Protein AF-F0Y2C8-F1 (afdb_monomer)

Mean predicted aligned error: 10.5 Å

Sequence (413 aa):
MASSTREVHMAELSDQVDLCAYRATFTFLGNYLWHELGSTVTPEGALALESFYDYTYRLHTTGADQGSWETAYEWDAYVYLSSAFYVPSIDAHALTLSKNGVPHLKRSYAGAAGETWYVVFAFNPYNGETIALHSGTTAYRGEYPAFEASMCVDAIALPFTVARYQAWWASFNATFDEASGLPDVLPALVSQPTHNATGVAHFLRSAPAALYDWNVNERVGDAREGQKTGASGGACRITEIMAYTSIMEGDDDALDAAILAPVRFVESSARTGDLSVADYVDLVDRSVRAFTGQDAGYSRWLDNHVGLGNTLYKRPVDELAAWLERVDVPWHAHYTEMASDDDGAETLGSLWTAGVAGLAFELHGAFNFTAVHDPVGELDYCTRTSVCRAEDYAQCGLADDLVSSLESPKKER

pLDDT: mean 75.72, std 19.5, range [25.27, 98.38]

Nearest PDB structures (foldseek):
  5hmq-assembly1_C  TM=1.926E-01  e=2.371E-02  Pseudomonas putida KT2440
  5n78-assembly1_C  TM=4.388E-01  e=1.518E+00  Escherichia coli
  5n77-assembly1_E  TM=4.828E-01  e=1.907E+00  Escherichia coli
  3wfp-assembly9_A  TM=3.535E-01  e=3.184E+00  Aquifex aeolicus VF5
  5hmq-assembly2_B  TM=1.315E-01  e=9.852E-02  Pseudomonas putida KT2440

Organism: Aureococcus anophagefferens (NCBI:txid44056)

Structure (mmCIF, N/CA/C/O backbone):
data_AF-F0Y2C8-F1
#
_entry.id   AF-F0Y2C8-F1
#
loop_
_atom_site.group_PDB
_atom_site.id
_atom_site.type_symbol
_atom_site.label_atom_id
_atom_site.label_alt_id
_atom_site.label_comp_id
_atom_site.label_asym_id
_atom_site.label_entity_id
_atom_site.label_seq_id
_atom_site.pdbx_PDB_ins_code
_atom_site.Cartn_x
_atom_site.Cartn_y
_atom_site.Cartn_z
_atom_site.occupancy
_atom_site.B_iso_or_equiv
_atom_site.auth_seq_id
_atom_site.auth_comp_id
_atom_site.auth_asym_id
_atom_site.auth_atom_id
_atom_site.pdbx_PDB_model_num
ATOM 1 N N . MET A 1 1 ? 7.248 33.390 4.034 1.00 33.59 1 MET A N 1
ATOM 2 C CA . MET A 1 1 ? 6.153 32.530 4.523 1.00 33.59 1 MET A CA 1
ATOM 3 C C . MET A 1 1 ? 5.158 32.407 3.386 1.00 33.59 1 MET A C 1
ATOM 5 O O . MET A 1 1 ? 4.358 33.311 3.187 1.00 33.59 1 MET A O 1
ATOM 9 N N . ALA A 1 2 ? 5.347 31.396 2.538 1.00 25.27 2 ALA A N 1
ATOM 10 C CA . ALA A 1 2 ? 4.495 31.153 1.382 1.00 25.27 2 ALA A CA 1
ATOM 11 C C . ALA A 1 2 ? 3.313 30.291 1.837 1.00 25.27 2 ALA A C 1
ATOM 13 O O . ALA A 1 2 ? 3.506 29.189 2.336 1.00 25.27 2 ALA A O 1
ATOM 14 N N . SER A 1 3 ? 2.114 30.851 1.721 1.00 27.52 3 SER A N 1
ATOM 15 C CA . SER A 1 3 ? 0.836 30.175 1.918 1.00 27.52 3 SER A CA 1
ATOM 16 C C . SER A 1 3 ? 0.619 29.202 0.760 1.00 27.52 3 SER A C 1
ATOM 18 O O . SER A 1 3 ? 0.436 29.654 -0.370 1.00 27.52 3 SER A O 1
ATOM 20 N N . SER A 1 4 ? 0.651 27.891 1.008 1.00 27.75 4 SER A N 1
ATOM 21 C CA . SER A 1 4 ? 0.209 26.895 0.028 1.00 27.75 4 SER A CA 1
ATOM 22 C C . SER A 1 4 ? -1.279 26.614 0.225 1.00 27.75 4 SER A C 1
ATOM 24 O O . SER A 1 4 ? -1.674 25.667 0.896 1.00 27.75 4 SER A O 1
ATOM 26 N N . THR A 1 5 ? -2.123 27.445 -0.371 1.00 29.94 5 THR A N 1
ATOM 27 C CA . THR A 1 5 ? -3.506 27.065 -0.662 1.00 29.94 5 THR A CA 1
ATOM 28 C C . THR A 1 5 ? -3.480 26.097 -1.839 1.00 29.94 5 THR A C 1
ATOM 30 O O . THR A 1 5 ? -3.243 26.513 -2.973 1.00 29.94 5 THR A O 1
ATOM 33 N N . ARG A 1 6 ? -3.678 24.804 -1.576 1.00 38.53 6 ARG A N 1
ATOM 34 C CA . ARG A 1 6 ? -4.042 23.815 -2.597 1.00 38.53 6 ARG A CA 1
ATOM 35 C C . ARG A 1 6 ? -5.478 23.379 -2.339 1.00 38.53 6 ARG A C 1
ATOM 37 O O . ARG A 1 6 ? -5.723 22.386 -1.668 1.00 38.53 6 ARG A O 1
ATOM 44 N N . GLU A 1 7 ? -6.425 24.141 -2.876 1.00 29.92 7 GLU A N 1
ATOM 45 C CA . GLU A 1 7 ? -7.738 23.587 -3.200 1.00 29.92 7 GLU A CA 1
ATOM 46 C C . GLU A 1 7 ? -7.533 22.649 -4.392 1.00 29.92 7 GLU A C 1
ATOM 48 O O . GLU A 1 7 ? -7.219 23.086 -5.499 1.00 29.92 7 GLU A O 1
ATOM 53 N N . VAL A 1 8 ? -7.630 21.341 -4.161 1.00 33.47 8 VAL A N 1
ATOM 54 C CA . VAL A 1 8 ? -7.619 20.360 -5.247 1.00 33.47 8 VAL A CA 1
ATOM 55 C C . VAL A 1 8 ? -9.029 20.309 -5.833 1.00 33.47 8 VAL A C 1
ATOM 57 O O . VAL A 1 8 ? -9.868 19.505 -5.431 1.00 33.47 8 VAL A O 1
ATOM 60 N N . HIS A 1 9 ? -9.297 21.185 -6.798 1.00 30.67 9 HIS A N 1
ATOM 61 C CA . HIS A 1 9 ? -10.448 21.063 -7.686 1.00 30.67 9 HIS A CA 1
ATOM 62 C C . HIS A 1 9 ? -10.175 19.971 -8.733 1.00 30.67 9 HIS A C 1
ATOM 64 O O . HIS A 1 9 ? -9.812 20.264 -9.869 1.00 30.67 9 HIS A O 1
ATOM 70 N N . MET A 1 10 ? -10.378 18.696 -8.375 1.00 38.22 10 MET A N 1
ATOM 71 C CA . MET A 1 10 ? -10.332 17.585 -9.349 1.00 38.22 10 MET A CA 1
ATOM 72 C C . MET A 1 10 ? -11.337 17.782 -10.502 1.00 38.22 10 MET A C 1
ATOM 74 O O . MET A 1 10 ? -11.095 17.324 -11.612 1.00 38.22 10 MET A O 1
ATOM 78 N N . ALA A 1 11 ? -12.448 18.489 -10.265 1.00 38.19 11 ALA A N 1
ATOM 79 C CA . ALA A 1 11 ? -13.485 18.714 -11.274 1.00 38.19 11 ALA A CA 1
ATOM 80 C C . ALA A 1 11 ? -13.158 19.843 -12.279 1.00 38.19 11 ALA A C 1
ATOM 82 O O . ALA A 1 11 ? -13.614 19.777 -13.417 1.00 38.19 11 ALA A O 1
ATOM 83 N N . GLU A 1 12 ? -12.353 20.849 -11.909 1.00 37.84 12 GLU A N 1
ATOM 84 C CA . GLU A 1 12 ? -12.041 21.990 -12.799 1.00 37.84 12 GLU A CA 1
ATOM 85 C C . GLU A 1 12 ? -10.824 21.751 -13.708 1.00 37.84 12 GLU A C 1
ATOM 87 O O . GLU A 1 12 ? -10.621 22.490 -14.668 1.00 37.84 12 GLU A O 1
ATOM 92 N N . LEU A 1 13 ? -10.034 20.698 -13.469 1.00 41.50 13 LEU A N 1
ATOM 93 C CA . LEU A 1 13 ? -8.918 20.332 -14.353 1.00 41.50 13 LEU A CA 1
ATOM 94 C C . LEU A 1 13 ? -9.374 19.701 -15.679 1.00 41.50 13 LEU A C 1
ATOM 96 O O . LEU A 1 13 ? -8.592 19.672 -16.626 1.00 41.50 13 LEU A O 1
ATOM 100 N N . SER A 1 14 ? -10.627 19.242 -15.772 1.00 42.16 14 SER A N 1
ATOM 101 C CA . SER A 1 14 ? -11.163 18.640 -17.003 1.00 42.16 14 SER A CA 1
ATOM 102 C C . SER A 1 14 ? -11.461 19.653 -18.117 1.00 42.16 14 SER A C 1
ATOM 104 O O . SER A 1 14 ? -11.547 19.264 -19.278 1.00 42.16 14 SER A O 1
ATOM 106 N N . ASP A 1 15 ? -11.556 20.949 -17.797 1.00 42.25 15 ASP A N 1
ATOM 107 C CA . ASP A 1 15 ? -12.035 21.965 -18.743 1.00 42.25 15 ASP A CA 1
ATOM 108 C C . ASP A 1 15 ? -10.924 22.768 -19.451 1.00 42.25 15 ASP A C 1
ATOM 110 O O . ASP A 1 15 ? -11.252 23.626 -20.276 1.00 42.25 15 ASP A O 1
ATOM 114 N N . GLN A 1 16 ? -9.624 22.553 -19.173 1.00 45.28 16 GLN A N 1
ATOM 115 C CA . GLN A 1 16 ? -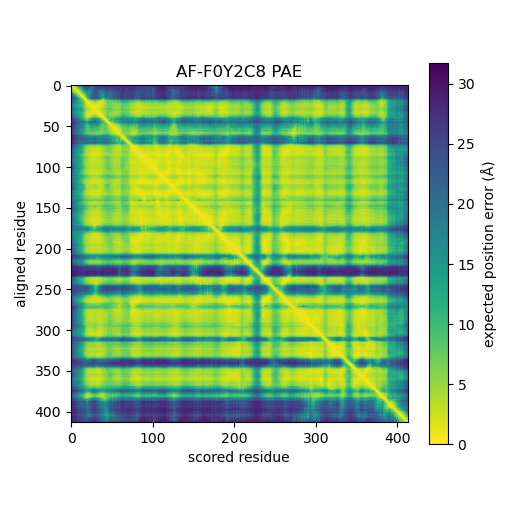8.587 23.466 -19.704 1.00 45.28 16 GLN A CA 1
ATOM 116 C C . GLN A 1 16 ? -7.328 22.905 -20.375 1.00 45.28 16 GLN A C 1
ATOM 118 O O . GLN A 1 16 ? -6.632 23.704 -21.000 1.00 45.28 16 GLN A O 1
ATOM 123 N N . VAL A 1 17 ? -7.034 21.606 -20.383 1.00 47.94 17 VAL A N 1
ATOM 124 C CA . VAL A 1 17 ? -5.942 21.062 -21.217 1.00 47.94 17 VAL A CA 1
ATOM 125 C C . VAL A 1 17 ? -6.272 19.608 -21.560 1.00 47.94 17 VAL A C 1
ATOM 127 O O . VAL A 1 17 ? -6.582 18.845 -20.650 1.00 47.94 17 VAL A O 1
ATOM 130 N N . ASP A 1 18 ? -6.179 19.214 -22.836 1.00 62.34 18 ASP A N 1
ATOM 131 C CA . ASP A 1 18 ? -6.163 17.803 -23.265 1.00 62.34 18 ASP A CA 1
ATOM 132 C C . ASP A 1 18 ? -4.888 17.126 -22.715 1.00 62.34 18 ASP A C 1
ATOM 134 O O . ASP A 1 18 ? -3.915 16.890 -23.435 1.00 62.34 18 ASP A O 1
ATOM 138 N N . LEU A 1 19 ? -4.831 16.899 -21.401 1.00 66.38 19 LEU A N 1
ATOM 139 C CA . LEU A 1 19 ? -3.728 16.202 -20.753 1.00 66.38 19 LEU A CA 1
ATOM 140 C C . LEU A 1 19 ? -3.859 14.715 -21.053 1.00 66.38 19 LEU A C 1
ATOM 142 O O . LEU A 1 19 ? -4.833 14.067 -20.677 1.00 66.38 19 LEU A O 1
ATOM 146 N N . CYS A 1 20 ? -2.840 14.168 -21.704 1.00 73.00 20 CYS A N 1
ATOM 147 C CA . CYS A 1 20 ? -2.744 12.739 -21.961 1.00 73.00 20 CYS A CA 1
ATOM 148 C C . CYS A 1 20 ? -2.524 11.925 -20.674 1.00 73.00 20 CYS A C 1
ATOM 150 O O . CYS A 1 20 ? -2.975 10.782 -20.613 1.00 73.00 20 CYS A O 1
ATOM 152 N N . ALA A 1 21 ? -1.918 12.522 -19.642 1.00 76.88 21 ALA A N 1
ATOM 153 C CA . ALA A 1 21 ? -1.792 11.961 -18.301 1.00 76.88 21 ALA A CA 1
ATOM 154 C C . ALA A 1 21 ? -1.722 13.056 -17.220 1.00 76.88 21 ALA A C 1
ATOM 156 O O . ALA A 1 21 ? -1.345 14.197 -17.495 1.00 76.88 21 ALA A O 1
ATOM 157 N N . TYR A 1 22 ? -2.064 12.705 -15.981 1.00 80.19 22 TYR A N 1
ATOM 158 C CA . TYR A 1 22 ? -1.927 13.543 -14.794 1.00 80.19 22 TYR A CA 1
ATOM 159 C C . TYR A 1 22 ? -1.437 12.719 -13.598 1.00 80.19 22 TYR A C 1
ATOM 161 O O . TYR A 1 22 ? -1.734 11.534 -13.468 1.00 80.19 22 TYR A O 1
ATOM 169 N N . ARG A 1 23 ? -0.709 13.375 -12.690 1.00 83.88 23 ARG A N 1
ATOM 170 C CA . ARG A 1 23 ? -0.243 12.797 -11.426 1.00 83.88 23 ARG A CA 1
ATOM 171 C C . ARG A 1 23 ? -0.661 13.696 -10.272 1.00 83.88 23 ARG A C 1
ATOM 173 O O . ARG A 1 23 ? -0.250 14.855 -10.216 1.00 83.88 23 ARG A O 1
ATOM 180 N N . ALA A 1 24 ? -1.436 13.163 -9.336 1.00 85.75 24 ALA A N 1
ATOM 181 C CA . ALA A 1 24 ? -1.666 13.797 -8.047 1.00 85.75 24 ALA A CA 1
ATOM 182 C C . ALA A 1 24 ? -0.681 13.220 -7.026 1.00 85.75 24 ALA A C 1
ATOM 184 O O . ALA A 1 24 ? -0.647 12.016 -6.791 1.00 85.75 24 ALA A O 1
ATOM 185 N N . THR A 1 25 ? 0.139 14.086 -6.431 1.00 87.00 25 THR A N 1
ATOM 186 C CA . THR A 1 25 ? 1.080 13.706 -5.372 1.00 87.00 25 THR A CA 1
ATOM 187 C C . THR A 1 25 ? 0.592 14.251 -4.037 1.00 87.00 25 THR A C 1
ATOM 189 O O . THR A 1 25 ? 0.436 15.466 -3.880 1.00 87.00 25 THR A O 1
ATOM 192 N N . PHE A 1 26 ? 0.418 13.353 -3.072 1.00 87.56 26 PHE A N 1
ATOM 193 C CA . PHE A 1 26 ? 0.158 13.668 -1.674 1.00 87.56 26 PHE A CA 1
ATOM 194 C C . PHE A 1 26 ? 1.420 13.381 -0.866 1.00 87.56 26 PHE A C 1
ATOM 196 O O . PHE A 1 26 ? 2.081 12.362 -1.063 1.00 87.56 26 PHE A O 1
ATOM 203 N N . THR A 1 27 ? 1.764 14.291 0.038 1.00 86.75 27 THR A N 1
ATOM 204 C CA . THR A 1 27 ? 2.885 14.112 0.962 1.00 86.75 27 THR A CA 1
ATOM 205 C C . THR A 1 27 ? 2.319 14.010 2.364 1.00 86.75 27 THR A C 1
ATOM 207 O O . THR A 1 27 ? 1.683 14.943 2.850 1.00 86.75 27 THR A O 1
ATOM 210 N N . PHE A 1 28 ? 2.546 12.866 2.992 1.00 88.12 28 PHE A N 1
ATOM 211 C CA . PHE A 1 28 ? 2.126 12.576 4.353 1.00 88.12 28 PHE A CA 1
ATOM 212 C C . PHE A 1 28 ? 3.304 12.708 5.326 1.00 88.12 28 PHE A C 1
ATOM 214 O O . PHE A 1 28 ? 4.445 12.966 4.926 1.00 88.12 28 PHE A O 1
ATOM 221 N N . LEU A 1 29 ? 3.033 12.550 6.625 1.00 88.62 29 LEU A N 1
ATOM 222 C CA . LEU A 1 29 ? 4.073 12.632 7.653 1.00 88.62 29 LEU A CA 1
ATOM 223 C C . LEU A 1 29 ? 5.188 11.610 7.397 1.00 88.62 29 LEU A C 1
ATOM 225 O O . LEU A 1 29 ? 4.942 10.511 6.898 1.00 88.62 29 LEU A O 1
ATOM 229 N N . GLY A 1 30 ? 6.420 11.979 7.751 1.00 82.00 30 GLY A N 1
ATOM 230 C CA . GLY A 1 30 ? 7.599 11.165 7.449 1.00 82.00 30 GLY A CA 1
ATOM 231 C C . GLY A 1 30 ? 7.964 11.140 5.965 1.00 82.00 30 GLY A C 1
ATOM 232 O O . GLY A 1 30 ? 8.528 10.152 5.514 1.00 82.00 30 GLY A O 1
ATOM 233 N N . ASN A 1 31 ? 7.610 12.192 5.210 1.00 79.19 31 ASN A N 1
ATOM 234 C CA . ASN A 1 31 ? 7.871 12.332 3.769 1.00 79.19 31 ASN A CA 1
ATOM 235 C C . ASN A 1 31 ? 7.380 11.142 2.929 1.00 79.19 31 ASN A C 1
ATOM 237 O O . ASN A 1 31 ? 7.930 10.850 1.868 1.00 79.19 31 ASN A O 1
ATOM 241 N N . TYR A 1 32 ? 6.337 10.456 3.392 1.00 84.94 32 TYR A N 1
ATOM 242 C CA . TYR A 1 32 ? 5.724 9.385 2.626 1.00 84.94 32 TYR A CA 1
ATOM 243 C C . TYR A 1 32 ? 4.938 9.990 1.467 1.00 84.94 32 TYR A C 1
ATOM 245 O O . TYR A 1 32 ? 4.028 10.801 1.667 1.00 84.94 32 TYR A O 1
ATOM 253 N N . LEU A 1 33 ? 5.336 9.622 0.253 1.00 86.50 33 LEU A N 1
ATOM 254 C CA . LEU A 1 33 ? 4.716 10.086 -0.975 1.00 86.50 33 LEU A CA 1
ATOM 255 C C . LEU A 1 33 ? 3.675 9.073 -1.424 1.00 86.50 33 LEU A C 1
ATOM 257 O O . LEU A 1 33 ? 3.952 7.883 -1.519 1.00 86.50 33 LEU A O 1
ATOM 261 N N . TRP A 1 34 ? 2.489 9.577 -1.725 1.00 88.62 34 TRP A N 1
ATOM 262 C CA . TRP A 1 34 ? 1.435 8.827 -2.383 1.00 88.62 34 TRP A CA 1
ATOM 263 C C . TRP A 1 34 ? 1.172 9.456 -3.734 1.00 88.62 34 TRP A C 1
ATOM 265 O O . TRP A 1 34 ? 0.986 10.674 -3.837 1.00 88.62 34 TRP A O 1
ATOM 275 N N . HIS A 1 35 ? 1.135 8.624 -4.766 1.00 88.81 35 HIS A N 1
ATOM 276 C CA . HIS A 1 35 ? 0.858 9.045 -6.126 1.00 88.81 35 HIS A CA 1
ATOM 277 C C . HIS A 1 35 ? -0.444 8.416 -6.610 1.00 88.81 35 HIS A C 1
ATOM 279 O O . HIS A 1 35 ? -0.602 7.207 -6.559 1.00 88.81 35 HIS A O 1
ATOM 285 N N . GLU A 1 36 ? -1.358 9.248 -7.098 1.00 85.94 36 GLU A N 1
ATOM 286 C CA . GLU A 1 36 ? -2.480 8.804 -7.922 1.00 85.94 36 GLU A CA 1
ATOM 287 C C . GLU A 1 36 ? -2.181 9.224 -9.356 1.00 85.94 36 GLU A C 1
ATOM 289 O O . GLU A 1 36 ? -1.984 10.414 -9.635 1.00 85.94 36 GLU A O 1
ATOM 294 N N . LEU A 1 37 ? -2.120 8.251 -10.257 1.00 79.50 37 LEU A N 1
ATOM 295 C CA . LEU A 1 37 ? -1.832 8.473 -11.666 1.00 79.50 37 LEU A CA 1
ATOM 296 C C . LEU A 1 37 ? -3.089 8.229 -12.493 1.00 79.50 37 LEU A C 1
ATOM 298 O O . LEU A 1 37 ? -3.797 7.240 -12.315 1.00 79.50 37 LEU A O 1
ATOM 302 N N . GLY A 1 38 ? -3.368 9.150 -13.408 1.00 76.50 38 GLY A N 1
ATOM 303 C CA . GLY A 1 38 ? -4.365 8.965 -14.450 1.00 76.50 38 GLY A CA 1
ATOM 304 C C . GLY A 1 38 ? -3.712 9.129 -15.811 1.00 76.50 38 GLY A C 1
ATOM 305 O O . GLY A 1 38 ? -2.991 10.094 -16.039 1.00 76.50 38 GLY A O 1
ATOM 306 N N . SER A 1 39 ? -3.977 8.207 -16.731 1.00 73.19 39 SER A N 1
ATOM 307 C CA . SER A 1 39 ? -3.558 8.317 -18.129 1.00 73.19 39 SER A CA 1
ATOM 308 C C . SER A 1 39 ? -4.705 7.949 -19.065 1.00 73.19 39 SER A C 1
ATOM 310 O O . SER A 1 39 ? -5.510 7.061 -18.785 1.00 73.19 39 SER A O 1
ATOM 312 N N . THR A 1 40 ? -4.769 8.658 -20.189 1.00 67.56 40 THR A N 1
ATOM 313 C CA . THR A 1 40 ? -5.727 8.455 -21.284 1.00 67.56 40 THR A CA 1
ATOM 314 C C . THR A 1 40 ? -5.127 7.655 -22.445 1.00 67.56 40 THR A C 1
ATOM 316 O O . THR A 1 40 ? -5.846 7.286 -23.375 1.00 67.56 40 THR A O 1
ATOM 319 N N . VAL A 1 41 ? -3.821 7.360 -22.402 1.00 61.03 41 VAL A N 1
ATOM 320 C CA . VAL A 1 41 ? -3.091 6.648 -23.456 1.00 61.03 41 VAL A CA 1
ATOM 321 C C . VAL A 1 41 ? -2.253 5.553 -22.817 1.00 61.03 41 VAL A C 1
ATOM 323 O O . VAL A 1 41 ? -1.212 5.833 -22.240 1.00 61.03 41 VAL A O 1
ATOM 326 N N . THR A 1 42 ? -2.675 4.292 -22.933 1.00 58.53 42 THR A N 1
ATOM 327 C CA . THR A 1 42 ? -1.882 3.170 -22.409 1.00 58.53 42 THR A CA 1
ATOM 328 C C . THR A 1 42 ? -1.787 2.021 -23.417 1.00 58.53 42 THR A C 1
ATOM 330 O O . THR A 1 42 ? -2.590 1.956 -24.360 1.00 58.53 42 THR A O 1
ATOM 333 N N . PRO A 1 43 ? -0.782 1.137 -23.268 1.00 52.59 43 PRO A N 1
ATOM 334 C CA . PRO A 1 43 ? -0.591 -0.028 -24.136 1.00 52.59 43 PRO A CA 1
ATOM 335 C C . PRO A 1 43 ? -1.809 -0.931 -24.274 1.00 52.59 43 PRO A C 1
ATOM 337 O O . PRO A 1 43 ? -2.066 -1.478 -25.346 1.00 52.59 43 PRO A O 1
ATOM 340 N N . GLU A 1 44 ? -2.592 -1.032 -23.200 1.00 55.88 44 GLU A N 1
ATOM 341 C CA . GLU A 1 44 ? -3.846 -1.778 -23.117 1.00 55.88 44 GLU A CA 1
ATOM 342 C C . GLU A 1 44 ? -4.949 -1.197 -24.033 1.00 55.88 44 GLU A C 1
ATOM 344 O O . GLU A 1 44 ? -6.062 -1.715 -24.077 1.00 55.88 44 GLU A O 1
ATOM 349 N N . GLY A 1 45 ? -4.649 -0.132 -24.784 1.00 51.12 45 GLY A N 1
ATOM 350 C CA . GLY A 1 45 ? -5.570 0.571 -25.662 1.00 51.12 45 GLY A CA 1
ATOM 351 C C . GLY A 1 45 ? -6.324 1.679 -24.932 1.00 51.12 45 GLY A C 1
ATOM 352 O O . GLY A 1 45 ? -5.983 2.085 -23.822 1.00 51.12 45 GLY A O 1
ATOM 353 N N . ALA A 1 46 ? -7.380 2.184 -25.568 1.00 48.94 46 ALA A N 1
ATOM 354 C CA . ALA A 1 46 ? -8.321 3.100 -24.931 1.00 48.94 46 ALA A CA 1
ATOM 355 C C . ALA A 1 46 ? -9.281 2.317 -24.017 1.00 48.94 46 ALA A C 1
ATOM 357 O O . ALA A 1 46 ? -10.496 2.386 -24.193 1.00 48.94 46 ALA A O 1
ATOM 358 N N . LEU A 1 47 ? -8.753 1.539 -23.062 1.00 49.47 47 LEU A N 1
ATOM 359 C CA . LEU A 1 47 ? -9.569 1.138 -21.923 1.00 49.47 47 LEU A CA 1
ATOM 360 C C . LEU A 1 47 ? -9.948 2.429 -21.213 1.00 49.47 47 LEU A C 1
ATOM 362 O O . LEU A 1 47 ? -9.098 3.103 -20.622 1.00 49.47 47 LEU A O 1
ATOM 366 N N . ALA A 1 48 ? -11.218 2.788 -21.361 1.00 54.38 48 ALA A N 1
ATOM 367 C CA . ALA A 1 48 ? -11.780 3.957 -20.729 1.00 54.38 48 ALA A CA 1
ATOM 368 C C . ALA A 1 48 ? -11.533 3.844 -19.220 1.00 54.38 48 ALA A C 1
ATOM 370 O O . ALA A 1 48 ? -11.525 2.742 -18.660 1.00 54.38 48 ALA A O 1
ATOM 371 N N . LEU A 1 49 ? -11.299 4.972 -18.565 1.00 57.31 49 LEU A N 1
ATOM 372 C CA . LEU A 1 49 ? -11.093 5.040 -17.123 1.00 57.31 49 LEU A CA 1
ATOM 373 C C . LEU A 1 49 ? -12.247 4.338 -16.369 1.00 57.31 49 LEU A C 1
ATOM 375 O O . LEU A 1 49 ? -12.039 3.636 -15.386 1.00 57.31 49 LEU A O 1
ATOM 379 N N . GLU A 1 50 ? -13.443 4.394 -16.948 1.00 57.78 50 GLU A N 1
ATOM 380 C CA . GLU A 1 50 ? -14.658 3.697 -16.543 1.00 57.78 50 GLU A CA 1
ATOM 381 C C . GLU A 1 50 ? -14.531 2.166 -16.563 1.00 57.78 50 GLU A C 1
ATOM 383 O O . GLU A 1 50 ? -15.103 1.508 -15.708 1.00 57.78 50 GLU A O 1
ATOM 388 N N . SER A 1 51 ? -13.761 1.572 -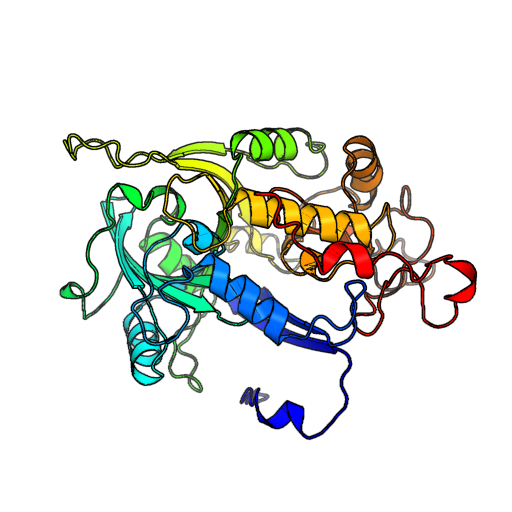17.482 1.00 64.38 51 SER A N 1
ATOM 389 C CA . SER A 1 51 ? -13.510 0.118 -17.489 1.00 64.38 51 SER A CA 1
ATOM 390 C C . SER A 1 51 ? -12.629 -0.313 -16.319 1.00 64.38 51 SER A C 1
ATOM 392 O O . SER A 1 51 ? -12.792 -1.411 -15.787 1.00 64.38 51 SER A O 1
ATOM 394 N N . PHE A 1 52 ? -11.705 0.556 -15.906 1.00 65.56 52 PHE A N 1
ATOM 395 C CA . PHE A 1 52 ? -10.902 0.346 -14.708 1.00 65.56 52 PHE A CA 1
ATOM 396 C C . PHE A 1 52 ? -11.754 0.525 -13.447 1.00 65.56 52 PHE A C 1
ATOM 398 O O . PHE A 1 52 ? -11.671 -0.300 -12.547 1.00 65.56 52 PHE A O 1
ATOM 405 N N . TYR A 1 53 ? -12.651 1.514 -13.427 1.00 64.94 53 TYR A N 1
ATOM 406 C CA . TYR A 1 53 ? -13.610 1.716 -12.336 1.00 64.94 53 TYR A CA 1
ATOM 407 C C . TYR A 1 53 ? -14.608 0.567 -12.195 1.00 64.94 53 TYR A C 1
ATOM 409 O O . TYR A 1 53 ? -14.843 0.079 -11.094 1.00 64.94 53 TYR A O 1
ATOM 417 N N . ASP A 1 54 ? -15.169 0.082 -13.302 1.00 69.44 54 ASP A N 1
ATOM 418 C CA . ASP A 1 54 ? -16.044 -1.090 -13.301 1.00 69.44 54 ASP A CA 1
ATOM 419 C C . ASP A 1 54 ? -15.289 -2.325 -12.800 1.00 69.44 54 ASP A C 1
ATOM 421 O O . ASP A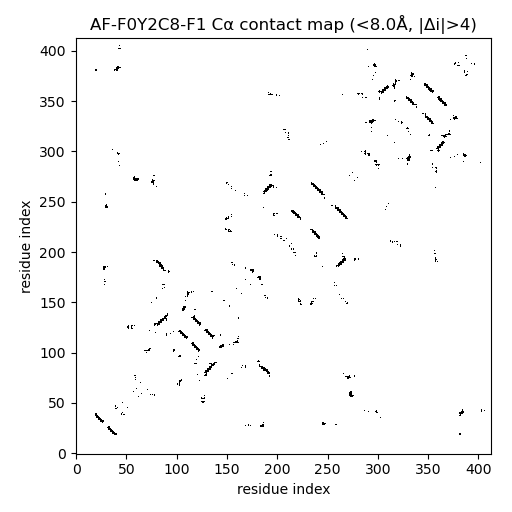 1 54 ? -15.840 -3.150 -12.071 1.00 69.44 54 ASP A O 1
ATOM 425 N N . TYR A 1 55 ? -14.013 -2.459 -13.166 1.00 73.81 55 TYR A N 1
ATOM 426 C CA . TYR A 1 55 ? -13.161 -3.533 -12.677 1.00 73.81 55 TYR A CA 1
ATOM 427 C C . TYR A 1 55 ? -12.918 -3.437 -11.166 1.00 73.81 55 TYR A C 1
ATOM 429 O O . TYR A 1 55 ? -13.203 -4.401 -10.454 1.00 73.81 55 TYR A O 1
ATOM 437 N N . THR A 1 56 ? -12.438 -2.295 -10.666 1.00 72.56 56 THR A N 1
ATOM 438 C CA . THR A 1 56 ? -12.139 -2.081 -9.240 1.00 72.56 56 THR A CA 1
ATOM 439 C C . THR A 1 56 ? -13.400 -2.199 -8.388 1.00 72.56 56 THR A C 1
ATOM 441 O O . THR A 1 56 ? -13.376 -2.804 -7.317 1.00 72.56 56 THR A O 1
ATOM 444 N N . TYR A 1 57 ? -14.538 -1.727 -8.897 1.00 74.94 57 TYR A N 1
ATOM 445 C CA . TYR A 1 57 ? -15.844 -1.906 -8.271 1.00 74.94 57 TYR A CA 1
ATOM 446 C C . TYR A 1 57 ? -16.234 -3.385 -8.139 1.00 74.94 57 TYR A C 1
ATOM 448 O O . TYR A 1 57 ? -16.724 -3.818 -7.092 1.00 74.94 57 TYR A O 1
ATOM 456 N N . ARG A 1 58 ? -15.982 -4.190 -9.176 1.00 76.94 58 ARG A N 1
ATOM 457 C CA . ARG A 1 58 ? -16.264 -5.636 -9.190 1.00 76.94 58 ARG A CA 1
ATOM 458 C C . ARG A 1 58 ? -15.359 -6.457 -8.275 1.00 76.94 58 ARG A C 1
ATOM 460 O O . ARG A 1 58 ? -15.694 -7.608 -7.999 1.00 76.94 58 ARG A O 1
ATOM 467 N N . LEU A 1 59 ? -14.256 -5.894 -7.778 1.00 76.81 59 LEU A N 1
ATOM 468 C CA . LEU A 1 59 ? -13.446 -6.539 -6.739 1.00 76.81 59 LEU A CA 1
ATOM 469 C C . LEU A 1 59 ? -14.238 -6.645 -5.425 1.00 76.81 59 LEU A C 1
ATOM 471 O O . LEU A 1 59 ? -14.255 -7.699 -4.788 1.00 76.81 59 LEU A O 1
ATOM 475 N N . HIS A 1 60 ? -14.968 -5.587 -5.067 1.00 79.06 60 HIS A N 1
ATOM 476 C CA . HIS A 1 60 ? -15.698 -5.486 -3.797 1.00 79.06 60 HIS A CA 1
ATOM 477 C C . HIS A 1 60 ? -17.180 -5.883 -3.881 1.00 79.06 60 HIS A C 1
ATOM 479 O O . HIS A 1 60 ? -17.814 -6.192 -2.863 1.00 79.06 60 HIS A O 1
ATOM 485 N N . THR A 1 61 ? -17.752 -5.885 -5.088 1.00 72.44 61 THR A N 1
ATOM 486 C CA . THR A 1 61 ? -19.189 -6.106 -5.313 1.00 72.44 61 THR A CA 1
ATOM 487 C C . THR A 1 61 ? -19.476 -7.354 -6.137 1.00 72.44 61 THR A C 1
ATOM 489 O O . THR A 1 61 ? -18.676 -7.770 -6.975 1.00 72.44 61 THR A O 1
ATOM 492 N N . THR A 1 62 ? -20.638 -7.963 -5.893 1.00 64.50 62 THR A N 1
ATOM 493 C CA . THR A 1 62 ? -21.147 -9.069 -6.712 1.00 64.50 62 THR A CA 1
ATOM 494 C C . THR A 1 62 ? -22.193 -8.558 -7.701 1.00 64.50 62 THR A C 1
ATOM 496 O O . THR A 1 62 ? -22.843 -7.545 -7.452 1.00 64.50 62 THR A O 1
ATOM 499 N N . GLY A 1 63 ? -22.423 -9.273 -8.804 1.00 58.09 63 GLY A N 1
ATOM 500 C CA . GLY A 1 63 ? -23.434 -8.923 -9.815 1.00 58.09 63 GLY A CA 1
ATOM 501 C C . GLY A 1 63 ? -24.871 -8.684 -9.308 1.00 58.09 63 GLY A C 1
ATOM 502 O O . GLY A 1 63 ? -25.674 -8.108 -10.039 1.00 58.09 63 GLY A O 1
ATOM 503 N N . ALA A 1 64 ? -25.222 -9.095 -8.082 1.00 55.66 64 ALA A N 1
ATOM 504 C CA . ALA A 1 64 ? -26.511 -8.778 -7.453 1.00 55.66 64 ALA A CA 1
ATOM 505 C C . ALA A 1 64 ? -26.563 -7.368 -6.825 1.00 55.66 64 ALA A C 1
ATOM 507 O O . ALA A 1 64 ? -27.654 -6.832 -6.632 1.00 55.66 64 ALA A O 1
ATOM 508 N N . ASP A 1 65 ? -25.397 -6.773 -6.560 1.00 60.56 65 ASP A N 1
ATOM 509 C CA . ASP A 1 65 ? -25.204 -5.503 -5.847 1.00 60.56 65 ASP A CA 1
ATOM 510 C C . ASP A 1 65 ? -24.807 -4.349 -6.792 1.00 60.56 65 ASP A C 1
ATOM 512 O O . ASP A 1 65 ? -24.670 -3.201 -6.364 1.00 60.56 65 ASP A O 1
ATOM 516 N N . GLN A 1 66 ? -24.649 -4.635 -8.093 1.00 54.50 66 GLN A N 1
ATOM 517 C CA . GLN A 1 66 ? -24.299 -3.669 -9.140 1.00 54.50 66 GLN A CA 1
ATOM 518 C C . GLN A 1 66 ? -25.464 -2.702 -9.405 1.00 54.50 66 GLN A C 1
ATOM 520 O O . GLN A 1 66 ? -26.267 -2.889 -10.320 1.00 54.50 66 GLN A O 1
ATOM 525 N N . GLY A 1 67 ? -25.599 -1.668 -8.576 1.00 49.03 67 GLY A N 1
ATOM 526 C CA . GLY A 1 67 ? -26.666 -0.677 -8.741 1.00 49.03 67 GLY A CA 1
ATOM 527 C C . GLY A 1 67 ? -26.673 0.481 -7.750 1.00 49.03 67 GLY A C 1
ATOM 528 O O . GLY A 1 67 ? -27.306 1.498 -8.027 1.00 49.03 67 GLY A O 1
ATOM 529 N N . SER A 1 68 ? -25.958 0.383 -6.629 1.00 54.34 68 SER A N 1
ATOM 530 C CA . SER A 1 68 ? -25.808 1.517 -5.719 1.00 54.34 68 SER A CA 1
ATOM 531 C C . SER A 1 68 ? -24.462 1.482 -5.015 1.00 54.34 68 SER A C 1
ATOM 533 O O . SER A 1 68 ? -24.224 0.634 -4.165 1.00 54.34 68 SER A O 1
ATOM 535 N N . TRP A 1 69 ? -23.613 2.471 -5.281 1.00 56.62 69 TRP A N 1
ATOM 536 C CA . TRP A 1 69 ? -22.464 2.792 -4.424 1.00 56.62 69 TRP A CA 1
ATOM 537 C C . TRP A 1 69 ? -22.873 3.045 -2.961 1.00 56.62 69 TRP A C 1
ATOM 539 O O . TRP A 1 69 ? -22.048 2.987 -2.062 1.00 56.62 69 TRP A O 1
ATOM 549 N N . GLU A 1 70 ? -24.160 3.305 -2.726 1.00 51.97 70 GLU A N 1
ATOM 550 C CA . GLU A 1 70 ? -24.763 3.593 -1.426 1.00 51.97 70 GLU A CA 1
ATOM 551 C C . GLU A 1 70 ? -25.032 2.346 -0.558 1.00 51.97 70 GLU A C 1
ATOM 553 O O . GLU A 1 70 ? -25.373 2.496 0.618 1.00 51.97 70 GLU A O 1
ATOM 558 N N . THR A 1 71 ? -24.898 1.118 -1.082 1.00 52.53 71 THR A N 1
ATOM 559 C CA . THR A 1 71 ? -25.004 -0.091 -0.243 1.00 52.53 71 THR A CA 1
ATOM 560 C C . THR A 1 71 ? -23.773 -0.249 0.641 1.00 52.53 71 THR A C 1
ATOM 562 O O . THR A 1 71 ? -22.659 0.084 0.245 1.00 52.53 71 THR A O 1
ATOM 565 N N . ALA A 1 72 ? -23.999 -0.727 1.869 1.00 56.59 72 ALA A N 1
ATOM 566 C CA . ALA A 1 72 ? -22.990 -0.836 2.913 1.00 56.59 72 ALA A CA 1
ATOM 567 C C . ALA A 1 72 ? -21.705 -1.479 2.376 1.00 56.59 72 ALA A C 1
ATOM 569 O O . ALA A 1 72 ? -21.738 -2.597 1.873 1.00 56.59 72 ALA A O 1
ATOM 570 N N . TYR A 1 73 ? -20.578 -0.774 2.499 1.00 71.62 73 TYR A N 1
ATOM 571 C CA . TYR A 1 73 ? -19.265 -1.379 2.310 1.00 71.62 73 TYR A CA 1
ATOM 572 C C . TYR A 1 73 ? -19.194 -2.609 3.224 1.00 71.62 73 TYR A C 1
ATOM 574 O O . TYR A 1 73 ? -19.399 -2.490 4.432 1.00 71.62 73 TYR A O 1
ATOM 582 N N . GLU A 1 74 ? -19.006 -3.794 2.653 1.00 82.50 74 GLU A N 1
ATOM 583 C CA . GLU A 1 74 ? -18.971 -5.064 3.378 1.00 82.50 74 GLU A CA 1
ATOM 584 C C . GLU A 1 74 ? -17.564 -5.649 3.334 1.00 82.50 74 GLU A C 1
ATOM 586 O O . GLU A 1 74 ? -16.817 -5.439 2.387 1.00 82.50 74 GLU A O 1
ATOM 591 N N . TRP A 1 75 ? -17.203 -6.437 4.343 1.00 86.50 75 TRP A N 1
ATOM 592 C CA . TRP A 1 75 ? -15.879 -7.048 4.389 1.00 86.50 75 TRP A CA 1
ATOM 593 C C . TRP A 1 75 ? -15.682 -8.064 3.257 1.00 86.50 75 TRP A C 1
ATOM 595 O O . TRP A 1 75 ? -16.509 -8.962 3.089 1.00 86.50 75 TRP A O 1
ATOM 605 N N . ASP A 1 76 ? -14.574 -7.961 2.531 1.00 88.31 76 ASP A N 1
ATOM 606 C CA . ASP A 1 76 ? -14.134 -8.885 1.482 1.00 88.31 76 ASP A CA 1
ATOM 607 C C . ASP A 1 76 ? -12.599 -9.019 1.486 1.00 88.31 76 ASP A C 1
ATOM 609 O O . ASP A 1 76 ? -11.907 -8.412 2.305 1.00 88.31 76 ASP A O 1
ATOM 613 N N . ALA A 1 77 ? -12.058 -9.867 0.612 1.00 88.94 77 ALA A N 1
ATOM 614 C CA . ALA A 1 77 ? -10.618 -10.086 0.512 1.00 88.94 77 ALA A CA 1
ATOM 615 C C . ALA A 1 77 ? -9.845 -8.879 -0.055 1.00 88.94 77 ALA A C 1
ATOM 617 O O . ALA A 1 77 ? -8.643 -8.779 0.173 1.00 88.94 77 ALA A O 1
ATOM 618 N N . TYR A 1 78 ? -10.496 -7.958 -0.764 1.00 90.62 78 TYR A N 1
ATOM 619 C CA . TYR A 1 78 ? -9.861 -6.770 -1.336 1.00 90.62 78 TYR A CA 1
ATOM 620 C C . TYR A 1 78 ? -9.784 -5.603 -0.358 1.00 90.62 78 TYR A C 1
ATOM 622 O O . TYR A 1 78 ? -9.053 -4.655 -0.611 1.00 90.62 78 TYR A O 1
ATOM 630 N N . VAL A 1 79 ? -10.399 -5.704 0.825 1.00 91.88 79 VAL A N 1
ATOM 631 C CA . VAL A 1 79 ? -10.075 -4.815 1.958 1.00 91.88 79 VAL A CA 1
ATOM 632 C C . VAL A 1 79 ? -8.571 -4.836 2.267 1.00 91.88 79 VAL A C 1
ATOM 634 O O . VAL A 1 79 ? -8.044 -3.872 2.812 1.00 91.88 79 VAL A O 1
ATOM 637 N N . TYR A 1 80 ? -7.869 -5.925 1.927 1.00 93.88 80 TYR A N 1
ATOM 638 C CA . TYR A 1 80 ? -6.419 -6.026 2.071 1.00 93.88 80 TYR A CA 1
ATOM 639 C C . TYR A 1 80 ? -5.633 -5.367 0.940 1.00 93.88 80 TYR A C 1
ATOM 641 O O . TYR A 1 80 ? -4.418 -5.396 1.044 1.00 93.88 80 TYR A O 1
ATOM 649 N N . LEU A 1 81 ? -6.255 -4.832 -0.118 1.00 94.12 81 LEU A N 1
ATOM 650 C CA . LEU A 1 81 ? -5.598 -3.958 -1.098 1.00 94.12 81 LEU A CA 1
ATOM 651 C C . LEU A 1 81 ? -5.646 -2.563 -0.493 1.00 94.12 81 LEU A C 1
ATOM 653 O O . LEU A 1 81 ? -6.593 -1.823 -0.734 1.00 94.12 81 LEU A O 1
ATOM 657 N N . SER A 1 82 ? -4.735 -2.268 0.433 1.00 95.06 82 SER A N 1
ATOM 658 C CA . SER A 1 82 ? -4.927 -1.131 1.328 1.00 95.06 82 SER A CA 1
ATOM 659 C C . SER A 1 82 ? -3.652 -0.447 1.755 1.00 95.06 82 SER A C 1
ATOM 661 O O . SER A 1 82 ? -2.701 -1.110 2.173 1.00 95.06 82 SER A O 1
ATOM 663 N N . SER A 1 83 ? -3.740 0.869 1.872 1.00 95.44 83 SER A N 1
ATOM 664 C CA . SER A 1 83 ? -2.808 1.670 2.646 1.00 95.44 83 SER A CA 1
ATOM 665 C C . SER A 1 83 ? -3.454 2.133 3.945 1.00 95.44 83 SER A C 1
ATOM 667 O O . SER A 1 83 ? -4.553 2.694 3.985 1.00 95.44 83 SER A O 1
ATOM 669 N N . ALA A 1 84 ? -2.747 1.886 5.038 1.00 96.81 84 ALA A N 1
ATOM 670 C CA . ALA A 1 84 ? -3.192 2.159 6.385 1.00 96.81 84 ALA A CA 1
ATOM 671 C C . ALA A 1 84 ? -2.356 3.260 7.035 1.00 96.81 84 ALA A C 1
ATOM 673 O O . ALA A 1 84 ? -1.123 3.276 6.961 1.00 96.81 84 ALA A O 1
ATOM 674 N N . PHE A 1 85 ? -3.044 4.140 7.752 1.00 97.00 85 PHE A N 1
ATOM 675 C CA . PHE A 1 85 ? -2.473 5.294 8.419 1.00 97.00 85 PHE A CA 1
ATOM 676 C C . PHE A 1 85 ? -2.893 5.371 9.878 1.00 97.00 85 PHE A C 1
ATOM 678 O O . PHE A 1 85 ? -3.977 4.941 10.259 1.00 97.00 85 PHE A O 1
ATOM 685 N N . TYR A 1 86 ? -2.059 6.003 10.690 1.00 97.38 86 TYR A N 1
ATOM 686 C CA . TYR A 1 86 ? -2.382 6.427 12.039 1.00 97.38 86 TYR A CA 1
ATOM 687 C C . TYR A 1 86 ? -2.868 7.881 12.072 1.00 97.38 86 TYR A C 1
ATOM 689 O O . TYR A 1 86 ? -2.278 8.758 11.438 1.00 97.38 86 TYR A O 1
ATOM 697 N N . VAL A 1 87 ? -3.892 8.138 12.892 1.00 96.81 87 VAL A N 1
ATOM 698 C CA . VAL A 1 87 ? -4.371 9.475 13.265 1.00 96.81 87 VAL A CA 1
ATOM 699 C C . VAL A 1 87 ? -4.588 9.586 14.783 1.00 96.81 87 VAL A C 1
ATOM 701 O O . VAL A 1 87 ? -5.040 8.628 15.423 1.00 96.81 87 VAL A O 1
ATOM 704 N N . PRO A 1 88 ? -4.334 10.759 15.399 1.00 95.19 88 PRO A N 1
ATOM 705 C CA . PRO A 1 88 ? -4.463 10.943 16.851 1.00 95.19 88 PRO A CA 1
ATOM 706 C C . PRO A 1 88 ? -5.909 10.796 17.354 1.00 95.19 88 PRO A C 1
ATOM 708 O O . PRO A 1 88 ? -6.140 10.356 18.481 1.00 95.19 88 PRO A O 1
ATOM 711 N N . SER A 1 89 ? -6.885 11.133 16.507 1.00 94.81 89 SER A N 1
ATOM 712 C CA . SER A 1 89 ? -8.302 10.814 16.681 1.00 94.81 89 SER A CA 1
ATOM 713 C C . SER A 1 89 ? -8.934 10.559 15.319 1.00 94.81 89 SER A C 1
ATOM 715 O O . SER A 1 89 ? -8.674 11.284 14.359 1.00 94.81 89 SER A O 1
ATOM 717 N N . ILE A 1 90 ? -9.787 9.541 15.245 1.00 95.50 90 ILE A N 1
ATOM 718 C CA . ILE A 1 90 ? -10.474 9.149 14.010 1.00 95.50 90 ILE A CA 1
ATOM 719 C C . ILE A 1 90 ? -11.778 9.924 13.759 1.00 95.50 90 ILE A C 1
ATOM 721 O O . ILE A 1 90 ? -12.358 9.846 12.678 1.00 95.50 90 ILE A O 1
ATOM 725 N N . ASP A 1 91 ? -12.246 10.685 14.752 1.00 94.75 91 ASP A N 1
ATOM 726 C CA . ASP A 1 91 ? -13.598 11.255 14.768 1.00 94.75 91 ASP A CA 1
ATOM 727 C C . ASP A 1 91 ? -13.859 12.221 13.602 1.00 94.75 91 ASP A C 1
ATOM 729 O O . ASP A 1 91 ? -14.900 12.133 12.951 1.00 94.75 91 ASP A O 1
ATOM 733 N N . ALA A 1 92 ? -12.913 13.124 13.315 1.00 92.88 92 ALA A N 1
ATOM 734 C CA . ALA A 1 92 ? -13.056 14.126 12.254 1.00 92.88 92 ALA A CA 1
ATOM 735 C C . ALA A 1 92 ? -13.105 13.486 10.858 1.00 92.88 92 ALA A C 1
ATOM 737 O O . ALA A 1 92 ? -13.932 13.863 10.025 1.00 92.88 92 ALA A O 1
ATOM 738 N N . HIS A 1 93 ? -12.273 12.467 10.632 1.00 93.56 93 HIS A N 1
ATOM 739 C CA . HIS A 1 93 ? -12.249 11.696 9.390 1.00 93.56 93 HIS A CA 1
ATOM 740 C C . HIS A 1 93 ? -13.550 10.912 9.197 1.00 93.56 93 HIS A C 1
ATOM 742 O O . HIS A 1 93 ? -14.213 11.057 8.172 1.00 93.56 93 HIS A O 1
ATOM 748 N N . ALA A 1 94 ? -13.988 10.161 10.213 1.00 94.12 94 ALA A N 1
ATOM 749 C CA . ALA A 1 94 ? -15.232 9.390 10.160 1.00 94.12 94 ALA A CA 1
ATOM 750 C C . ALA A 1 94 ? -16.474 10.277 9.933 1.00 94.12 94 ALA A C 1
ATOM 752 O O . ALA A 1 94 ? -17.377 9.922 9.167 1.00 94.12 94 ALA A O 1
ATOM 753 N N . LEU A 1 95 ? -16.520 11.448 10.580 1.00 93.19 95 LEU A N 1
ATOM 754 C CA . LEU A 1 95 ? -17.588 12.426 10.385 1.00 93.19 95 LEU A CA 1
ATOM 755 C C . LEU A 1 95 ? -17.574 12.997 8.964 1.00 93.19 95 LEU A C 1
ATOM 757 O O . LEU A 1 95 ? -18.635 13.137 8.358 1.00 93.19 95 LEU A O 1
ATOM 761 N N . THR A 1 96 ? -16.393 13.304 8.427 1.00 92.81 96 THR A N 1
ATOM 762 C CA . THR A 1 96 ? -16.236 13.844 7.070 1.00 92.81 96 THR A CA 1
ATOM 763 C C . THR A 1 96 ? -16.681 12.836 6.017 1.00 92.81 96 THR A C 1
ATOM 765 O O . THR A 1 96 ? -17.474 13.192 5.146 1.00 92.81 96 THR A O 1
ATOM 768 N N . LEU A 1 97 ? -16.279 11.567 6.148 1.00 91.38 97 LEU A N 1
ATOM 769 C CA . LEU A 1 97 ? -16.751 10.479 5.284 1.00 91.38 97 LEU A CA 1
ATOM 770 C C . LEU A 1 97 ? -18.282 10.375 5.314 1.00 91.38 97 LEU A C 1
ATOM 772 O O . LEU A 1 97 ? -18.925 10.384 4.269 1.00 91.38 97 LEU A O 1
ATOM 776 N N . SER A 1 98 ? -18.876 10.384 6.512 1.00 90.50 98 SER A N 1
ATOM 777 C CA . SER A 1 98 ? -20.336 10.335 6.683 1.00 90.50 98 SER A CA 1
ATOM 778 C C . SER A 1 98 ? -21.041 11.541 6.050 1.00 90.50 98 SER A C 1
ATOM 780 O O . SER A 1 98 ? -22.049 11.386 5.365 1.00 90.50 98 SER A O 1
ATOM 782 N N . LYS A 1 99 ? -20.511 12.752 6.261 1.00 91.12 99 LYS A N 1
ATOM 783 C CA . LYS A 1 99 ? -21.068 14.006 5.731 1.00 91.12 99 LYS A CA 1
ATOM 784 C C . LYS A 1 99 ? -21.031 14.053 4.203 1.00 91.12 99 LYS A C 1
ATOM 786 O O . LYS A 1 99 ? -21.946 14.604 3.600 1.00 91.12 99 LYS A O 1
ATOM 791 N N . ASN A 1 100 ? -19.993 13.477 3.605 1.00 88.56 100 ASN A N 1
ATOM 792 C CA . ASN A 1 100 ? -19.801 13.437 2.158 1.00 88.56 100 ASN A CA 1
ATOM 793 C C . ASN A 1 100 ? -20.460 12.214 1.500 1.00 88.56 100 ASN A C 1
ATOM 795 O O . ASN A 1 100 ? -20.299 12.021 0.300 1.00 88.56 100 ASN A O 1
ATOM 799 N N . GLY A 1 101 ? -21.186 11.388 2.263 1.00 87.00 101 GLY A N 1
ATOM 800 C CA . GLY A 1 101 ? -21.842 10.191 1.738 1.00 87.00 101 GLY A CA 1
ATOM 801 C C . GLY A 1 101 ? -20.867 9.107 1.276 1.00 87.00 101 GLY A C 1
ATOM 802 O O . GLY A 1 101 ? -21.246 8.274 0.462 1.00 87.00 101 GLY A O 1
ATOM 803 N N . VAL A 1 102 ? -19.624 9.108 1.774 1.00 87.31 102 VAL A N 1
ATOM 804 C CA . VAL A 1 102 ? -18.617 8.099 1.423 1.00 87.31 102 VAL A CA 1
ATOM 805 C C . VAL A 1 102 ? -18.884 6.821 2.231 1.00 87.31 102 VAL A C 1
ATOM 807 O O . VAL A 1 102 ? -18.832 6.866 3.471 1.00 87.31 102 VAL A O 1
ATOM 810 N N . PRO A 1 103 ? -19.156 5.677 1.574 1.00 86.75 103 PRO A N 1
ATOM 811 C CA . PRO A 1 103 ? -19.319 4.395 2.251 1.00 86.75 103 PRO A CA 1
ATOM 812 C C . PRO A 1 103 ? -18.053 4.016 3.020 1.00 86.75 103 PRO A C 1
ATOM 814 O O . PRO A 1 103 ? -16.941 4.125 2.505 1.00 86.75 103 PRO A O 1
ATOM 817 N N . HIS A 1 104 ? -18.213 3.572 4.265 1.00 91.44 104 HIS A N 1
ATOM 818 C CA . HIS A 1 104 ? -17.080 3.202 5.105 1.00 91.44 104 HIS A CA 1
ATOM 819 C C . HIS A 1 104 ? -17.449 2.144 6.149 1.00 91.44 104 HIS A C 1
ATOM 821 O O . HIS A 1 104 ? -18.594 2.047 6.597 1.00 91.44 104 HIS A O 1
ATOM 827 N N . LEU A 1 105 ? -16.451 1.365 6.567 1.00 92.25 105 LEU A N 1
ATOM 828 C CA . LEU A 1 105 ? -16.565 0.325 7.588 1.00 92.25 105 LEU A CA 1
ATOM 829 C C . LEU A 1 105 ? -15.840 0.755 8.858 1.00 92.25 105 LEU A C 1
ATOM 831 O O . LEU A 1 105 ? -14.656 1.067 8.822 1.00 92.25 105 LEU A O 1
ATOM 835 N N . LYS A 1 106 ? -16.534 0.713 9.997 1.00 94.81 106 LYS A N 1
ATOM 836 C CA . LYS A 1 106 ? -15.965 0.985 11.326 1.00 94.81 106 LYS A CA 1
ATOM 837 C C . LYS A 1 106 ? -15.701 -0.322 12.064 1.00 94.81 106 LYS A C 1
ATOM 839 O O . LYS A 1 106 ? -16.606 -1.156 12.156 1.00 94.81 106 LYS A O 1
ATOM 844 N N . ARG A 1 107 ? -14.501 -0.521 12.612 1.00 95.81 107 ARG A N 1
ATOM 845 C CA . ARG A 1 107 ? -14.161 -1.705 13.423 1.00 95.81 107 ARG A CA 1
ATOM 846 C C . ARG A 1 107 ? -13.229 -1.381 14.586 1.00 95.81 107 ARG A C 1
ATOM 848 O O . ARG A 1 107 ? -12.573 -0.345 14.598 1.00 95.81 107 ARG A O 1
ATOM 855 N N . SER A 1 108 ? -13.147 -2.280 15.562 1.00 96.94 108 SER A N 1
ATOM 856 C CA . SER A 1 108 ? -12.164 -2.207 16.644 1.00 96.94 108 SER A CA 1
ATOM 857 C C . SER A 1 108 ? -11.414 -3.521 16.857 1.00 96.94 108 SER A C 1
ATOM 859 O O . SER A 1 108 ? -11.941 -4.609 16.616 1.00 96.94 108 SER A O 1
ATOM 861 N N . TYR A 1 109 ? -10.169 -3.427 17.322 1.00 96.12 109 TYR A N 1
ATOM 862 C CA . TYR A 1 109 ? -9.340 -4.573 17.705 1.00 96.12 109 TYR A CA 1
ATOM 863 C C . TYR A 1 109 ? -8.499 -4.265 18.944 1.00 96.12 109 TYR A C 1
ATOM 865 O O . TYR A 1 109 ? -8.297 -3.108 19.304 1.00 96.12 109 TYR A O 1
ATOM 873 N N . ALA A 1 110 ? -7.998 -5.304 19.613 1.00 95.69 110 ALA A N 1
ATOM 874 C CA . ALA A 1 110 ? -6.992 -5.139 20.663 1.00 95.69 110 ALA A CA 1
ATOM 875 C C . ALA A 1 110 ? -5.588 -5.164 20.041 1.00 95.69 110 ALA A C 1
ATOM 877 O O . ALA A 1 110 ? -5.273 -6.104 19.315 1.00 95.69 110 ALA A O 1
ATOM 878 N N . GLY A 1 111 ? -4.762 -4.163 20.324 1.00 93.44 111 GLY A N 1
ATOM 879 C CA . GLY A 1 111 ? -3.387 -4.025 19.850 1.00 93.44 111 GLY A CA 1
ATOM 880 C C . GLY A 1 111 ? -2.395 -4.920 20.587 1.00 93.44 111 GLY A C 1
ATOM 881 O O . GLY A 1 111 ? -2.773 -5.752 21.416 1.00 93.44 111 GLY A O 1
ATOM 882 N N . ALA A 1 112 ? -1.110 -4.731 20.284 1.00 87.31 112 ALA A N 1
ATOM 883 C CA . ALA A 1 112 ? -0.019 -5.565 20.789 1.00 87.31 112 ALA A CA 1
ATOM 884 C C . ALA A 1 112 ? 0.143 -5.519 22.321 1.00 87.31 112 ALA A C 1
ATOM 886 O O . ALA A 1 112 ? 0.565 -6.508 22.916 1.00 87.31 112 ALA A O 1
ATOM 887 N N . ALA A 1 113 ? -0.219 -4.408 22.974 1.00 92.69 113 ALA A N 1
ATOM 888 C CA . ALA A 1 113 ? -0.190 -4.265 24.431 1.00 92.69 113 ALA A CA 1
ATOM 889 C C . ALA A 1 113 ? -1.594 -4.346 25.067 1.00 92.69 113 ALA A C 1
ATOM 891 O O . ALA A 1 113 ? -1.780 -3.974 26.227 1.00 92.69 113 ALA A O 1
ATOM 892 N N . GLY A 1 114 ? -2.588 -4.852 24.326 1.00 92.94 114 GLY A N 1
ATOM 893 C CA . GLY A 1 114 ? -3.974 -4.989 24.782 1.00 92.94 114 GLY A CA 1
ATOM 894 C C . GLY A 1 114 ? -4.792 -3.695 24.736 1.00 92.94 114 GLY A C 1
ATOM 895 O O . GLY A 1 114 ? -5.953 -3.694 25.145 1.00 92.94 114 GLY A O 1
ATOM 896 N N . GLU A 1 115 ? -4.225 -2.599 24.234 1.00 96.00 115 GLU A N 1
ATOM 897 C CA . GLU A 1 115 ? -4.939 -1.347 24.020 1.00 96.00 115 GLU A CA 1
ATOM 898 C C . GLU A 1 115 ? -5.988 -1.478 22.909 1.00 96.00 115 GLU A C 1
ATOM 900 O O . GLU A 1 115 ? -5.819 -2.245 21.966 1.00 96.00 115 GLU A O 1
ATOM 905 N N . THR A 1 116 ? -7.094 -0.742 23.000 1.00 97.25 116 THR A N 1
ATOM 906 C CA . THR A 1 116 ? -8.118 -0.765 21.948 1.00 97.25 116 THR A CA 1
ATOM 907 C C . THR A 1 116 ? -7.735 0.171 20.812 1.00 97.25 116 THR A C 1
ATOM 909 O O . THR A 1 116 ? -7.507 1.359 21.029 1.00 97.25 116 THR A O 1
ATOM 912 N N . TRP A 1 117 ? -7.745 -0.374 19.606 1.00 98.19 117 TRP A N 1
ATOM 913 C CA . TRP A 1 117 ? -7.636 0.346 18.353 1.00 98.19 117 TRP A CA 1
ATOM 914 C C . TRP A 1 117 ? -9.003 0.455 17.688 1.00 98.19 117 TRP A C 1
ATOM 916 O O . TRP A 1 117 ? -9.794 -0.489 17.716 1.00 98.19 117 TRP A O 1
ATOM 926 N N . TYR A 1 118 ? -9.248 1.596 17.062 1.00 98.38 118 TYR A N 1
ATOM 927 C CA . TYR A 1 118 ? -10.401 1.883 16.220 1.00 98.38 118 TYR A CA 1
ATOM 928 C C . TYR A 1 118 ? -9.903 2.101 14.802 1.00 98.38 118 TYR A C 1
ATOM 930 O O . TYR A 1 118 ? -8.874 2.748 14.607 1.00 98.38 118 TYR A O 1
ATOM 938 N N . VAL A 1 119 ? -10.627 1.568 13.828 1.00 97.88 119 VAL A N 1
ATOM 939 C CA . VAL A 1 119 ? -10.288 1.711 12.418 1.00 97.88 119 VAL A CA 1
ATOM 940 C C . VAL A 1 119 ? -11.521 2.047 11.593 1.00 97.88 119 VAL A C 1
ATOM 942 O O . VAL A 1 119 ? -12.604 1.500 11.827 1.00 97.88 119 VAL A O 1
ATOM 945 N N . VAL A 1 120 ? -11.347 2.966 10.647 1.00 97.00 120 VAL A N 1
ATOM 946 C CA . VAL A 1 120 ? -12.299 3.252 9.576 1.00 97.00 120 VAL A CA 1
ATOM 947 C C . VAL A 1 120 ? -11.650 2.888 8.257 1.00 97.00 120 VAL A C 1
ATOM 949 O O . VAL A 1 120 ? -10.574 3.387 7.948 1.00 97.00 120 VAL A O 1
ATOM 952 N N . PHE A 1 121 ? -12.325 2.045 7.489 1.00 95.38 121 PHE A N 1
ATOM 953 C CA . PHE A 1 121 ? -11.951 1.715 6.123 1.00 95.38 121 PHE A CA 1
ATOM 954 C C . PHE A 1 121 ? -12.846 2.483 5.164 1.00 95.38 121 PHE A C 1
ATOM 956 O O . PHE A 1 121 ? -14.070 2.414 5.295 1.00 95.38 121 PHE A O 1
ATOM 963 N N . ALA A 1 122 ? -12.246 3.169 4.203 1.00 92.56 122 ALA A N 1
ATOM 964 C CA . ALA A 1 122 ? -12.935 3.809 3.097 1.00 92.56 122 ALA A CA 1
ATOM 965 C C . ALA A 1 122 ? -12.330 3.303 1.790 1.00 92.56 122 ALA A C 1
ATOM 967 O O . ALA A 1 122 ? -11.116 3.305 1.622 1.00 92.56 122 ALA A O 1
ATOM 968 N N . PHE A 1 123 ? -13.183 2.851 0.885 1.00 86.38 123 PHE A N 1
ATOM 969 C CA . PHE A 1 123 ? -12.770 2.388 -0.429 1.00 86.38 123 PHE A CA 1
ATOM 970 C C . PHE A 1 123 ? -12.567 3.574 -1.374 1.00 86.38 123 PHE A C 1
ATOM 972 O O . PHE A 1 123 ? -13.417 4.468 -1.429 1.00 86.38 123 PHE A O 1
ATOM 979 N N . ASN A 1 124 ? -11.474 3.572 -2.131 1.00 84.75 124 ASN A N 1
ATOM 980 C CA . ASN A 1 124 ? -11.270 4.477 -3.246 1.00 84.75 124 ASN A CA 1
ATOM 981 C C . ASN A 1 124 ? -11.885 3.850 -4.515 1.00 84.75 124 ASN A C 1
ATOM 983 O O . ASN A 1 124 ? -11.323 2.904 -5.076 1.00 84.75 124 ASN A O 1
ATOM 987 N N . PRO A 1 125 ? -13.021 4.385 -5.006 1.00 76.56 125 PRO A N 1
ATOM 988 C CA . PRO A 1 125 ? -13.718 3.833 -6.167 1.00 76.56 125 PRO A CA 1
ATOM 989 C C . PRO A 1 125 ? -12.895 3.879 -7.449 1.00 76.56 125 PRO A C 1
ATOM 991 O O . PRO A 1 125 ? -13.179 3.142 -8.391 1.00 76.56 125 PRO A O 1
ATOM 994 N N . TYR A 1 126 ? -11.877 4.733 -7.488 1.00 77.12 126 TYR A N 1
ATOM 995 C CA . TYR A 1 126 ? -11.131 4.999 -8.699 1.00 77.12 126 TYR A CA 1
ATOM 996 C C . TYR A 1 126 ? -9.980 4.026 -8.926 1.00 77.12 126 TYR A C 1
ATOM 998 O O . TYR A 1 126 ? -9.646 3.756 -10.074 1.00 77.12 126 TYR A O 1
ATOM 1006 N N . ASN A 1 127 ? -9.389 3.481 -7.863 1.00 78.94 127 ASN A N 1
ATOM 1007 C CA . ASN A 1 127 ? -8.217 2.613 -7.981 1.00 78.94 127 ASN A CA 1
ATOM 1008 C C . ASN A 1 127 ? -8.359 1.256 -7.286 1.00 78.94 127 ASN A C 1
ATOM 1010 O O . ASN A 1 127 ? -7.505 0.392 -7.459 1.00 78.94 127 ASN A O 1
ATOM 1014 N N . GLY A 1 128 ? -9.461 1.018 -6.572 1.00 81.94 128 GLY A N 1
ATOM 1015 C CA . GLY A 1 128 ? -9.664 -0.252 -5.887 1.00 81.94 128 GLY A CA 1
ATOM 1016 C C . GLY A 1 128 ? -9.025 -0.308 -4.498 1.00 81.94 128 GLY A C 1
ATOM 1017 O O . GLY A 1 128 ? -9.220 -1.275 -3.768 1.00 81.94 128 GLY A O 1
ATOM 1018 N N . GLU A 1 129 ? -8.257 0.706 -4.117 1.00 89.06 129 GLU A N 1
ATOM 1019 C CA . GLU A 1 129 ? -7.524 0.706 -2.866 1.00 89.06 129 GLU A CA 1
ATOM 1020 C C . GLU A 1 129 ? -8.426 1.069 -1.688 1.00 89.06 129 G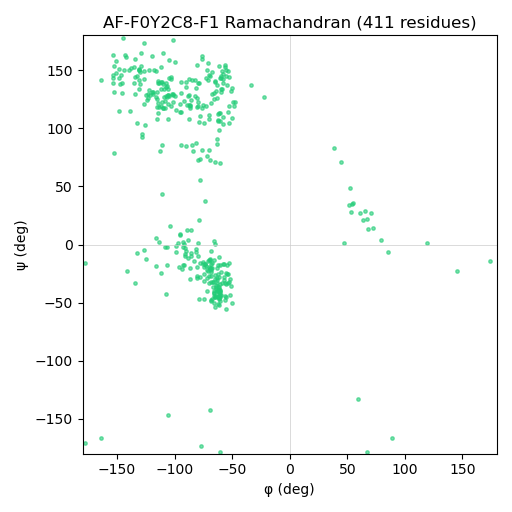LU A C 1
ATOM 1022 O O . GLU A 1 129 ? -9.249 1.982 -1.731 1.00 89.06 129 GLU A O 1
ATOM 1027 N N . THR A 1 130 ? -8.248 0.368 -0.579 1.00 92.81 130 THR A N 1
ATOM 1028 C CA . THR A 1 130 ? -8.858 0.703 0.698 1.00 92.81 130 THR A CA 1
ATOM 1029 C C . THR A 1 130 ? -7.927 1.597 1.506 1.00 92.81 130 THR A C 1
ATOM 1031 O O . THR A 1 130 ? -6.818 1.215 1.864 1.00 92.81 130 THR A O 1
ATOM 1034 N N . ILE A 1 131 ? -8.410 2.767 1.902 1.00 95.56 131 ILE A N 1
ATOM 1035 C CA . ILE A 1 131 ? -7.743 3.621 2.881 1.00 95.56 131 ILE A CA 1
ATOM 1036 C C . ILE A 1 131 ? -8.208 3.197 4.274 1.00 95.56 131 ILE A C 1
ATOM 1038 O O . ILE A 1 131 ? -9.399 3.269 4.589 1.00 95.56 131 ILE A O 1
ATOM 1042 N N . ALA A 1 132 ? -7.275 2.775 5.126 1.00 97.44 132 ALA A N 1
ATOM 1043 C CA . ALA A 1 132 ? -7.554 2.411 6.512 1.00 97.44 132 ALA A CA 1
ATOM 1044 C C . ALA A 1 132 ? -6.987 3.461 7.475 1.00 97.44 132 ALA A C 1
ATOM 1046 O O . ALA A 1 132 ? -5.782 3.663 7.569 1.00 97.44 132 ALA A O 1
ATOM 1047 N N . LEU A 1 133 ? -7.845 4.130 8.238 1.00 97.94 133 LEU A N 1
ATOM 1048 C CA . LEU A 1 133 ? -7.428 5.091 9.258 1.00 97.94 133 LEU A CA 1
ATOM 1049 C C . LEU A 1 133 ? -7.520 4.433 10.625 1.00 97.94 133 LEU A C 1
ATOM 1051 O O . LEU A 1 133 ? -8.593 3.989 11.011 1.00 97.94 133 LEU A O 1
ATOM 1055 N N . HIS A 1 134 ? -6.420 4.387 11.365 1.00 98.38 134 HIS A N 1
ATOM 1056 C CA . HIS A 1 134 ? -6.305 3.764 12.677 1.00 98.38 134 HIS A CA 1
ATOM 1057 C C . HIS A 1 134 ? -6.113 4.822 13.759 1.00 98.38 134 HIS A C 1
ATOM 1059 O O . HIS A 1 134 ? -5.346 5.770 13.601 1.00 98.38 134 HIS A O 1
ATOM 1065 N N . SER A 1 135 ? -6.754 4.632 14.907 1.00 98.06 135 SER A N 1
ATOM 1066 C CA . SER A 1 135 ? -6.547 5.479 16.077 1.00 98.06 135 SER A CA 1
ATOM 1067 C C . SER A 1 135 ? -6.731 4.707 17.375 1.00 98.06 135 SER A C 1
ATOM 1069 O O . SER A 1 135 ? -7.535 3.781 17.457 1.00 98.06 135 SER A O 1
ATOM 1071 N N . GLY A 1 136 ? -6.033 5.129 18.429 1.00 97.50 136 GLY A N 1
ATOM 1072 C CA . GLY A 1 136 ? -6.329 4.691 19.796 1.00 97.50 136 GLY A CA 1
ATOM 1073 C C . GLY A 1 136 ? -7.488 5.453 20.450 1.00 97.50 136 GLY A C 1
ATOM 1074 O O . GLY A 1 136 ? -7.915 5.097 21.551 1.00 97.50 136 GLY A O 1
ATOM 1075 N N . THR A 1 137 ? -8.006 6.500 19.797 1.00 94.88 137 THR A N 1
ATOM 1076 C CA . THR A 1 137 ? -8.967 7.435 20.395 1.00 94.88 137 THR A CA 1
ATOM 1077 C C . THR A 1 137 ? -10.171 7.669 19.485 1.00 94.88 137 THR A C 1
ATOM 1079 O O . THR A 1 137 ? -10.033 7.930 18.293 1.00 94.88 137 THR A O 1
ATOM 1082 N N . THR A 1 138 ? -11.367 7.621 20.076 1.00 95.19 138 THR A N 1
ATOM 1083 C CA . THR A 1 138 ? -12.628 8.071 19.468 1.00 95.19 138 THR A CA 1
ATOM 1084 C C . THR A 1 138 ? -13.620 8.476 20.560 1.00 95.19 138 THR A C 1
ATOM 1086 O O . THR A 1 138 ? -13.660 7.855 21.634 1.00 95.19 138 THR A O 1
ATOM 1089 N N . ALA A 1 139 ? -14.441 9.490 20.288 1.00 93.25 139 ALA A N 1
ATOM 1090 C CA . ALA A 1 139 ? -15.609 9.839 21.095 1.00 93.25 139 ALA A CA 1
ATOM 1091 C C . ALA A 1 139 ? -16.789 8.863 20.895 1.00 93.25 139 ALA A C 1
ATOM 1093 O O . ALA A 1 139 ? -17.657 8.761 21.763 1.00 93.25 139 ALA A O 1
ATOM 1094 N N . TYR A 1 140 ? -16.802 8.096 19.799 1.00 91.56 140 TYR A N 1
ATOM 1095 C CA . TYR A 1 140 ? -17.941 7.286 19.345 1.00 91.56 140 TYR A CA 1
ATOM 1096 C C . TYR A 1 140 ? -17.691 5.780 19.466 1.00 91.56 140 TYR A C 1
ATOM 1098 O O . TYR A 1 140 ? -18.028 5.004 18.577 1.00 91.56 140 TYR A O 1
ATOM 1106 N N . ARG A 1 141 ? -17.108 5.329 20.584 1.00 86.88 141 ARG A N 1
ATOM 1107 C CA . ARG A 1 141 ? -16.669 3.926 20.769 1.00 86.88 141 ARG A CA 1
ATOM 1108 C C . ARG A 1 141 ? -17.745 2.879 20.447 1.00 86.88 141 ARG A C 1
ATOM 1110 O O . ARG A 1 141 ? -17.419 1.818 19.928 1.00 86.88 141 ARG A O 1
ATOM 1117 N N . GLY A 1 142 ? -19.013 3.178 20.743 1.00 86.06 142 GLY A N 1
ATOM 1118 C CA . GLY A 1 142 ? -20.148 2.284 20.481 1.00 86.06 142 GLY A CA 1
ATOM 1119 C C . GLY A 1 142 ? -20.440 2.024 18.997 1.00 86.06 142 GLY A C 1
ATOM 1120 O O . GLY A 1 142 ? -21.180 1.097 18.692 1.00 86.06 142 GLY A O 1
ATOM 1121 N N . GLU A 1 143 ? -19.853 2.802 18.085 1.00 92.44 143 GLU A N 1
ATOM 1122 C CA . GLU A 1 143 ? -20.016 2.654 16.632 1.00 92.44 143 GLU A CA 1
ATOM 1123 C C . GLU A 1 143 ? -18.960 1.746 15.984 1.00 92.44 143 GLU A C 1
ATOM 1125 O O . GLU A 1 143 ? -19.022 1.498 14.782 1.00 92.44 143 GLU A O 1
ATOM 1130 N N . TYR A 1 144 ? -17.989 1.250 16.758 1.00 95.69 144 TYR A N 1
ATOM 1131 C CA . TYR A 1 144 ? -16.869 0.448 16.262 1.00 95.69 144 TYR A CA 1
ATOM 1132 C C . TYR A 1 144 ? -16.965 -0.995 16.776 1.00 95.69 144 TYR A C 1
ATOM 1134 O O . TYR A 1 144 ? -16.286 -1.349 17.749 1.00 95.69 144 TYR A O 1
ATOM 1142 N N . PRO A 1 145 ? -17.799 -1.850 16.153 1.00 94.69 145 PRO A N 1
ATOM 1143 C CA . PRO A 1 145 ? -17.884 -3.255 16.534 1.00 94.69 145 PRO A CA 1
ATOM 1144 C C . PRO A 1 145 ? -16.523 -3.943 16.392 1.00 94.69 145 PRO A C 1
ATOM 1146 O O . PRO A 1 145 ? -15.709 -3.577 15.543 1.00 94.69 145 PRO A O 1
ATOM 1149 N N . ALA A 1 146 ? -16.270 -4.944 17.233 1.00 93.75 146 ALA A N 1
ATOM 1150 C CA . ALA A 1 146 ? -15.051 -5.736 17.132 1.00 93.75 146 ALA A CA 1
ATOM 1151 C C . ALA A 1 146 ? -14.980 -6.466 15.781 1.00 93.75 146 ALA A C 1
ATOM 1153 O O . ALA A 1 146 ? -16.012 -6.785 15.187 1.00 93.75 146 ALA A O 1
ATOM 1154 N N . PHE A 1 147 ? -13.766 -6.761 15.315 1.00 90.62 147 PHE A N 1
ATOM 1155 C CA . PHE A 1 147 ? -13.583 -7.650 14.169 1.00 90.62 147 PHE A CA 1
ATOM 1156 C C . PHE A 1 147 ? -14.202 -9.026 14.400 1.00 90.62 147 PHE A C 1
ATOM 1158 O O . PHE A 1 147 ? -14.121 -9.595 15.491 1.00 90.62 147 PHE A O 1
ATOM 1165 N N . GLU A 1 148 ? -14.779 -9.575 13.337 1.00 86.38 148 GLU A N 1
ATOM 1166 C CA . GLU A 1 148 ? -15.210 -10.965 13.304 1.00 86.38 148 GLU A CA 1
ATOM 1167 C C . GLU A 1 148 ? -14.018 -11.883 13.019 1.00 86.38 148 GLU A C 1
ATOM 1169 O O . GLU A 1 148 ? -13.044 -11.491 12.376 1.00 86.38 148 GLU A O 1
ATOM 1174 N N . ALA A 1 149 ? -14.113 -13.138 13.460 1.00 77.19 149 ALA A N 1
ATOM 1175 C CA . ALA A 1 149 ? -13.079 -14.151 13.246 1.00 77.19 149 ALA A CA 1
ATOM 1176 C C . ALA A 1 149 ? -12.709 -14.337 11.760 1.00 77.19 149 ALA A C 1
ATOM 1178 O O . ALA A 1 149 ? -11.552 -14.578 11.438 1.00 77.19 149 ALA A O 1
ATOM 1179 N N . SER A 1 150 ? -13.680 -14.193 10.856 1.00 78.31 150 SER A N 1
ATOM 1180 C CA . SER A 1 150 ? -13.508 -14.300 9.400 1.00 78.31 150 SER A CA 1
ATOM 1181 C C . SER A 1 150 ? -12.710 -13.153 8.772 1.00 78.31 150 SER A C 1
ATOM 1183 O O . SER A 1 150 ? -12.317 -13.261 7.615 1.00 78.31 150 SER A O 1
ATOM 1185 N N . MET A 1 151 ? -12.480 -12.058 9.503 1.00 86.62 151 MET A N 1
ATOM 1186 C CA . MET A 1 151 ? -11.871 -10.838 8.966 1.00 86.62 151 MET A CA 1
ATOM 1187 C C . MET A 1 151 ? -10.346 -10.794 9.125 1.00 86.62 151 MET A C 1
ATOM 1189 O O . MET A 1 151 ? -9.735 -9.808 8.731 1.00 86.62 151 MET A O 1
ATOM 1193 N N . CYS A 1 152 ? -9.721 -11.832 9.698 1.00 88.06 152 CYS A N 1
ATOM 1194 C CA . CYS A 1 152 ? -8.266 -11.924 9.881 1.00 88.06 152 CYS A CA 1
ATOM 1195 C C . CYS A 1 152 ? -7.6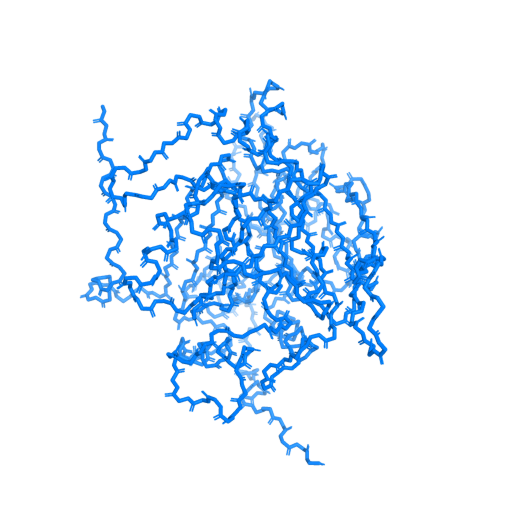55 -10.604 10.406 1.00 88.06 152 CYS A C 1
ATOM 1197 O O . CYS A 1 152 ? -6.960 -9.850 9.723 1.00 88.06 152 CYS A O 1
ATOM 1199 N N . VAL A 1 153 ? -7.943 -10.304 11.673 1.00 89.81 153 VAL A N 1
ATOM 1200 C CA . VAL A 1 153 ? -7.507 -9.055 12.316 1.00 89.81 153 VAL A CA 1
ATOM 1201 C C . VAL A 1 153 ? -5.985 -8.866 12.282 1.00 89.81 153 VAL A C 1
ATOM 1203 O O . VAL A 1 153 ? -5.507 -7.741 12.186 1.00 89.81 153 VAL A O 1
ATOM 1206 N N . ASP A 1 154 ? -5.209 -9.949 12.295 1.00 90.31 154 ASP A N 1
ATOM 1207 C CA . ASP A 1 154 ? -3.745 -9.883 12.289 1.00 90.31 154 ASP A CA 1
ATOM 1208 C C . ASP A 1 154 ? -3.164 -9.334 10.974 1.00 90.31 154 ASP A C 1
ATOM 1210 O O . ASP A 1 154 ? -2.022 -8.871 10.963 1.00 90.31 154 ASP A O 1
ATOM 1214 N N . ALA A 1 155 ? -3.921 -9.356 9.871 1.00 92.12 155 ALA A N 1
ATOM 1215 C CA . ALA A 1 155 ? -3.488 -8.778 8.597 1.00 92.12 155 ALA A CA 1
ATOM 1216 C C . ALA A 1 155 ? -3.540 -7.247 8.598 1.00 92.12 155 ALA A C 1
ATOM 1218 O O . ALA A 1 155 ? -2.690 -6.603 7.992 1.00 92.12 155 ALA A O 1
ATOM 1219 N N . ILE A 1 156 ? -4.470 -6.654 9.341 1.00 92.88 156 ILE A N 1
ATOM 1220 C CA . ILE A 1 156 ? -4.685 -5.198 9.403 1.00 92.88 156 ILE A CA 1
ATOM 1221 C C . ILE A 1 156 ? -4.195 -4.572 10.713 1.00 92.88 156 ILE A C 1
ATOM 1223 O O . ILE A 1 156 ? -4.024 -3.361 10.799 1.00 92.88 156 ILE A O 1
ATOM 1227 N N . ALA A 1 157 ? -3.976 -5.373 11.759 1.00 95.06 157 ALA A N 1
ATOM 1228 C CA . ALA A 1 157 ? -3.549 -4.863 13.051 1.00 95.06 157 ALA A CA 1
ATOM 1229 C C . ALA A 1 157 ? -2.169 -4.211 12.932 1.00 95.06 157 ALA A C 1
ATOM 1231 O O . ALA A 1 157 ? -1.205 -4.833 12.467 1.00 95.06 157 ALA A O 1
ATOM 1232 N N . LEU A 1 158 ? -2.067 -2.961 13.373 1.00 95.81 158 LEU A N 1
ATOM 1233 C CA . LEU A 1 158 ? -0.791 -2.260 13.363 1.00 95.81 158 LEU A CA 1
ATOM 1234 C C . LEU A 1 158 ? 0.217 -2.932 14.319 1.00 95.81 158 LEU A C 1
ATOM 1236 O O . LEU A 1 158 ? -0.170 -3.362 15.410 1.00 95.81 158 LEU A O 1
ATOM 1240 N N . PRO A 1 159 ? 1.499 -3.047 13.924 1.00 93.38 159 PRO A N 1
ATOM 1241 C CA . PRO A 1 159 ? 2.517 -3.786 14.679 1.00 93.38 159 PRO A CA 1
ATOM 1242 C C . PRO A 1 159 ? 2.952 -3.115 15.993 1.00 93.38 159 PRO A C 1
ATOM 1244 O O . PRO A 1 159 ? 3.462 -3.795 16.882 1.00 93.38 159 PRO A O 1
ATOM 1247 N N . PHE A 1 160 ? 2.768 -1.798 16.133 1.00 94.94 160 PHE A N 1
ATOM 1248 C CA . PHE A 1 160 ? 3.214 -1.036 17.305 1.00 94.94 160 PHE A CA 1
ATOM 1249 C C . PHE A 1 160 ? 2.057 -0.546 18.172 1.00 94.94 160 PHE A C 1
ATOM 1251 O O . PHE A 1 160 ? 0.901 -0.518 17.759 1.00 94.94 160 PHE A O 1
ATOM 1258 N N . THR A 1 161 ? 2.388 -0.131 19.395 1.00 96.50 161 THR A N 1
ATOM 1259 C CA . THR A 1 161 ? 1.404 0.392 20.343 1.00 96.50 161 THR A CA 1
ATOM 1260 C C . THR A 1 161 ? 0.885 1.768 19.929 1.00 96.50 161 THR A C 1
ATOM 1262 O O . THR A 1 161 ? 1.594 2.538 19.277 1.00 96.50 161 THR A O 1
ATOM 1265 N N . VAL A 1 162 ? -0.318 2.131 20.390 1.00 96.75 162 VAL A N 1
ATOM 1266 C CA . VAL A 1 162 ? -0.870 3.494 20.206 1.00 96.75 162 VAL A CA 1
ATOM 1267 C C . VAL A 1 162 ? 0.127 4.558 20.670 1.00 96.75 162 VAL A C 1
ATOM 1269 O O . VAL A 1 162 ? 0.346 5.549 19.982 1.00 96.75 162 VAL A O 1
ATOM 1272 N N . ALA A 1 163 ? 0.776 4.341 21.818 1.00 95.94 163 ALA A N 1
ATOM 1273 C CA . ALA A 1 163 ? 1.749 5.284 22.364 1.00 95.94 163 ALA A CA 1
ATOM 1274 C C . ALA A 1 163 ? 2.957 5.490 21.434 1.00 95.94 163 ALA A C 1
ATOM 1276 O O . ALA A 1 163 ? 3.453 6.610 21.327 1.00 95.94 163 ALA A O 1
ATOM 1277 N N . ARG A 1 164 ? 3.416 4.436 20.741 1.00 94.62 164 ARG A N 1
ATOM 1278 C CA . ARG A 1 164 ? 4.521 4.539 19.780 1.00 94.62 164 ARG A CA 1
ATOM 1279 C C . ARG A 1 164 ? 4.115 5.346 18.549 1.00 94.62 164 ARG A C 1
ATOM 1281 O O . ARG A 1 164 ? 4.841 6.264 18.187 1.00 94.62 164 ARG A O 1
ATOM 1288 N N . TYR A 1 165 ? 2.954 5.060 17.960 1.00 95.25 165 TYR A N 1
ATOM 1289 C CA . TYR A 1 165 ? 2.454 5.833 16.819 1.00 95.25 165 TYR A CA 1
ATOM 1290 C C . TYR A 1 165 ? 2.156 7.291 17.181 1.00 95.25 165 TYR A C 1
ATOM 1292 O O . TYR A 1 165 ? 2.496 8.185 16.416 1.00 95.25 165 TYR A O 1
ATOM 1300 N N . GLN A 1 166 ? 1.611 7.555 18.372 1.00 94.81 166 GLN A N 1
ATOM 1301 C CA . GLN A 1 166 ? 1.414 8.920 18.864 1.00 94.81 166 GLN A CA 1
ATOM 1302 C C . GLN A 1 166 ? 2.744 9.670 19.024 1.00 94.81 166 GLN A C 1
ATOM 1304 O O . GLN A 1 166 ? 2.807 10.861 18.725 1.00 94.81 166 GLN A O 1
ATOM 1309 N N . ALA A 1 167 ? 3.796 8.992 19.495 1.00 92.50 167 ALA A N 1
ATOM 1310 C CA . ALA A 1 167 ? 5.124 9.586 19.622 1.00 92.50 167 ALA A CA 1
ATOM 1311 C C . ALA A 1 167 ? 5.729 9.926 18.251 1.00 92.50 167 ALA A C 1
ATOM 1313 O O . ALA A 1 167 ? 6.220 11.039 18.086 1.00 92.50 167 ALA A O 1
ATOM 1314 N N . TRP A 1 168 ? 5.631 9.021 17.268 1.00 91.94 168 TRP A N 1
ATOM 1315 C CA . TRP A 1 168 ? 6.048 9.300 15.887 1.00 91.94 168 TRP A CA 1
ATOM 1316 C C . TRP A 1 168 ? 5.242 10.439 15.259 1.00 91.94 168 TRP A C 1
ATOM 1318 O O . TRP A 1 168 ? 5.814 11.366 14.704 1.00 91.94 168 TRP A O 1
ATOM 1328 N N . TRP A 1 169 ? 3.915 10.425 15.394 1.00 92.88 169 TRP A N 1
ATOM 1329 C CA . TRP A 1 169 ? 3.061 11.497 14.878 1.00 92.88 169 TRP A CA 1
ATOM 1330 C C . TRP A 1 169 ? 3.480 12.861 15.451 1.00 92.88 169 TRP A C 1
ATOM 1332 O O . TRP A 1 169 ? 3.655 13.827 14.714 1.00 92.88 169 TRP A O 1
ATOM 1342 N N . ALA A 1 170 ? 3.741 12.925 16.761 1.00 90.62 170 ALA A N 1
ATOM 1343 C CA . ALA A 1 170 ? 4.198 14.147 17.416 1.00 90.62 170 ALA A CA 1
ATOM 1344 C C . ALA A 1 170 ? 5.620 14.576 17.000 1.00 90.62 170 ALA A C 1
ATOM 1346 O O . ALA A 1 170 ? 5.885 15.776 16.950 1.00 90.62 170 ALA A O 1
ATOM 1347 N N . SER A 1 171 ? 6.532 13.642 16.689 1.00 89.44 171 SER A N 1
ATOM 1348 C CA . SER A 1 171 ? 7.911 13.983 16.303 1.00 89.44 171 SER A CA 1
ATOM 1349 C C . SER A 1 171 ? 8.013 14.672 14.943 1.00 89.44 171 SER A C 1
ATOM 1351 O O . SER A 1 171 ? 8.980 15.388 14.706 1.00 89.44 171 SER A O 1
ATOM 1353 N N . PHE A 1 172 ? 7.010 14.520 14.075 1.00 86.75 172 PHE A N 1
ATOM 1354 C CA . PHE A 1 172 ? 6.949 15.216 12.785 1.00 86.75 172 PHE A CA 1
ATOM 1355 C C . PHE A 1 172 ? 6.332 16.620 12.864 1.00 86.75 172 PHE A C 1
ATOM 1357 O O . PHE A 1 172 ? 6.025 17.202 11.828 1.00 86.75 172 PHE A O 1
ATOM 1364 N N . ASN A 1 173 ? 6.145 17.179 14.071 1.00 84.25 173 ASN A N 1
ATOM 1365 C CA . ASN A 1 173 ? 5.431 18.446 14.291 1.00 84.25 173 ASN A CA 1
ATOM 1366 C C . ASN A 1 173 ? 4.054 18.470 13.610 1.00 84.25 173 ASN A C 1
ATOM 1368 O O . ASN A 1 173 ? 3.618 19.514 13.127 1.00 84.25 173 ASN A O 1
ATOM 1372 N N . ALA A 1 174 ? 3.395 17.313 13.557 1.00 81.69 174 ALA A N 1
ATOM 1373 C CA . ALA A 1 174 ? 2.117 17.154 12.892 1.00 81.69 174 ALA A CA 1
ATOM 1374 C C . ALA A 1 174 ? 1.049 18.068 13.502 1.00 81.69 174 ALA A C 1
ATOM 1376 O O . ALA A 1 174 ? 1.018 18.327 14.712 1.00 81.69 174 ALA A O 1
ATOM 1377 N N . THR A 1 175 ? 0.160 18.555 12.648 1.00 80.88 175 THR A N 1
ATOM 1378 C CA . THR A 1 175 ? -0.865 19.534 12.991 1.00 80.88 175 THR A CA 1
ATOM 1379 C C . THR A 1 175 ? -2.256 19.047 12.593 1.00 80.88 175 THR A C 1
ATOM 1381 O O . THR A 1 175 ? -2.447 17.980 12.006 1.00 80.88 175 THR A O 1
ATOM 1384 N N . PHE A 1 176 ? -3.266 19.818 12.989 1.00 75.31 176 PHE A N 1
ATOM 1385 C CA . PHE A 1 176 ? -4.522 19.815 12.254 1.00 75.31 176 PHE A CA 1
ATOM 1386 C C . PHE A 1 176 ? -4.307 20.697 11.036 1.00 75.31 176 PHE A C 1
ATOM 1388 O O . PHE A 1 176 ? -3.957 21.866 11.203 1.00 75.31 176 PHE A O 1
ATOM 1395 N N . ASP A 1 177 ? -4.517 20.150 9.845 1.00 68.56 177 ASP A N 1
ATOM 1396 C CA . ASP A 1 177 ? -4.556 20.968 8.647 1.00 68.56 177 ASP A CA 1
ATOM 1397 C C . ASP A 1 177 ? -5.733 21.944 8.783 1.00 68.56 177 ASP A C 1
ATOM 1399 O O . ASP A 1 177 ? -6.901 21.548 8.822 1.00 68.56 177 ASP A O 1
ATOM 1403 N N . GLU A 1 178 ? -5.423 23.234 8.909 1.00 58.78 178 GLU A N 1
ATOM 1404 C CA . GLU A 1 178 ? -6.425 24.283 9.090 1.00 58.78 178 GLU A CA 1
ATOM 1405 C C . GLU A 1 178 ? -7.372 24.390 7.884 1.00 58.78 178 GLU A C 1
ATOM 1407 O O . GLU A 1 178 ? -8.510 24.834 8.050 1.00 58.78 178 GLU A O 1
ATOM 1412 N N . ALA A 1 179 ? -6.936 23.971 6.687 1.00 69.88 179 ALA A N 1
ATOM 1413 C CA . ALA A 1 179 ? -7.728 24.062 5.464 1.00 69.88 179 ALA A CA 1
ATOM 1414 C C . ALA A 1 179 ? -8.785 22.952 5.368 1.00 69.88 179 ALA A C 1
ATOM 1416 O O . ALA A 1 179 ? -9.950 23.235 5.083 1.00 69.88 179 ALA A O 1
ATOM 1417 N N . SER A 1 180 ? -8.408 21.696 5.625 1.00 75.19 180 SER A N 1
ATOM 1418 C CA . SER A 1 180 ? -9.349 20.565 5.607 1.00 75.19 180 SER A CA 1
ATOM 1419 C C . SER A 1 180 ? -10.073 20.349 6.940 1.00 75.19 180 SER A C 1
ATOM 1421 O O . SER A 1 180 ? -11.125 19.706 6.979 1.00 75.19 180 SER A O 1
ATOM 1423 N N . GLY A 1 181 ? -9.531 20.871 8.045 1.00 82.38 181 GLY A N 1
ATOM 1424 C CA . GLY A 1 181 ? -9.991 20.565 9.399 1.00 82.38 181 GLY A CA 1
ATOM 1425 C C . GLY A 1 181 ? -9.714 19.117 9.819 1.00 82.38 181 GLY A C 1
ATOM 1426 O O . GLY A 1 181 ? -10.283 18.649 10.811 1.00 82.38 181 GLY A O 1
ATOM 1427 N N . LEU A 1 182 ? -8.876 18.395 9.069 1.00 89.62 182 LEU A N 1
ATOM 1428 C CA . LEU A 1 182 ? -8.497 17.013 9.338 1.00 89.62 182 LEU A CA 1
ATOM 1429 C C . LEU A 1 182 ? -7.088 16.958 9.949 1.00 89.62 182 LEU A C 1
ATOM 1431 O O . LEU A 1 182 ? -6.227 17.761 9.597 1.00 89.62 182 LEU A O 1
ATOM 1435 N N . PRO A 1 183 ? -6.826 16.033 10.889 1.00 89.56 183 PRO A N 1
ATOM 1436 C CA . PRO A 1 183 ? -5.473 15.816 11.379 1.00 89.56 183 PRO A CA 1
ATOM 1437 C C . PRO A 1 183 ? -4.602 15.184 10.291 1.00 89.56 183 PRO A C 1
ATOM 1439 O O . PRO A 1 183 ? -5.078 14.307 9.560 1.00 89.56 183 PRO A O 1
ATOM 1442 N N . ASP A 1 184 ? -3.324 15.571 10.266 1.00 91.88 184 ASP A N 1
ATOM 1443 C CA . ASP A 1 184 ? -2.303 14.919 9.445 1.00 91.88 184 ASP A CA 1
ATOM 1444 C C . ASP A 1 184 ? -2.288 13.404 9.697 1.00 91.88 184 ASP A C 1
ATOM 1446 O O . ASP A 1 184 ? -2.481 12.937 10.828 1.00 91.88 184 ASP A O 1
ATOM 1450 N N . VAL A 1 185 ? -2.030 12.627 8.646 1.00 93.81 185 VAL A N 1
ATOM 1451 C CA . VAL A 1 185 ? -1.980 11.163 8.715 1.00 93.81 185 VAL A CA 1
ATOM 1452 C C . VAL A 1 185 ? -0.534 10.667 8.672 1.00 93.81 185 VAL A C 1
ATOM 1454 O O . VAL A 1 185 ? 0.319 11.229 7.982 1.00 93.81 185 VAL A O 1
ATOM 1457 N N . LEU A 1 186 ? -0.255 9.607 9.428 1.00 93.94 186 LEU A N 1
ATOM 1458 C CA . LEU A 1 186 ? 1.059 8.968 9.512 1.00 93.94 186 LEU A CA 1
ATOM 1459 C C . LEU A 1 186 ? 0.990 7.584 8.848 1.00 93.94 186 LEU A C 1
ATOM 1461 O O . LEU A 1 186 ? 0.174 6.780 9.293 1.00 93.94 186 LEU A O 1
ATOM 1465 N N . PRO A 1 187 ? 1.800 7.266 7.825 1.00 93.81 187 PRO A N 1
ATOM 1466 C CA . PRO A 1 187 ? 1.798 5.939 7.200 1.00 93.81 187 PRO A CA 1
ATOM 1467 C C . PRO A 1 187 ? 2.111 4.856 8.238 1.00 93.81 187 PRO A C 1
ATOM 1469 O O . PRO A 1 187 ? 2.961 5.042 9.111 1.00 93.81 187 PRO A O 1
ATOM 1472 N N . ALA A 1 188 ? 1.403 3.731 8.178 1.00 95.25 188 ALA A N 1
ATOM 1473 C CA . ALA A 1 188 ? 1.487 2.711 9.220 1.00 95.25 188 ALA A CA 1
ATOM 1474 C C . ALA A 1 188 ? 1.611 1.279 8.693 1.00 95.25 188 ALA A C 1
ATOM 1476 O O . ALA A 1 188 ? 2.241 0.464 9.370 1.00 95.25 188 ALA A O 1
ATOM 1477 N N . LEU A 1 189 ? 1.005 0.967 7.545 1.00 95.50 189 LEU A N 1
ATOM 1478 C CA . LEU A 1 189 ? 1.000 -0.363 6.934 1.00 95.50 189 LEU A CA 1
ATOM 1479 C C . LEU A 1 189 ? 0.560 -0.254 5.468 1.00 95.50 189 LEU A C 1
ATOM 1481 O O . LEU A 1 189 ? -0.373 0.480 5.168 1.00 95.50 189 LEU A O 1
ATOM 1485 N N . VAL A 1 190 ? 1.177 -1.035 4.587 1.00 95.12 190 VAL A N 1
ATOM 1486 C CA . VAL A 1 190 ? 0.635 -1.351 3.260 1.00 95.12 190 VAL A CA 1
ATOM 1487 C C . VAL A 1 190 ? 0.258 -2.826 3.246 1.00 95.12 190 VAL A C 1
ATOM 1489 O O . VAL A 1 190 ? 0.961 -3.669 3.806 1.00 95.12 190 VAL A O 1
ATOM 1492 N N . SER A 1 191 ? -0.865 -3.155 2.632 1.00 96.12 191 SER A N 1
ATOM 1493 C CA . SER A 1 191 ? -1.329 -4.523 2.468 1.00 96.12 191 SER A CA 1
ATOM 1494 C C . SER A 1 191 ? -1.708 -4.767 1.012 1.00 96.12 191 SER A C 1
ATOM 1496 O O . SER A 1 191 ? -2.196 -3.870 0.329 1.00 96.12 191 SER A O 1
ATOM 1498 N N . GLN A 1 192 ? -1.517 -6.009 0.579 1.00 95.94 192 GLN A N 1
ATOM 1499 C CA . GLN A 1 192 ? -1.852 -6.526 -0.737 1.00 95.94 192 GLN A CA 1
ATOM 1500 C C . GLN A 1 192 ? -2.552 -7.888 -0.593 1.00 95.94 192 GLN A C 1
ATOM 1502 O O . GLN A 1 192 ? -2.018 -8.779 0.081 1.00 95.94 192 GLN A O 1
ATOM 1507 N N . PRO A 1 193 ? -3.712 -8.128 -1.228 1.00 95.62 193 PRO A N 1
ATOM 1508 C CA . PRO A 1 193 ? -4.310 -9.452 -1.255 1.00 95.62 193 PRO A CA 1
ATOM 1509 C C . PRO A 1 193 ? -3.484 -10.378 -2.154 1.00 95.62 193 PRO A C 1
ATOM 1511 O O . PRO A 1 193 ? -3.003 -9.991 -3.216 1.00 95.62 193 PRO A O 1
ATOM 1514 N N . THR A 1 194 ? -3.339 -11.634 -1.750 1.00 95.50 194 THR A N 1
ATOM 1515 C CA . THR A 1 194 ? -2.691 -12.669 -2.562 1.00 95.50 194 THR A CA 1
ATOM 1516 C C . THR A 1 194 ? -3.461 -13.976 -2.477 1.00 95.50 194 THR A C 1
ATOM 1518 O O . THR A 1 194 ? -4.115 -14.270 -1.483 1.00 95.50 194 THR A O 1
ATOM 1521 N N . HIS A 1 195 ? -3.380 -14.789 -3.523 1.00 94.31 195 HIS A N 1
ATOM 1522 C CA . HIS A 1 195 ? -3.903 -16.153 -3.502 1.00 94.31 195 HIS A CA 1
ATOM 1523 C C . HIS A 1 195 ? -2.830 -17.181 -3.087 1.00 94.31 195 HIS A C 1
ATOM 1525 O O . HIS A 1 195 ? -3.120 -18.373 -3.023 1.00 94.31 195 HIS A O 1
ATOM 1531 N N . ASN A 1 196 ? -1.586 -16.742 -2.844 1.00 94.94 196 ASN A N 1
ATOM 1532 C CA . ASN A 1 196 ? -0.456 -17.612 -2.517 1.00 94.94 196 ASN A CA 1
ATOM 1533 C C . ASN A 1 196 ? 0.595 -16.879 -1.660 1.00 94.94 196 ASN A C 1
ATOM 1535 O O . ASN A 1 196 ? 1.639 -16.447 -2.162 1.00 94.94 196 ASN A O 1
ATOM 1539 N N . ALA A 1 197 ? 0.342 -16.741 -0.354 1.00 95.12 197 ALA A N 1
ATOM 1540 C CA . ALA A 1 197 ? 1.246 -16.010 0.542 1.00 95.12 197 ALA A CA 1
ATOM 1541 C C . ALA A 1 197 ? 2.629 -16.676 0.661 1.00 95.12 197 ALA A C 1
ATOM 1543 O O . ALA A 1 197 ? 3.652 -15.988 0.688 1.00 95.12 197 ALA A O 1
ATOM 1544 N N . THR A 1 198 ? 2.690 -18.010 0.662 1.00 93.06 198 THR A N 1
ATOM 1545 C CA . THR A 1 198 ? 3.961 -18.755 0.709 1.00 93.06 198 THR A CA 1
ATOM 1546 C C . THR A 1 198 ? 4.793 -18.555 -0.561 1.00 93.06 198 THR A C 1
ATOM 1548 O O . THR A 1 198 ? 6.016 -18.433 -0.486 1.00 93.06 198 THR A O 1
ATOM 1551 N N . GLY A 1 199 ? 4.151 -18.468 -1.731 1.00 94.00 199 GLY A N 1
ATOM 1552 C CA . GLY A 1 199 ? 4.820 -18.126 -2.988 1.00 94.00 199 GLY A CA 1
ATOM 1553 C C . GLY A 1 199 ? 5.469 -16.744 -2.937 1.00 94.00 199 GLY A C 1
ATOM 1554 O O . GLY A 1 199 ? 6.619 -16.595 -3.351 1.00 94.00 199 GLY A O 1
ATOM 1555 N N . VAL A 1 200 ? 4.784 -15.765 -2.335 1.00 94.69 200 VAL A N 1
ATOM 1556 C CA . VAL A 1 200 ? 5.350 -14.429 -2.092 1.00 94.69 200 VAL A CA 1
ATOM 1557 C C . VAL A 1 200 ? 6.581 -14.505 -1.188 1.00 94.69 200 VAL A C 1
ATOM 1559 O O . VAL A 1 200 ? 7.620 -13.931 -1.507 1.00 94.69 200 VAL A O 1
ATOM 1562 N N . ALA A 1 201 ? 6.514 -15.261 -0.090 1.00 92.75 201 ALA A N 1
ATOM 1563 C CA . ALA A 1 201 ? 7.658 -15.418 0.807 1.00 92.75 201 ALA A CA 1
ATOM 1564 C C . ALA A 1 201 ? 8.864 -16.059 0.102 1.00 92.75 201 ALA A C 1
ATOM 1566 O O . ALA A 1 201 ? 10.000 -15.631 0.305 1.00 92.75 201 ALA A O 1
ATOM 1567 N N . HIS A 1 202 ? 8.630 -17.067 -0.743 1.00 92.81 202 HIS A N 1
ATOM 1568 C CA . HIS A 1 202 ? 9.682 -17.680 -1.551 1.00 92.81 202 HIS A CA 1
ATOM 1569 C C . HIS A 1 202 ? 10.302 -16.677 -2.532 1.00 92.81 202 HIS A C 1
ATOM 1571 O O . HIS A 1 202 ? 11.526 -16.596 -2.617 1.00 92.81 202 HIS A O 1
ATOM 1577 N N . PHE A 1 203 ? 9.474 -15.894 -3.231 1.00 91.75 203 PHE A N 1
ATOM 1578 C CA . PHE A 1 203 ? 9.930 -14.840 -4.135 1.00 91.75 203 PHE A CA 1
ATOM 1579 C C . PHE A 1 203 ? 10.851 -13.844 -3.418 1.00 91.75 203 PHE A C 1
ATOM 1581 O O . PHE A 1 203 ? 12.010 -13.691 -3.808 1.00 91.75 203 PHE A O 1
ATOM 1588 N N . LEU A 1 204 ? 10.381 -13.255 -2.314 1.00 90.69 204 LEU A N 1
ATOM 1589 C CA . LEU A 1 204 ? 11.117 -12.238 -1.557 1.00 90.69 204 LEU A CA 1
ATOM 1590 C C . LEU A 1 204 ? 12.434 -12.776 -0.980 1.00 90.69 204 LEU A C 1
ATOM 1592 O O . LEU A 1 204 ? 13.455 -12.099 -1.038 1.00 90.69 204 LEU A O 1
ATOM 1596 N N . ARG A 1 205 ? 12.454 -14.019 -0.480 1.00 88.81 205 ARG A N 1
ATOM 1597 C CA . ARG A 1 205 ? 13.685 -14.660 0.024 1.00 88.81 205 ARG A CA 1
ATOM 1598 C C . ARG A 1 205 ? 14.665 -15.063 -1.074 1.00 88.81 205 ARG A C 1
ATOM 1600 O O . ARG A 1 205 ? 15.838 -15.281 -0.782 1.00 88.81 205 ARG A O 1
ATOM 1607 N N . SER A 1 206 ? 14.189 -15.227 -2.307 1.00 88.38 206 SER A N 1
ATOM 1608 C CA . SER A 1 206 ? 15.049 -15.541 -3.450 1.00 88.38 206 SER A CA 1
ATOM 1609 C C . SER A 1 206 ? 15.794 -14.315 -3.979 1.00 88.38 206 SER A C 1
ATOM 1611 O O . SER A 1 206 ? 16.771 -14.481 -4.716 1.00 88.38 206 SER A O 1
ATOM 1613 N N . ALA A 1 207 ? 15.351 -13.108 -3.602 1.00 83.44 207 ALA A N 1
ATOM 1614 C CA . ALA A 1 207 ? 16.041 -11.874 -3.929 1.00 83.44 207 ALA A CA 1
ATOM 1615 C C . ALA A 1 207 ? 17.462 -11.892 -3.338 1.00 83.44 207 ALA A C 1
ATOM 1617 O O . ALA A 1 207 ? 17.675 -12.429 -2.245 1.00 83.44 207 ALA A O 1
ATOM 1618 N N . PRO A 1 208 ? 18.467 -11.333 -4.033 1.00 74.06 208 PRO A N 1
ATOM 1619 C CA . PRO A 1 208 ? 19.820 -11.299 -3.509 1.00 74.06 208 PRO A CA 1
ATOM 1620 C C . PRO A 1 208 ? 19.850 -10.516 -2.191 1.00 74.06 208 PRO A C 1
ATOM 1622 O O . PRO A 1 208 ? 19.690 -9.298 -2.184 1.00 74.06 208 PRO A O 1
ATOM 1625 N N . ALA A 1 209 ? 20.128 -11.210 -1.083 1.00 64.31 209 ALA A N 1
ATOM 1626 C CA . ALA A 1 209 ? 20.213 -10.615 0.258 1.00 64.31 209 ALA A CA 1
ATOM 1627 C C . ALA A 1 209 ? 21.239 -9.468 0.362 1.00 64.31 209 ALA A C 1
ATOM 1629 O O . ALA A 1 209 ? 21.227 -8.694 1.310 1.00 64.31 209 ALA A O 1
ATOM 1630 N N . ALA A 1 210 ? 22.149 -9.364 -0.612 1.00 51.19 210 ALA A N 1
ATOM 1631 C CA . ALA A 1 210 ? 23.115 -8.279 -0.707 1.00 51.19 210 ALA A CA 1
ATOM 1632 C C . ALA A 1 210 ? 22.501 -6.932 -1.139 1.00 51.19 210 ALA A C 1
ATOM 1634 O O . ALA A 1 210 ? 23.160 -5.913 -0.950 1.00 51.19 210 ALA A O 1
ATOM 1635 N N . LEU A 1 211 ? 21.301 -6.932 -1.731 1.00 56.97 211 LEU A N 1
ATOM 1636 C CA . LEU A 1 211 ? 20.651 -5.745 -2.302 1.00 56.97 211 LEU A CA 1
ATOM 1637 C C . LEU A 1 211 ? 19.484 -5.275 -1.433 1.00 56.97 211 LEU A C 1
ATOM 1639 O O . LEU A 1 211 ? 19.400 -4.095 -1.133 1.00 56.97 211 LEU A O 1
ATOM 1643 N N . TYR A 1 212 ? 18.666 -6.207 -0.942 1.00 67.00 212 TYR A N 1
ATOM 1644 C CA . TYR A 1 212 ? 17.616 -5.923 0.031 1.00 67.00 212 TYR A CA 1
ATOM 1645 C C . TYR A 1 212 ? 17.576 -7.043 1.074 1.00 67.00 212 TYR A C 1
ATOM 1647 O O . TYR A 1 212 ? 17.272 -8.195 0.754 1.00 67.00 212 TYR A O 1
ATOM 1655 N N . ASP A 1 213 ? 17.886 -6.718 2.332 1.00 67.12 213 ASP A N 1
ATOM 1656 C CA . ASP A 1 213 ? 17.669 -7.630 3.462 1.00 67.12 213 ASP A CA 1
ATOM 1657 C C . ASP A 1 213 ? 16.193 -7.567 3.863 1.00 67.12 213 ASP A C 1
ATOM 1659 O O . ASP A 1 213 ? 15.801 -6.936 4.849 1.00 67.12 213 ASP A O 1
ATOM 1663 N N . TRP A 1 214 ? 15.348 -8.159 3.017 1.00 71.38 214 TRP A N 1
ATOM 1664 C CA . TRP A 1 214 ? 13.939 -8.323 3.322 1.00 71.38 214 TRP A CA 1
ATOM 1665 C C . TRP A 1 214 ? 13.837 -9.180 4.584 1.00 71.38 214 TRP A C 1
ATOM 1667 O O . TRP A 1 214 ? 14.039 -10.395 4.546 1.00 71.38 214 TRP A O 1
ATOM 1677 N N . ASN A 1 215 ? 13.497 -8.569 5.717 1.00 80.44 215 ASN A N 1
ATOM 1678 C CA . ASN A 1 215 ? 13.139 -9.314 6.918 1.00 80.44 215 ASN A CA 1
ATOM 1679 C C . ASN A 1 215 ? 11.758 -9.965 6.704 1.00 80.44 215 ASN A C 1
ATOM 1681 O O . ASN A 1 215 ? 10.736 -9.450 7.163 1.00 80.44 215 ASN A O 1
ATOM 1685 N N . VAL A 1 216 ? 11.738 -11.054 5.923 1.00 83.69 216 VAL A N 1
ATOM 1686 C CA . VAL A 1 216 ? 10.526 -11.764 5.495 1.00 83.69 216 VAL A CA 1
ATOM 1687 C C . VAL A 1 216 ? 10.007 -12.634 6.632 1.00 83.69 216 VAL A C 1
ATOM 1689 O O . VAL A 1 216 ? 10.577 -13.685 6.944 1.00 83.69 216 VAL A O 1
ATOM 1692 N N . ASN A 1 217 ? 8.865 -12.246 7.182 1.00 87.44 217 ASN A N 1
ATOM 1693 C CA . ASN A 1 217 ? 8.166 -12.980 8.225 1.00 87.44 217 ASN A CA 1
ATOM 1694 C C . ASN A 1 217 ? 6.902 -13.629 7.652 1.00 87.44 217 ASN A C 1
ATOM 1696 O O . ASN A 1 217 ? 6.078 -12.967 7.030 1.00 87.44 217 ASN A O 1
ATOM 1700 N N . GLU A 1 218 ? 6.739 -14.934 7.871 1.00 87.00 218 GLU A N 1
ATOM 1701 C CA . GLU A 1 218 ? 5.503 -15.657 7.557 1.00 87.00 218 GLU A CA 1
ATOM 1702 C C . GLU A 1 218 ? 4.759 -15.965 8.851 1.00 87.00 218 GLU A C 1
ATOM 1704 O O . GLU A 1 218 ? 5.348 -16.467 9.813 1.00 87.00 218 GLU A O 1
ATOM 1709 N N . ARG A 1 219 ? 3.452 -15.708 8.871 1.00 87.44 219 ARG A N 1
ATOM 1710 C CA . ARG A 1 219 ? 2.584 -16.093 9.984 1.00 87.44 219 ARG A CA 1
ATOM 1711 C C . ARG A 1 219 ? 1.210 -16.520 9.495 1.00 87.44 219 ARG A C 1
ATOM 1713 O O . ARG A 1 219 ? 0.710 -16.039 8.481 1.00 87.44 219 ARG A O 1
ATOM 1720 N N . VAL A 1 220 ? 0.589 -17.419 10.246 1.00 78.56 220 VAL A N 1
ATOM 1721 C CA . VAL A 1 220 ? -0.839 -17.706 10.114 1.00 78.56 220 VAL A CA 1
ATOM 1722 C C . VAL A 1 220 ? -1.551 -16.746 11.057 1.00 78.56 220 VAL A C 1
ATOM 1724 O O . VAL A 1 220 ? -1.241 -16.726 12.245 1.00 78.56 220 VAL A O 1
ATOM 1727 N N . GLY A 1 221 ? -2.424 -15.898 10.520 1.00 69.44 221 GLY A N 1
ATOM 1728 C CA . GLY A 1 221 ? -3.279 -15.055 11.343 1.00 69.44 221 GLY A CA 1
ATOM 1729 C C . GLY A 1 221 ? -4.406 -15.910 11.900 1.00 69.44 221 GLY A C 1
ATOM 1730 O O . GLY A 1 221 ? -5.201 -16.469 11.136 1.00 69.44 221 GLY A O 1
ATOM 1731 N N . ASP A 1 222 ? -4.451 -16.030 13.221 1.00 59.25 222 ASP A N 1
ATOM 1732 C CA . ASP A 1 222 ? -5.483 -16.797 13.901 1.00 59.25 222 ASP A CA 1
ATOM 1733 C C . ASP A 1 222 ? -6.701 -15.908 14.168 1.00 59.25 222 ASP A C 1
ATOM 1735 O O . ASP A 1 222 ? -6.603 -14.752 14.593 1.00 59.25 222 ASP A O 1
ATOM 1739 N N . ALA A 1 223 ? -7.892 -16.489 14.032 1.00 52.16 223 ALA A N 1
ATOM 1740 C CA . ALA A 1 223 ? -9.038 -16.021 14.794 1.00 52.16 223 ALA A CA 1
ATOM 1741 C C . ALA A 1 223 ? -8.720 -16.261 16.281 1.00 52.16 223 ALA A C 1
ATOM 1743 O O . ALA A 1 223 ? -8.921 -17.366 16.775 1.00 52.16 223 ALA A O 1
ATOM 1744 N N . ARG A 1 224 ? -8.125 -15.258 16.945 1.00 48.25 224 ARG A N 1
ATOM 1745 C CA . ARG A 1 224 ? -7.543 -15.312 18.301 1.00 48.25 224 ARG A CA 1
ATOM 1746 C C . ARG A 1 224 ? -8.082 -16.426 19.206 1.00 48.25 224 ARG A C 1
ATOM 1748 O O . ARG A 1 224 ? -9.281 -16.527 19.485 1.00 48.25 224 ARG A O 1
ATOM 1755 N N . GLU A 1 225 ? -7.139 -17.198 19.736 1.00 38.56 225 GLU A N 1
ATOM 1756 C CA . GLU A 1 225 ? -7.332 -18.285 20.690 1.00 38.56 225 GLU A CA 1
ATOM 1757 C C . GLU A 1 225 ? -8.200 -17.835 21.887 1.00 38.56 225 GLU A C 1
ATOM 1759 O O . GLU A 1 225 ? -7.803 -17.015 22.714 1.00 38.56 225 GLU A O 1
ATOM 1764 N N . GLY A 1 226 ? -9.441 -18.333 21.947 1.00 43.22 226 GLY A N 1
ATOM 1765 C CA . GLY A 1 226 ? -10.430 -17.975 22.975 1.00 43.22 226 GLY A CA 1
ATOM 1766 C C . GLY A 1 226 ? -11.877 -17.943 22.474 1.00 43.22 226 GLY A C 1
ATOM 1767 O O . GLY A 1 226 ? -12.807 -18.152 23.257 1.00 43.22 226 GLY A O 1
ATOM 1768 N N . GLN A 1 227 ? -12.090 -17.777 21.167 1.00 42.34 227 GLN A N 1
ATOM 1769 C CA . GLN A 1 227 ? -13.425 -17.788 20.569 1.00 42.34 227 GLN A CA 1
ATOM 1770 C C . GLN A 1 227 ? -13.771 -19.196 20.062 1.00 42.34 227 GLN A C 1
ATOM 1772 O O . GLN A 1 227 ? -13.581 -19.536 18.898 1.00 42.34 227 GLN A O 1
ATOM 1777 N N . LYS A 1 228 ? -14.293 -20.051 20.957 1.00 37.47 228 LYS A N 1
ATOM 1778 C CA . LYS A 1 228 ? -14.902 -21.340 20.580 1.00 37.47 228 LYS A CA 1
ATOM 1779 C C . LYS A 1 228 ? -16.134 -21.088 19.709 1.00 37.47 228 LYS A C 1
ATOM 1781 O O . LYS A 1 228 ? -17.252 -21.036 20.216 1.00 37.47 228 LYS A O 1
ATOM 1786 N N . THR A 1 229 ? -15.947 -20.946 18.405 1.00 39.59 229 THR A N 1
ATOM 1787 C CA . THR A 1 229 ? -17.042 -21.003 17.437 1.00 39.59 229 THR A CA 1
ATOM 1788 C C . THR A 1 229 ? -16.827 -22.237 16.575 1.00 39.59 229 THR A C 1
ATOM 1790 O O . THR A 1 229 ? -15.767 -22.438 15.998 1.00 39.59 229 THR A O 1
ATOM 1793 N N . GLY A 1 230 ? -17.814 -23.134 16.568 1.00 36.91 230 GLY A N 1
ATOM 1794 C CA . GLY A 1 230 ? -17.814 -24.382 15.798 1.00 36.91 230 GLY A CA 1
ATOM 1795 C C . GLY A 1 230 ? -18.021 -24.166 14.297 1.00 36.91 230 GLY A C 1
ATOM 1796 O O . GLY A 1 230 ? -18.722 -24.948 13.666 1.00 36.91 230 GLY A O 1
ATOM 1797 N N . ALA A 1 231 ? -17.446 -23.101 13.747 1.00 38.41 231 ALA A N 1
ATOM 1798 C CA . ALA A 1 231 ? -17.393 -22.798 12.329 1.00 38.41 231 ALA A CA 1
ATOM 1799 C C . ALA A 1 231 ? -15.923 -22.565 11.974 1.00 38.41 231 ALA A C 1
ATOM 1801 O O . ALA A 1 231 ? -15.175 -22.018 12.778 1.00 38.41 231 ALA A O 1
ATOM 1802 N N . SER A 1 232 ? -15.505 -23.006 10.794 1.00 40.41 232 SER A N 1
ATOM 1803 C CA . SER A 1 232 ? -14.188 -22.785 10.196 1.00 40.41 232 SER A CA 1
ATOM 1804 C C . SER A 1 232 ? -13.907 -21.286 9.987 1.00 40.41 232 SER A C 1
ATOM 1806 O O . SER A 1 232 ? -13.948 -20.801 8.859 1.00 40.41 232 SER A O 1
ATOM 1808 N N . GLY A 1 233 ? -13.704 -20.537 11.075 1.00 41.62 233 GLY A N 1
ATOM 1809 C CA . GLY A 1 233 ? -13.331 -19.126 11.064 1.00 41.62 233 GLY A CA 1
ATOM 1810 C C . GLY A 1 233 ? -11.988 -18.989 10.363 1.00 41.62 233 GLY A C 1
ATOM 1811 O O . GLY A 1 233 ? -11.005 -19.566 10.822 1.00 41.62 233 GLY A O 1
ATOM 1812 N N . GLY A 1 234 ? -12.000 -18.335 9.203 1.00 52.91 234 GLY A N 1
ATOM 1813 C CA . GLY A 1 234 ? -10.919 -18.366 8.223 1.00 52.91 234 GLY A CA 1
ATOM 1814 C C . GLY A 1 234 ? -9.592 -17.890 8.794 1.00 52.91 234 GLY A C 1
ATOM 1815 O O . GLY A 1 234 ? -9.377 -16.692 8.952 1.00 52.91 234 GLY A O 1
ATOM 1816 N N . ALA A 1 235 ? -8.699 -18.839 9.072 1.00 72.44 235 ALA A N 1
ATOM 1817 C CA . ALA A 1 235 ? -7.285 -18.547 9.213 1.00 72.44 235 ALA A CA 1
ATOM 1818 C C . ALA A 1 235 ? -6.792 -17.931 7.898 1.00 72.44 235 ALA A C 1
ATOM 1820 O O . ALA A 1 235 ? -7.093 -18.439 6.816 1.00 72.44 235 ALA A O 1
ATOM 1821 N N . CYS A 1 236 ? -6.043 -16.843 7.996 1.00 88.88 236 CYS A N 1
ATOM 1822 C CA . CYS A 1 236 ? -5.357 -16.240 6.861 1.00 88.88 236 CYS A CA 1
ATOM 1823 C C . CYS A 1 236 ? -3.868 -16.565 6.934 1.00 88.88 236 CYS A C 1
ATOM 1825 O O . CYS A 1 236 ? -3.329 -16.851 8.007 1.00 88.88 236 CYS A O 1
ATOM 1827 N N . ARG A 1 237 ? -3.176 -16.488 5.802 1.00 93.00 237 ARG A N 1
ATOM 1828 C CA . ARG A 1 237 ? -1.712 -16.495 5.773 1.00 93.00 237 ARG A CA 1
ATOM 1829 C C . ARG A 1 237 ? -1.221 -15.103 5.439 1.00 93.00 237 ARG A C 1
ATOM 1831 O O . ARG A 1 237 ? -1.754 -14.450 4.548 1.00 93.00 237 ARG A O 1
ATOM 1838 N N . ILE A 1 238 ? -0.216 -14.661 6.175 1.00 94.88 238 ILE A N 1
ATOM 1839 C CA . ILE A 1 238 ? 0.382 -13.344 6.028 1.00 94.88 238 ILE A CA 1
ATOM 1840 C C . ILE A 1 238 ? 1.867 -13.550 5.776 1.00 94.88 238 ILE A C 1
ATOM 1842 O O . ILE A 1 238 ? 2.558 -14.167 6.591 1.00 94.88 238 ILE A O 1
ATOM 1846 N N . THR A 1 239 ? 2.344 -12.990 4.674 1.00 95.75 239 THR A N 1
ATOM 1847 C CA . THR A 1 239 ? 3.768 -12.764 4.430 1.00 95.75 239 THR A CA 1
ATOM 1848 C C . THR A 1 239 ? 4.033 -11.279 4.596 1.00 95.75 239 THR A C 1
ATOM 1850 O O . THR A 1 239 ? 3.323 -10.463 4.023 1.00 95.75 239 THR A O 1
ATOM 1853 N N . GLU A 1 240 ? 5.024 -10.912 5.393 1.00 94.25 240 GLU A N 1
ATOM 1854 C CA . GLU A 1 240 ? 5.309 -9.527 5.759 1.00 94.25 240 GLU A CA 1
ATOM 1855 C C . GLU A 1 240 ? 6.787 -9.215 5.528 1.00 94.25 240 GLU A C 1
ATOM 1857 O O . GLU A 1 240 ? 7.657 -10.016 5.875 1.00 94.25 240 GLU A O 1
ATOM 1862 N N . ILE A 1 241 ? 7.059 -8.032 4.984 1.00 91.50 241 ILE A N 1
ATOM 1863 C CA . ILE A 1 241 ? 8.367 -7.373 5.054 1.00 91.50 241 ILE A CA 1
ATOM 1864 C C . ILE A 1 241 ? 8.214 -6.077 5.838 1.00 91.50 241 ILE A C 1
ATOM 1866 O O . ILE A 1 241 ? 7.160 -5.447 5.801 1.00 91.50 241 ILE A O 1
ATOM 1870 N N . MET A 1 242 ? 9.264 -5.667 6.543 1.00 87.31 242 MET A N 1
ATOM 1871 C CA . MET A 1 242 ? 9.297 -4.370 7.214 1.00 87.31 242 MET A CA 1
ATOM 1872 C C . MET A 1 242 ? 10.130 -3.397 6.385 1.00 87.31 242 MET A C 1
ATOM 1874 O O . MET A 1 242 ? 11.271 -3.710 6.051 1.00 87.31 242 MET A O 1
ATOM 1878 N N . ALA A 1 243 ? 9.572 -2.227 6.091 1.00 83.06 243 ALA A N 1
ATOM 1879 C CA . ALA A 1 243 ? 10.252 -1.148 5.389 1.00 83.06 243 ALA A CA 1
ATOM 1880 C C . ALA A 1 243 ? 10.255 0.122 6.246 1.00 83.06 243 ALA A C 1
ATOM 1882 O O . ALA A 1 243 ? 9.355 0.346 7.058 1.00 83.06 243 ALA A O 1
ATOM 1883 N N . TYR A 1 244 ? 11.278 0.952 6.076 1.00 79.81 244 TYR A N 1
ATOM 1884 C CA . TYR A 1 244 ? 11.318 2.281 6.676 1.00 79.81 244 TYR A CA 1
ATOM 1885 C C . TYR A 1 244 ? 10.700 3.288 5.710 1.00 79.81 244 TYR A C 1
ATOM 1887 O O . TYR A 1 244 ? 10.941 3.225 4.505 1.00 79.81 244 TYR A O 1
ATOM 1895 N N . THR A 1 245 ? 9.923 4.235 6.227 1.00 74.88 245 THR A N 1
ATOM 1896 C CA . THR A 1 245 ? 9.507 5.395 5.436 1.00 74.88 245 THR A CA 1
ATOM 1897 C C . THR A 1 245 ? 10.728 6.231 5.072 1.00 74.88 245 THR A C 1
ATOM 1899 O O . THR A 1 245 ? 11.620 6.402 5.904 1.00 74.88 245 THR A O 1
ATOM 1902 N N . SER A 1 246 ? 10.744 6.757 3.846 1.00 64.06 246 SER A N 1
ATOM 1903 C CA . SER A 1 246 ? 11.818 7.608 3.327 1.00 64.06 246 SER A CA 1
ATOM 1904 C C . SER A 1 246 ? 12.174 8.725 4.308 1.00 64.06 246 SER A C 1
ATOM 1906 O O . SER A 1 246 ? 11.356 9.580 4.644 1.00 64.06 246 SER A O 1
ATOM 1908 N N . ILE A 1 247 ? 13.422 8.724 4.753 1.00 55.06 247 ILE A N 1
ATOM 1909 C CA . ILE A 1 247 ? 14.040 9.867 5.402 1.00 55.06 247 ILE A CA 1
ATOM 1910 C C . ILE A 1 247 ? 15.012 10.431 4.379 1.00 55.06 247 ILE A C 1
ATOM 1912 O O . ILE A 1 247 ? 15.818 9.689 3.819 1.00 55.06 247 ILE A O 1
ATOM 1916 N N . MET A 1 248 ? 14.893 11.728 4.109 1.00 47.03 248 MET A N 1
ATOM 1917 C CA . MET A 1 248 ? 15.795 12.446 3.210 1.00 47.03 248 MET A CA 1
ATOM 1918 C C . MET A 1 248 ? 17.255 12.163 3.590 1.00 47.03 248 MET A C 1
ATOM 1920 O O . MET A 1 248 ? 17.604 12.212 4.770 1.00 47.03 248 MET A O 1
ATOM 1924 N N . GLU A 1 249 ? 18.091 11.873 2.593 1.00 44.91 249 GLU A N 1
ATOM 1925 C CA . GLU A 1 249 ? 19.527 11.653 2.781 1.00 44.91 249 GLU A CA 1
ATOM 1926 C C . GLU A 1 249 ? 20.192 12.832 3.508 1.00 44.91 249 GLU A C 1
ATOM 1928 O O . GLU A 1 249 ? 19.939 13.998 3.191 1.00 44.91 249 GLU A O 1
ATOM 1933 N N . GLY A 1 250 ? 21.084 12.519 4.454 1.00 46.16 250 GLY A N 1
ATOM 1934 C CA . GLY A 1 250 ? 22.020 13.484 5.042 1.00 46.16 250 GLY A CA 1
ATOM 1935 C C . GLY A 1 250 ? 21.908 13.723 6.548 1.00 46.16 250 GLY A C 1
ATOM 1936 O O . GLY A 1 250 ? 22.679 14.530 7.065 1.00 46.16 250 GLY A O 1
ATOM 1937 N N . ASP A 1 251 ? 21.005 13.041 7.254 1.00 48.94 251 ASP A N 1
ATOM 1938 C CA . ASP A 1 251 ? 20.878 13.169 8.707 1.00 48.94 251 ASP A CA 1
ATOM 1939 C C . ASP A 1 251 ? 20.905 11.785 9.375 1.00 48.94 251 ASP A C 1
ATOM 1941 O O . ASP A 1 251 ? 19.896 11.085 9.443 1.00 48.94 251 ASP A O 1
ATOM 1945 N N . ASP A 1 252 ? 22.084 11.359 9.838 1.00 50.97 252 ASP A N 1
ATOM 1946 C CA . ASP A 1 252 ? 22.262 10.084 10.552 1.00 50.97 252 ASP A CA 1
ATOM 1947 C C . ASP A 1 252 ? 21.404 10.021 11.835 1.00 50.97 252 ASP A C 1
ATOM 1949 O O . ASP A 1 252 ? 21.021 8.931 12.266 1.00 50.97 252 ASP A O 1
ATOM 1953 N N . ASP A 1 253 ? 21.026 11.176 12.406 1.00 52.75 253 ASP A N 1
ATOM 1954 C CA . ASP A 1 253 ? 20.103 11.268 13.546 1.00 52.75 253 ASP A CA 1
ATOM 1955 C C . ASP A 1 253 ? 18.639 11.016 13.132 1.00 52.75 253 ASP A C 1
ATOM 1957 O O . ASP A 1 253 ? 17.772 10.758 13.974 1.00 52.75 253 ASP A O 1
ATOM 1961 N N . ALA A 1 254 ? 18.329 11.050 11.834 1.00 54.16 254 ALA A N 1
ATOM 1962 C CA . ALA A 1 254 ? 16.969 10.904 11.343 1.00 54.16 254 ALA A CA 1
ATOM 1963 C C . ALA A 1 254 ? 16.515 9.437 11.223 1.00 54.16 254 ALA A C 1
ATOM 1965 O O . ALA A 1 254 ? 15.310 9.192 11.205 1.00 54.16 254 ALA A O 1
ATOM 1966 N N . LEU A 1 255 ? 17.423 8.450 11.283 1.00 57.00 255 LEU A N 1
ATOM 1967 C CA . LEU A 1 255 ? 17.065 7.024 11.408 1.00 57.00 255 LEU A CA 1
ATOM 1968 C C . LEU A 1 255 ? 16.242 6.727 12.674 1.00 57.00 255 LEU A C 1
ATOM 1970 O O . LEU A 1 255 ? 15.343 5.886 12.638 1.00 57.00 255 LEU A O 1
ATOM 1974 N N . ASP A 1 256 ? 16.476 7.453 13.772 1.00 56.72 256 ASP A N 1
ATOM 1975 C CA . ASP A 1 256 ? 15.677 7.325 15.000 1.00 56.72 256 ASP A CA 1
ATOM 1976 C C . ASP A 1 256 ? 14.236 7.847 14.823 1.00 56.72 256 ASP A C 1
ATOM 1978 O O . ASP A 1 256 ? 13.319 7.432 15.547 1.00 56.72 256 ASP A O 1
ATOM 1982 N N . ALA A 1 257 ? 14.017 8.719 13.831 1.00 64.00 257 ALA A N 1
ATOM 1983 C CA . ALA A 1 257 ? 12.709 9.235 13.438 1.00 64.00 257 ALA A CA 1
ATOM 1984 C C . ALA A 1 257 ? 12.021 8.384 12.356 1.00 64.00 257 ALA A C 1
ATOM 1986 O O . ALA A 1 257 ? 10.854 8.635 12.050 1.00 64.00 257 ALA A O 1
ATOM 1987 N N . ALA A 1 258 ? 12.692 7.363 11.808 1.00 74.06 258 ALA A N 1
ATOM 1988 C CA . ALA A 1 258 ? 12.125 6.498 10.779 1.00 74.06 258 ALA A CA 1
ATOM 1989 C C . ALA A 1 258 ? 10.863 5.805 11.289 1.00 74.06 258 ALA A C 1
ATOM 1991 O O . ALA A 1 258 ? 10.850 5.193 12.367 1.00 74.06 258 ALA A O 1
ATOM 1992 N N . ILE A 1 259 ? 9.801 5.856 10.493 1.00 81.25 259 ILE A N 1
ATOM 1993 C CA . ILE A 1 259 ? 8.612 5.060 10.760 1.00 81.25 259 ILE A CA 1
ATOM 1994 C C . ILE A 1 259 ? 8.857 3.703 10.123 1.00 81.25 259 ILE A C 1
ATOM 1996 O O . ILE A 1 259 ? 9.138 3.606 8.930 1.00 81.25 259 ILE A O 1
ATOM 2000 N N . LEU A 1 260 ? 8.748 2.645 10.921 1.00 86.50 260 LEU A N 1
ATOM 2001 C CA . LEU A 1 260 ? 8.755 1.292 10.388 1.00 86.50 260 LEU A CA 1
ATOM 2002 C C . LEU A 1 260 ? 7.319 0.926 9.992 1.00 86.50 260 LEU A C 1
ATOM 2004 O O . LEU A 1 260 ? 6.430 0.917 10.845 1.00 86.50 260 LEU A O 1
ATOM 2008 N N . ALA A 1 261 ? 7.095 0.626 8.717 1.00 89.12 261 ALA A N 1
ATOM 2009 C CA . ALA A 1 261 ? 5.804 0.242 8.161 1.00 89.12 261 ALA A CA 1
ATOM 2010 C C . ALA A 1 261 ? 5.916 -1.152 7.517 1.00 89.12 261 ALA A C 1
ATOM 2012 O O . ALA A 1 261 ? 6.831 -1.389 6.723 1.00 89.12 261 ALA A O 1
ATOM 2013 N N . PRO A 1 262 ? 5.034 -2.109 7.853 1.00 93.19 262 PRO A N 1
ATOM 2014 C CA . PRO A 1 262 ? 5.004 -3.375 7.145 1.00 93.19 262 PRO A CA 1
ATOM 2015 C C . PRO A 1 262 ? 4.435 -3.220 5.736 1.00 93.19 262 PRO A C 1
ATOM 2017 O O . PRO A 1 262 ? 3.527 -2.417 5.520 1.00 93.19 262 PRO A O 1
ATOM 2020 N N . VAL A 1 263 ? 4.887 -4.076 4.825 1.00 94.12 263 VAL A N 1
ATOM 2021 C CA . VAL A 1 263 ? 4.162 -4.438 3.604 1.00 94.12 263 VAL A CA 1
ATOM 2022 C C . VAL A 1 263 ? 3.713 -5.886 3.761 1.00 94.12 263 VAL A C 1
ATOM 2024 O O . VAL A 1 263 ? 4.543 -6.783 3.936 1.00 94.12 263 VAL A O 1
ATOM 2027 N N . ARG A 1 264 ? 2.399 -6.115 3.762 1.00 96.44 264 ARG A N 1
ATOM 2028 C CA . ARG A 1 264 ? 1.789 -7.431 3.988 1.00 96.44 264 ARG A CA 1
ATOM 2029 C C . ARG A 1 264 ? 1.159 -7.979 2.727 1.00 96.44 264 ARG A C 1
ATOM 2031 O O . ARG A 1 264 ? 0.419 -7.288 2.049 1.00 96.44 264 ARG A O 1
ATOM 2038 N N . PHE A 1 265 ? 1.360 -9.264 2.497 1.00 96.81 265 PHE A N 1
ATOM 2039 C CA . PHE A 1 265 ? 0.668 -10.048 1.491 1.00 96.81 265 PHE A CA 1
ATOM 2040 C C . PHE A 1 265 ? -0.265 -11.017 2.199 1.00 96.81 265 PHE A C 1
ATOM 2042 O O . PHE A 1 265 ? 0.190 -11.865 2.973 1.00 96.81 265 PHE A O 1
ATOM 2049 N N . VAL A 1 266 ? -1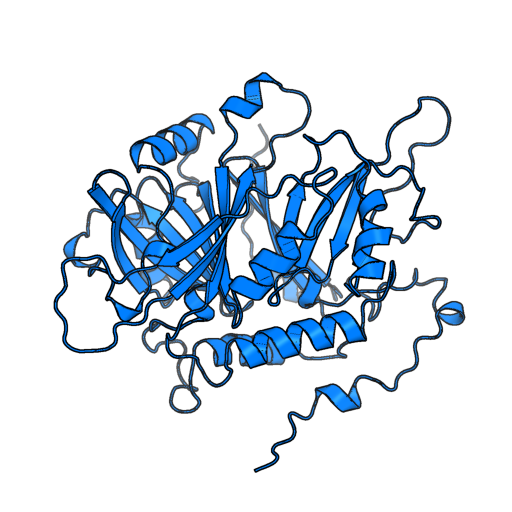.564 -10.865 1.965 1.00 96.00 266 VAL A N 1
ATOM 2050 C CA . VAL A 1 266 ? -2.611 -11.521 2.748 1.00 96.00 266 VAL A CA 1
ATOM 2051 C C . VAL A 1 266 ? -3.379 -12.514 1.887 1.00 96.00 266 VAL A C 1
ATOM 2053 O O . VAL A 1 266 ? -4.107 -12.138 0.973 1.00 96.00 266 VAL A O 1
ATOM 2056 N N . GLU A 1 267 ? -3.242 -13.793 2.214 1.00 94.62 267 GLU A N 1
ATOM 2057 C CA . GLU A 1 267 ? -4.071 -14.872 1.683 1.00 94.62 267 GLU A CA 1
ATOM 2058 C C . GLU A 1 267 ? -5.212 -15.136 2.659 1.00 94.62 267 GLU A C 1
ATOM 2060 O O . GLU A 1 267 ? -4.992 -15.559 3.797 1.00 94.62 267 GLU A O 1
ATOM 2065 N N . SER A 1 268 ? -6.439 -14.865 2.224 1.00 88.44 268 SER A N 1
ATOM 2066 C CA . SER A 1 268 ? -7.637 -14.965 3.053 1.00 88.44 268 SER A CA 1
ATOM 2067 C C . SER A 1 268 ? -8.732 -15.751 2.343 1.00 88.44 268 SER A C 1
ATOM 2069 O O . SER A 1 268 ? -8.850 -15.718 1.121 1.00 88.44 268 SER A O 1
ATOM 2071 N N . SER A 1 269 ? -9.566 -16.431 3.129 1.00 83.19 269 SER A N 1
ATOM 2072 C CA . SER A 1 269 ? -10.789 -17.081 2.651 1.00 83.19 269 SER A CA 1
ATOM 2073 C C . SER A 1 269 ? -12.010 -16.154 2.695 1.00 83.19 269 SER A C 1
ATOM 2075 O O . SER A 1 269 ? -13.142 -16.642 2.648 1.00 83.19 269 SER A O 1
ATOM 2077 N N . ALA A 1 270 ? -11.813 -14.847 2.899 1.00 83.31 270 ALA A N 1
ATOM 2078 C CA . ALA A 1 270 ? -12.891 -13.868 2.851 1.00 83.31 270 ALA A CA 1
ATOM 2079 C C . ALA A 1 270 ? -13.616 -13.929 1.497 1.00 83.31 270 ALA A C 1
ATOM 2081 O O . ALA A 1 270 ? -13.049 -14.355 0.486 1.00 83.31 270 ALA A O 1
ATOM 2082 N N . ARG A 1 271 ? -14.888 -13.508 1.480 1.00 81.69 271 ARG A N 1
ATOM 2083 C CA . ARG A 1 271 ? -15.637 -13.397 0.223 1.00 81.69 271 ARG A CA 1
ATOM 2084 C C . ARG A 1 271 ? -14.876 -12.489 -0.747 1.00 81.69 271 ARG A C 1
ATOM 2086 O O . ARG A 1 271 ? -14.145 -11.596 -0.328 1.00 81.69 271 ARG A O 1
ATOM 2093 N N . THR A 1 272 ? -15.087 -12.711 -2.028 1.00 80.69 272 THR A N 1
ATOM 2094 C CA . THR A 1 272 ? -14.638 -11.825 -3.103 1.00 80.69 272 THR A CA 1
ATOM 2095 C C . THR A 1 272 ? -15.866 -11.354 -3.874 1.00 80.69 272 THR A C 1
ATOM 2097 O O . THR A 1 272 ? -16.945 -11.935 -3.711 1.00 80.69 272 THR A O 1
ATOM 2100 N N . GLY A 1 273 ? -15.729 -10.274 -4.642 1.00 79.00 273 GLY A N 1
ATOM 2101 C CA . GLY A 1 273 ? -16.753 -9.844 -5.586 1.00 79.00 273 GLY A CA 1
ATOM 2102 C C . GLY A 1 273 ? -16.878 -10.803 -6.774 1.00 79.00 273 GLY A C 1
ATOM 2103 O O . GLY A 1 273 ? -16.753 -12.021 -6.645 1.00 79.00 273 GLY A O 1
ATOM 2104 N N . ASP A 1 274 ? -17.105 -10.257 -7.963 1.00 79.31 274 ASP A N 1
ATOM 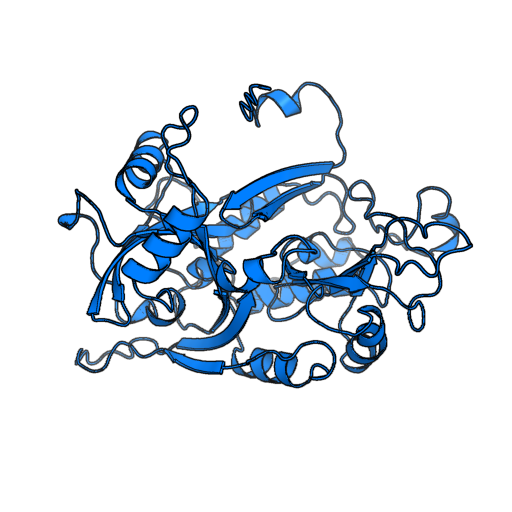2105 C CA . ASP A 1 274 ? -17.179 -11.052 -9.198 1.00 79.31 274 ASP A CA 1
ATOM 2106 C C . ASP A 1 274 ? -15.833 -11.671 -9.615 1.00 79.31 274 ASP A C 1
ATOM 2108 O O . ASP A 1 274 ? -15.798 -12.541 -10.488 1.00 79.31 274 ASP A O 1
ATOM 2112 N N . LEU A 1 275 ? -14.731 -11.174 -9.055 1.00 80.81 275 LEU A N 1
ATOM 2113 C CA . LEU A 1 275 ? -13.372 -11.591 -9.371 1.00 80.81 275 LEU A CA 1
ATOM 2114 C C . LEU A 1 275 ? -12.709 -12.134 -8.116 1.00 80.81 275 LEU A C 1
ATOM 2116 O O . LEU A 1 275 ? -12.758 -11.498 -7.066 1.00 80.81 275 LEU A O 1
ATOM 2120 N N . SER A 1 276 ? -12.082 -13.302 -8.223 1.00 88.75 276 SER A N 1
ATOM 2121 C CA . SER A 1 276 ? -11.269 -13.827 -7.132 1.00 88.75 276 SER A CA 1
ATOM 2122 C C . SER A 1 276 ? -9.922 -13.103 -7.057 1.00 88.75 276 SER A C 1
ATOM 2124 O O . SER A 1 276 ? -9.430 -12.560 -8.048 1.00 88.75 276 SER A O 1
ATOM 2126 N N . VAL A 1 277 ? -9.253 -13.168 -5.901 1.00 90.88 277 VAL A N 1
ATOM 2127 C CA . VAL A 1 277 ? -7.887 -12.631 -5.751 1.00 90.88 277 VAL A CA 1
ATOM 2128 C C . VAL A 1 277 ? -6.922 -13.257 -6.769 1.00 90.88 277 VAL A C 1
ATOM 2130 O O . VAL A 1 277 ? -6.024 -12.578 -7.254 1.00 90.88 277 VAL A O 1
ATOM 2133 N N . ALA A 1 278 ? -7.117 -14.529 -7.135 1.00 91.94 278 ALA A N 1
ATOM 2134 C CA . ALA A 1 278 ? -6.330 -15.170 -8.186 1.00 91.94 278 ALA A CA 1
ATOM 2135 C C . ALA A 1 278 ? -6.573 -14.527 -9.559 1.00 91.94 278 ALA A C 1
ATOM 2137 O O . ALA A 1 278 ? -5.607 -14.182 -10.229 1.00 91.94 278 ALA A O 1
ATOM 2138 N N . ASP A 1 279 ? -7.834 -14.264 -9.923 1.00 88.19 279 ASP A N 1
ATOM 2139 C CA . ASP A 1 279 ? -8.171 -13.591 -11.186 1.00 88.19 279 ASP A CA 1
ATOM 2140 C C . ASP A 1 279 ? -7.561 -12.185 -11.266 1.00 88.19 279 ASP A C 1
ATOM 2142 O O . ASP A 1 279 ? -7.082 -11.780 -12.327 1.00 88.19 279 ASP A O 1
ATOM 2146 N N . TYR A 1 280 ? -7.550 -11.453 -10.144 1.00 89.06 280 TYR A N 1
ATOM 2147 C CA . TYR A 1 280 ? -6.899 -10.145 -10.054 1.00 89.06 280 TYR A CA 1
ATOM 2148 C C . TYR A 1 280 ? -5.392 -10.249 -10.305 1.00 89.06 280 TYR A C 1
ATOM 2150 O O . TYR A 1 280 ? -4.860 -9.544 -11.163 1.00 89.06 280 TYR A O 1
ATOM 2158 N N . VAL A 1 281 ? -4.707 -11.152 -9.594 1.00 91.62 281 VAL A N 1
ATOM 2159 C CA . VAL A 1 281 ? -3.256 -11.336 -9.742 1.00 91.62 281 VAL A CA 1
ATOM 2160 C C . VAL A 1 281 ? -2.906 -11.758 -11.171 1.00 91.62 281 VAL A C 1
ATOM 2162 O O . VAL A 1 281 ? -1.990 -11.190 -11.760 1.00 91.62 281 VAL A O 1
ATOM 2165 N N . ASP A 1 282 ? -3.664 -12.687 -11.753 1.00 89.56 282 ASP A N 1
ATOM 2166 C CA . ASP A 1 282 ? -3.455 -13.173 -13.119 1.00 89.56 282 ASP A CA 1
ATOM 2167 C C . ASP A 1 282 ? -3.722 -12.092 -14.177 1.00 89.56 282 ASP A C 1
ATOM 2169 O O . ASP A 1 282 ? -3.114 -12.102 -15.250 1.00 89.56 282 ASP A O 1
ATOM 2173 N N . LEU A 1 283 ? -4.656 -11.166 -13.936 1.00 85.31 283 LEU A N 1
ATOM 2174 C CA . LEU A 1 283 ? -4.869 -10.029 -14.832 1.00 85.31 283 LEU A CA 1
ATOM 2175 C C . LEU A 1 283 ? -3.686 -9.064 -14.788 1.00 85.31 283 LEU A C 1
ATOM 2177 O O . LEU A 1 283 ? -3.195 -8.671 -15.850 1.00 85.31 283 LEU A O 1
ATOM 2181 N N . VAL A 1 284 ? -3.248 -8.691 -13.584 1.00 86.88 284 VAL A N 1
ATOM 2182 C CA . VAL A 1 284 ? -2.131 -7.761 -13.396 1.00 86.88 284 VAL A CA 1
ATOM 2183 C C . VAL A 1 284 ? -0.858 -8.340 -14.006 1.00 86.88 284 VAL A C 1
ATOM 2185 O O . VAL A 1 284 ? -0.257 -7.696 -14.860 1.00 86.88 284 VAL A O 1
ATOM 2188 N N . ASP A 1 285 ? -0.492 -9.578 -13.660 1.00 88.44 285 ASP A N 1
ATOM 2189 C CA . ASP A 1 285 ? 0.730 -10.222 -14.161 1.00 88.44 285 ASP A CA 1
ATOM 2190 C C . ASP A 1 285 ? 0.722 -10.356 -15.692 1.00 88.44 285 ASP A C 1
ATOM 2192 O O . ASP A 1 285 ? 1.694 -9.986 -16.352 1.00 88.44 285 ASP A O 1
ATOM 2196 N N . ARG A 1 286 ? -0.398 -10.790 -16.290 1.00 84.50 286 ARG A N 1
ATOM 2197 C CA . ARG A 1 286 ? -0.516 -10.855 -17.758 1.00 84.50 286 ARG A CA 1
ATOM 2198 C C . ARG A 1 286 ? -0.413 -9.487 -18.416 1.00 84.50 286 ARG A C 1
ATOM 2200 O O . ARG A 1 286 ? 0.201 -9.393 -19.473 1.00 84.50 286 ARG A O 1
ATOM 2207 N N . SER A 1 287 ? -1.016 -8.457 -17.824 1.00 81.62 287 SER A N 1
ATOM 2208 C CA . SER A 1 287 ? -0.960 -7.102 -18.379 1.00 81.62 287 SER A CA 1
ATOM 2209 C C . SER A 1 287 ? 0.460 -6.551 -18.302 1.00 81.62 287 SER A C 1
ATOM 2211 O O . SER A 1 287 ? 0.993 -6.107 -19.312 1.00 81.62 287 SER A O 1
ATOM 2213 N N . VAL A 1 288 ? 1.127 -6.677 -17.152 1.00 84.50 288 VAL A N 1
ATOM 2214 C CA . VAL A 1 288 ? 2.518 -6.235 -17.007 1.00 84.50 288 VAL A CA 1
ATOM 2215 C C . VAL A 1 288 ? 3.431 -6.979 -17.981 1.00 84.50 288 VAL A C 1
ATOM 2217 O O . VAL A 1 288 ? 4.159 -6.341 -18.728 1.00 84.50 288 VAL A O 1
ATOM 2220 N N . ARG A 1 289 ? 3.348 -8.311 -18.077 1.00 86.12 289 ARG A N 1
ATOM 2221 C CA . ARG A 1 289 ? 4.177 -9.105 -19.009 1.00 86.12 289 ARG A CA 1
ATOM 2222 C C . ARG A 1 289 ? 3.907 -8.828 -20.486 1.00 86.12 289 ARG A C 1
ATOM 2224 O O . ARG A 1 289 ? 4.773 -9.066 -21.321 1.00 86.12 289 ARG A O 1
ATOM 2231 N N . ALA A 1 290 ? 2.701 -8.384 -20.823 1.00 80.56 290 ALA A N 1
ATOM 2232 C CA . ALA A 1 290 ? 2.337 -8.041 -22.191 1.00 80.56 290 ALA A CA 1
ATOM 2233 C C . ALA A 1 290 ? 3.008 -6.746 -22.674 1.00 80.56 290 ALA A C 1
ATOM 2235 O O . ALA A 1 290 ? 3.242 -6.601 -23.875 1.00 80.56 290 ALA A O 1
ATOM 2236 N N . PHE A 1 291 ? 3.304 -5.820 -21.758 1.00 76.88 291 PHE A N 1
ATOM 2237 C CA . PHE A 1 291 ? 3.722 -4.456 -22.101 1.00 76.88 291 PHE A CA 1
ATOM 2238 C C . PHE A 1 291 ? 5.054 -4.025 -21.487 1.00 76.88 291 PHE A C 1
ATOM 2240 O O . PHE A 1 291 ? 5.634 -3.033 -21.926 1.00 76.88 291 PHE A O 1
ATOM 2247 N N . THR A 1 292 ? 5.568 -4.794 -20.533 1.00 80.62 292 THR A N 1
ATOM 2248 C CA . THR A 1 292 ? 6.876 -4.611 -19.912 1.00 80.62 292 THR A CA 1
ATOM 2249 C C . THR A 1 292 ? 7.732 -5.844 -20.175 1.00 80.62 292 THR A C 1
ATOM 2251 O O . THR A 1 292 ? 7.308 -6.981 -19.958 1.00 80.62 292 THR A O 1
ATOM 2254 N N . GLY A 1 293 ? 8.943 -5.607 -20.669 1.00 84.25 293 GLY A N 1
ATOM 2255 C CA . GLY A 1 293 ? 9.965 -6.614 -20.926 1.00 84.25 293 GLY A CA 1
ATOM 2256 C C . GLY A 1 293 ? 11.086 -6.575 -19.888 1.00 84.25 293 GLY A C 1
ATOM 2257 O O . GLY A 1 293 ? 10.861 -6.287 -18.716 1.00 84.25 293 GLY A O 1
ATOM 2258 N N . GLN A 1 294 ? 12.298 -6.896 -20.335 1.00 87.31 294 GLN A N 1
ATOM 2259 C CA . GLN A 1 294 ? 13.529 -6.705 -19.568 1.00 87.31 294 GLN A CA 1
ATOM 2260 C C . GLN A 1 294 ? 14.113 -5.349 -19.977 1.00 87.31 294 GLN A C 1
ATOM 2262 O O . GLN A 1 294 ? 14.459 -5.181 -21.146 1.00 87.31 294 GLN A O 1
ATOM 2267 N N . ASP A 1 295 ? 14.139 -4.398 -19.046 1.00 84.56 295 ASP A N 1
ATOM 2268 C CA . ASP A 1 295 ? 14.535 -2.996 -19.254 1.00 84.56 295 ASP A CA 1
ATOM 2269 C C . ASP A 1 295 ? 13.779 -2.262 -20.369 1.00 84.56 295 ASP A C 1
ATOM 2271 O O . ASP A 1 295 ? 14.333 -1.473 -21.134 1.00 84.56 295 ASP A O 1
ATOM 2275 N N . ALA A 1 296 ? 12.501 -2.586 -20.543 1.00 78.56 296 ALA A N 1
ATOM 2276 C CA . ALA A 1 296 ? 11.736 -2.041 -21.650 1.00 78.56 296 ALA A CA 1
ATOM 2277 C C . ALA A 1 296 ? 10.252 -1.978 -21.338 1.00 78.56 296 ALA A C 1
ATOM 2279 O O . ALA A 1 296 ? 9.668 -2.885 -20.748 1.00 78.56 296 ALA A O 1
ATOM 2280 N N . GLY A 1 297 ? 9.638 -0.917 -21.841 1.00 76.56 297 GLY A N 1
ATOM 2281 C CA . GLY A 1 297 ? 8.201 -0.720 -21.850 1.00 76.56 297 GLY A CA 1
ATOM 2282 C C . GLY A 1 297 ? 7.558 -0.520 -20.489 1.00 76.56 297 GLY A C 1
ATOM 2283 O O . GLY A 1 297 ? 8.223 -0.477 -19.461 1.00 76.56 297 GLY A O 1
ATOM 2284 N N . TYR A 1 298 ? 6.244 -0.376 -20.486 1.00 79.44 298 TYR A N 1
ATOM 2285 C CA . TYR A 1 298 ? 5.482 0.008 -19.310 1.00 79.44 298 TYR A CA 1
ATOM 2286 C C . TYR A 1 298 ? 4.064 -0.519 -19.415 1.00 79.44 298 TYR A C 1
ATOM 2288 O O . TYR A 1 298 ? 3.434 -0.428 -20.466 1.00 79.44 298 TYR A O 1
ATOM 2296 N N . SER A 1 299 ? 3.550 -1.014 -18.298 1.00 79.25 299 SER A N 1
ATOM 2297 C CA . SER A 1 299 ? 2.124 -1.216 -18.092 1.00 79.25 299 SER A CA 1
ATOM 2298 C C . SER A 1 299 ? 1.664 -0.276 -16.993 1.00 79.25 299 SER A C 1
ATOM 2300 O O . SER A 1 299 ? 2.330 -0.162 -15.965 1.00 79.25 299 SER A O 1
ATOM 2302 N N . ARG A 1 300 ? 0.472 0.306 -17.157 1.00 78.19 300 ARG A N 1
ATOM 2303 C CA . ARG A 1 300 ? -0.173 1.109 -16.104 1.00 78.19 300 ARG A CA 1
ATOM 2304 C C . ARG A 1 300 ? -0.304 0.359 -14.776 1.00 78.19 300 ARG A C 1
ATOM 2306 O O . ARG A 1 300 ? -0.367 0.966 -13.720 1.00 78.19 300 ARG A O 1
ATOM 2313 N N . TRP A 1 301 ? -0.341 -0.973 -14.812 1.00 81.12 301 TRP A N 1
ATOM 2314 C CA . TRP A 1 301 ? -0.428 -1.788 -13.605 1.00 81.12 301 TRP A CA 1
ATOM 2315 C C . TRP A 1 301 ? 0.864 -1.780 -12.777 1.00 81.12 301 TRP A C 1
ATOM 2317 O O . TRP A 1 301 ? 0.821 -2.153 -11.608 1.00 81.12 301 TRP A O 1
ATOM 2327 N N . LEU A 1 302 ? 1.986 -1.315 -13.342 1.00 85.50 302 LEU A N 1
ATOM 2328 C CA . LEU A 1 302 ? 3.202 -1.026 -12.582 1.00 85.50 302 LEU A CA 1
ATOM 2329 C C . LEU A 1 302 ? 3.054 0.206 -11.681 1.00 85.50 302 LEU A C 1
ATOM 2331 O O . LEU A 1 302 ? 3.808 0.321 -10.722 1.00 85.50 302 LEU A O 1
ATOM 2335 N N . ASP A 1 303 ? 2.088 1.099 -11.927 1.00 83.81 303 ASP A N 1
ATOM 2336 C CA . ASP A 1 303 ? 1.810 2.229 -11.027 1.00 83.81 303 ASP A CA 1
ATOM 2337 C C . ASP A 1 303 ? 1.234 1.765 -9.685 1.00 83.81 303 ASP A C 1
ATOM 2339 O O . ASP A 1 303 ? 1.386 2.457 -8.682 1.00 83.81 303 ASP A O 1
ATOM 2343 N N . ASN A 1 304 ? 0.620 0.575 -9.639 1.00 87.31 304 ASN A N 1
ATOM 2344 C CA . ASN A 1 304 ? 0.249 -0.071 -8.384 1.00 87.31 304 ASN A CA 1
ATOM 2345 C C . ASN A 1 304 ? 1.488 -0.717 -7.744 1.00 87.31 304 ASN A C 1
ATOM 2347 O O . ASN A 1 304 ? 1.664 -1.941 -7.782 1.00 87.31 304 ASN A O 1
ATOM 2351 N N . HIS A 1 305 ? 2.366 0.118 -7.191 1.00 92.12 305 HIS A N 1
ATOM 2352 C CA . HIS A 1 305 ? 3.610 -0.302 -6.557 1.00 92.12 305 HIS A CA 1
ATOM 2353 C C . HIS A 1 305 ? 3.804 0.286 -5.162 1.00 92.12 305 HIS A C 1
ATOM 2355 O O . HIS A 1 305 ? 3.199 1.282 -4.774 1.00 92.12 305 HIS A O 1
ATOM 2361 N N . VAL A 1 306 ? 4.745 -0.310 -4.429 1.00 90.50 306 VAL A N 1
ATOM 2362 C CA . VAL A 1 306 ? 5.380 0.334 -3.275 1.00 90.50 306 VAL A CA 1
ATOM 2363 C C . VAL A 1 306 ? 6.790 0.769 -3.660 1.00 90.50 306 VAL A C 1
ATOM 2365 O O . VAL A 1 306 ? 7.582 -0.039 -4.150 1.00 90.50 306 VAL A O 1
ATOM 2368 N N . GLY A 1 307 ? 7.091 2.047 -3.419 1.00 87.81 307 GLY A N 1
ATOM 2369 C CA . GLY A 1 307 ? 8.425 2.620 -3.573 1.00 87.81 307 GLY A CA 1
ATOM 2370 C C . GLY A 1 307 ? 9.311 2.305 -2.371 1.00 87.81 307 GLY A C 1
ATOM 2371 O O . GLY A 1 307 ? 8.948 2.575 -1.225 1.00 87.81 307 GLY A O 1
ATOM 2372 N N . LEU A 1 308 ? 10.480 1.723 -2.624 1.00 82.88 308 LEU A N 1
ATOM 2373 C CA . LEU A 1 308 ? 11.412 1.235 -1.613 1.00 82.88 308 LEU A CA 1
ATOM 2374 C C . LEU A 1 308 ? 12.780 1.873 -1.859 1.00 82.88 308 LEU A C 1
ATOM 2376 O O . LEU A 1 308 ? 13.529 1.496 -2.764 1.00 82.88 308 LEU A O 1
ATOM 2380 N N . GLY A 1 309 ? 13.085 2.877 -1.037 1.00 75.12 309 GLY A N 1
ATOM 2381 C CA . GLY A 1 309 ? 14.343 3.609 -1.086 1.00 75.12 309 GLY A CA 1
ATOM 2382 C C . GLY A 1 309 ? 15.527 2.743 -0.667 1.00 75.12 309 GLY A C 1
ATOM 2383 O O . GLY A 1 309 ? 15.518 2.114 0.390 1.00 75.12 309 GLY A O 1
ATOM 2384 N N . ASN A 1 310 ? 16.564 2.750 -1.494 1.00 64.75 310 ASN A N 1
ATOM 2385 C CA . ASN A 1 310 ? 17.822 2.048 -1.304 1.00 64.75 310 ASN A CA 1
ATOM 2386 C C . ASN A 1 310 ? 18.905 2.940 -0.672 1.00 64.75 310 ASN A C 1
ATOM 2388 O O . ASN A 1 310 ? 20.056 2.530 -0.594 1.00 64.75 310 ASN A O 1
ATOM 2392 N N . THR A 1 3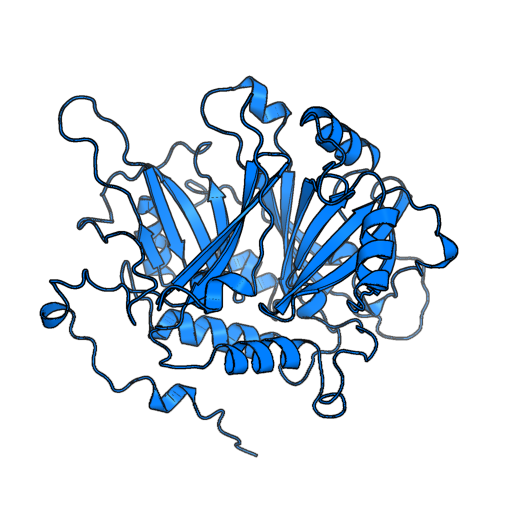11 ? 18.566 4.154 -0.220 1.00 54.59 311 THR A N 1
ATOM 2393 C CA . THR A 1 311 ? 19.530 5.152 0.295 1.00 54.59 311 THR A CA 1
ATOM 2394 C C . THR A 1 311 ? 20.324 4.659 1.515 1.00 54.59 311 THR A C 1
ATOM 2396 O O . THR A 1 311 ? 21.388 5.183 1.829 1.00 54.59 311 THR A O 1
ATOM 2399 N N . LEU A 1 312 ? 19.855 3.600 2.188 1.00 49.47 312 LEU A N 1
ATOM 2400 C CA . LEU A 1 312 ? 20.562 2.931 3.287 1.00 49.47 312 LEU A CA 1
ATOM 2401 C C . LEU A 1 312 ? 21.462 1.762 2.847 1.00 49.47 312 LEU A C 1
ATOM 2403 O O . LEU A 1 312 ? 22.233 1.248 3.665 1.00 49.47 312 LEU A O 1
ATOM 2407 N N . TYR A 1 313 ? 21.391 1.312 1.594 1.00 57.03 313 TYR A N 1
ATOM 2408 C CA . TYR A 1 313 ? 22.108 0.127 1.133 1.00 57.03 313 TYR A CA 1
ATOM 2409 C C . TYR A 1 313 ? 23.213 0.492 0.142 1.00 57.03 313 TYR A C 1
ATOM 2411 O O . TYR A 1 313 ? 23.053 1.247 -0.807 1.00 57.03 313 TYR A O 1
ATOM 2419 N N . LYS A 1 314 ? 24.384 -0.101 0.373 1.00 62.88 314 LYS A N 1
ATOM 2420 C CA . LYS A 1 314 ? 25.663 0.263 -0.256 1.00 62.88 314 LYS A CA 1
ATOM 2421 C C . LYS A 1 314 ? 25.837 -0.261 -1.684 1.00 62.88 314 LYS A C 1
ATOM 2423 O O . LYS A 1 314 ? 26.975 -0.487 -2.098 1.00 62.88 314 LYS A O 1
ATOM 2428 N N . ARG A 1 315 ? 24.750 -0.598 -2.379 1.00 74.69 315 ARG A N 1
ATOM 2429 C CA . ARG A 1 315 ? 24.821 -1.305 -3.658 1.00 74.69 315 ARG A CA 1
ATOM 2430 C C . ARG A 1 315 ? 23.971 -0.653 -4.741 1.00 74.69 315 ARG A C 1
ATOM 2432 O O . ARG A 1 315 ? 22.849 -0.253 -4.445 1.00 74.69 315 ARG A O 1
ATOM 2439 N N . PRO A 1 316 ? 24.472 -0.622 -5.983 1.00 83.56 316 PRO A N 1
ATOM 2440 C CA . PRO A 1 316 ? 23.714 -0.129 -7.120 1.00 83.56 316 PRO A CA 1
ATOM 2441 C C . PRO A 1 316 ? 22.468 -0.972 -7.389 1.00 83.56 316 PRO A C 1
ATOM 2443 O O . PRO A 1 316 ? 22.514 -2.203 -7.327 1.00 83.56 316 PRO A O 1
ATOM 2446 N N . VAL A 1 317 ? 21.348 -0.312 -7.670 1.00 84.69 317 VAL A N 1
ATOM 2447 C CA . VAL A 1 317 ? 20.050 -0.968 -7.860 1.00 84.69 317 VAL A CA 1
ATOM 2448 C C . VAL A 1 317 ? 19.999 -1.776 -9.158 1.00 84.69 317 VAL A C 1
ATOM 2450 O O . VAL A 1 317 ? 19.328 -2.805 -9.211 1.00 84.69 317 VAL A O 1
ATOM 2453 N N . ASP A 1 318 ? 20.777 -1.396 -10.173 1.00 83.75 318 ASP A N 1
ATOM 2454 C CA . ASP A 1 318 ? 20.867 -2.120 -11.441 1.00 83.75 318 ASP A CA 1
ATOM 2455 C C . ASP A 1 318 ? 21.554 -3.492 -11.323 1.00 83.75 318 ASP A C 1
ATOM 2457 O O . ASP A 1 318 ? 21.372 -4.345 -12.188 1.00 83.75 318 ASP A O 1
ATOM 2461 N N . GLU A 1 319 ? 22.215 -3.806 -10.201 1.00 87.12 319 GLU A N 1
ATOM 2462 C CA . GLU A 1 319 ? 22.650 -5.183 -9.913 1.00 87.12 319 GLU A CA 1
ATOM 2463 C C . GLU A 1 319 ? 21.466 -6.171 -9.776 1.00 87.12 319 GLU A C 1
ATOM 2465 O O . GLU A 1 319 ? 21.661 -7.390 -9.875 1.00 87.12 319 GLU A O 1
ATOM 2470 N N . LEU A 1 320 ? 20.235 -5.681 -9.559 1.00 87.62 320 LEU A N 1
ATOM 2471 C CA . LEU A 1 320 ? 19.031 -6.516 -9.497 1.00 87.62 320 LEU A CA 1
ATOM 2472 C C . LEU A 1 320 ? 18.561 -7.019 -10.857 1.00 87.62 320 LEU A C 1
ATOM 2474 O O . LEU A 1 320 ? 17.939 -8.082 -10.897 1.00 87.62 320 LEU A O 1
ATOM 2478 N N . ALA A 1 321 ? 18.882 -6.316 -11.944 1.00 88.69 321 ALA A N 1
ATOM 2479 C CA . ALA A 1 321 ? 18.456 -6.656 -13.301 1.00 88.69 321 ALA A CA 1
ATOM 2480 C C . ALA A 1 321 ? 18.733 -8.129 -13.631 1.00 88.69 321 ALA A C 1
ATOM 2482 O O . ALA A 1 321 ? 17.830 -8.895 -13.960 1.00 88.69 321 ALA A O 1
ATOM 2483 N N . ALA A 1 322 ? 19.965 -8.585 -13.386 1.00 88.50 322 ALA A N 1
ATOM 2484 C CA . ALA A 1 322 ? 20.353 -9.966 -13.654 1.00 88.50 322 ALA A CA 1
ATOM 2485 C C . ALA A 1 322 ? 19.566 -10.989 -12.816 1.00 88.50 322 ALA A C 1
ATOM 2487 O O . ALA A 1 322 ? 19.422 -12.141 -13.225 1.00 88.50 322 ALA A O 1
ATOM 2488 N N . TRP A 1 323 ? 19.126 -10.639 -11.602 1.00 89.56 323 TRP A N 1
ATOM 2489 C CA . TRP A 1 323 ? 18.256 -11.519 -10.818 1.00 89.56 323 TRP A CA 1
ATOM 2490 C C . TRP A 1 323 ? 16.835 -11.526 -11.372 1.00 89.56 323 TRP A C 1
ATOM 2492 O O . TRP A 1 323 ? 16.314 -12.621 -11.579 1.00 89.56 323 TRP A O 1
ATOM 2502 N N . LEU A 1 324 ? 16.266 -10.353 -11.659 1.00 91.69 324 LEU A N 1
ATOM 2503 C CA . LEU A 1 324 ? 14.930 -10.191 -12.238 1.00 91.69 324 LEU A CA 1
ATOM 2504 C C . LEU A 1 324 ? 14.797 -10.973 -13.551 1.00 91.69 324 LEU A C 1
ATOM 2506 O O . LEU A 1 324 ? 13.869 -11.764 -13.697 1.00 91.69 324 LEU A O 1
ATOM 2510 N N . GLU A 1 325 ? 15.792 -10.878 -14.435 1.00 91.94 325 GLU A N 1
ATOM 2511 C CA . GLU A 1 325 ? 15.867 -11.665 -15.670 1.00 91.94 325 GLU A CA 1
ATOM 2512 C C . GLU A 1 325 ? 15.895 -13.177 -15.407 1.00 91.94 325 GLU A C 1
ATOM 2514 O O . GLU A 1 325 ? 15.201 -13.950 -16.067 1.00 91.94 325 GLU A O 1
ATOM 2519 N N . ARG A 1 326 ? 16.676 -13.636 -14.416 1.00 91.62 326 ARG A N 1
ATOM 2520 C CA . ARG A 1 326 ? 16.765 -15.069 -14.076 1.00 91.62 326 ARG A CA 1
ATOM 2521 C C . ARG A 1 326 ? 15.467 -15.633 -13.511 1.00 91.62 326 ARG A C 1
ATOM 2523 O O . ARG A 1 326 ? 15.224 -16.827 -13.682 1.00 91.62 326 ARG A O 1
ATOM 2530 N N . VAL A 1 327 ? 14.693 -14.822 -12.791 1.00 91.69 327 VAL A N 1
ATOM 2531 C CA . VAL A 1 327 ? 13.389 -15.219 -12.239 1.00 91.69 327 VAL A CA 1
ATOM 2532 C C . VAL A 1 327 ? 12.217 -14.821 -13.140 1.00 91.69 327 VAL A C 1
ATOM 2534 O O . VAL A 1 327 ? 11.071 -14.989 -12.734 1.00 91.69 327 VAL A O 1
ATOM 2537 N N . ASP A 1 328 ? 12.504 -14.346 -14.357 1.00 92.12 328 ASP A N 1
ATOM 2538 C CA . ASP A 1 328 ? 11.524 -13.929 -15.363 1.00 92.12 328 ASP A CA 1
ATOM 2539 C C . ASP A 1 328 ? 10.504 -12.910 -14.821 1.00 92.12 328 ASP A C 1
ATOM 2541 O O . ASP A 1 328 ? 9.287 -13.064 -14.953 1.00 92.12 328 ASP A O 1
ATOM 2545 N N . VAL A 1 329 ? 11.010 -11.870 -14.157 1.00 93.69 329 VAL A N 1
ATOM 2546 C CA . VAL A 1 329 ? 10.228 -10.721 -13.686 1.00 93.69 329 VAL A CA 1
ATOM 2547 C C . VAL A 1 329 ? 10.482 -9.550 -14.628 1.00 93.69 329 VAL A C 1
ATOM 2549 O O . VAL A 1 329 ? 11.632 -9.122 -14.726 1.00 93.69 329 VAL A O 1
ATOM 2552 N N . PRO A 1 330 ? 9.452 -9.020 -15.310 1.00 91.19 330 PRO A N 1
ATOM 2553 C CA . PRO A 1 330 ? 9.588 -7.803 -16.097 1.00 91.19 330 PRO A CA 1
ATOM 2554 C C . PRO A 1 330 ? 10.007 -6.607 -15.248 1.00 91.19 330 PRO A C 1
ATOM 2556 O O . PRO A 1 330 ? 9.553 -6.454 -14.106 1.00 91.19 330 PRO A O 1
ATOM 2559 N N . TRP A 1 331 ? 10.836 -5.744 -15.823 1.00 91.06 331 TRP A N 1
ATOM 2560 C CA . TRP A 1 331 ? 11.306 -4.535 -15.166 1.00 91.06 331 TRP A CA 1
ATOM 2561 C C . TRP A 1 331 ? 11.685 -3.435 -16.154 1.00 91.06 331 TRP A C 1
ATOM 2563 O O . TRP A 1 331 ? 11.887 -3.688 -17.341 1.00 91.06 331 TRP A O 1
ATOM 2573 N N . HIS A 1 332 ? 11.780 -2.213 -15.639 1.00 87.31 332 HIS A N 1
ATOM 2574 C CA . HIS A 1 332 ? 12.153 -1.019 -16.383 1.00 87.31 332 HIS A CA 1
ATOM 2575 C C . HIS A 1 332 ? 12.964 -0.073 -15.490 1.00 87.31 332 HIS A C 1
ATOM 2577 O O . HIS A 1 332 ? 12.544 0.217 -14.365 1.00 87.31 332 HIS A O 1
ATOM 2583 N N . ALA A 1 333 ? 14.119 0.405 -15.957 1.00 86.94 333 ALA A N 1
ATOM 2584 C CA . ALA A 1 333 ? 14.897 1.415 -15.244 1.00 86.94 333 ALA A CA 1
ATOM 2585 C C . ALA A 1 333 ? 14.512 2.849 -15.644 1.00 86.94 333 ALA A C 1
ATOM 2587 O O . ALA A 1 333 ? 14.420 3.179 -16.820 1.00 86.94 333 ALA A O 1
ATOM 2588 N N . HIS A 1 334 ? 14.371 3.728 -14.654 1.00 80.69 334 HIS A N 1
ATOM 2589 C CA . HIS A 1 334 ? 14.202 5.168 -14.827 1.00 80.69 334 HIS A CA 1
ATOM 2590 C C . HIS A 1 334 ? 15.284 5.924 -14.083 1.00 80.69 334 HIS A C 1
ATOM 2592 O O . HIS A 1 334 ? 15.438 5.774 -12.876 1.00 80.69 334 HIS A O 1
ATOM 2598 N N . TYR A 1 335 ? 16.002 6.797 -14.772 1.00 75.69 335 TYR A N 1
ATOM 2599 C CA . TYR A 1 335 ? 16.981 7.670 -14.140 1.00 75.69 335 TYR A CA 1
ATOM 2600 C C . TYR A 1 335 ? 17.054 8.998 -14.883 1.00 75.69 335 TYR A C 1
ATOM 2602 O O . TYR A 1 335 ? 17.016 9.054 -16.111 1.00 75.69 335 TYR A O 1
ATOM 2610 N N . THR A 1 336 ? 17.135 10.091 -14.129 1.00 57.16 336 THR A N 1
ATOM 2611 C CA . THR A 1 336 ? 17.356 11.422 -14.702 1.00 57.16 336 THR A CA 1
ATOM 2612 C C . THR A 1 336 ? 18.836 11.585 -15.039 1.00 57.16 336 THR A C 1
ATOM 2614 O O . THR A 1 336 ? 19.683 11.135 -14.272 1.00 57.16 336 THR A O 1
ATOM 2617 N N . GLU A 1 337 ? 19.125 12.197 -16.192 1.00 54.03 337 GLU A N 1
ATOM 2618 C CA . GLU A 1 337 ? 20.447 12.318 -16.829 1.00 54.03 337 GLU A CA 1
ATOM 2619 C C . GLU A 1 337 ? 21.645 12.443 -15.870 1.00 54.03 337 GLU A C 1
ATOM 2621 O O . GLU A 1 337 ? 21.636 13.217 -14.911 1.00 54.03 337 GLU A O 1
ATOM 2626 N N . MET A 1 338 ? 22.710 11.705 -16.210 1.00 48.94 338 MET A N 1
ATOM 2627 C CA . MET A 1 338 ? 24.025 11.765 -15.577 1.00 48.94 338 MET A CA 1
ATOM 2628 C C . MET A 1 338 ? 24.492 13.220 -15.463 1.00 48.94 338 MET A C 1
ATOM 2630 O O . MET A 1 338 ? 24.646 13.905 -16.477 1.00 48.94 338 MET A O 1
ATOM 2634 N N . ALA A 1 339 ? 24.785 13.683 -14.246 1.00 42.03 339 ALA A N 1
ATOM 2635 C CA . ALA A 1 339 ? 25.645 14.847 -14.099 1.00 42.03 339 ALA A CA 1
ATOM 2636 C C . ALA A 1 339 ? 26.980 14.509 -14.780 1.00 42.03 339 ALA A C 1
ATOM 2638 O O . ALA A 1 339 ? 27.721 13.633 -14.334 1.00 42.03 339 ALA A O 1
ATOM 2639 N N . SER A 1 340 ? 27.216 15.164 -15.913 1.00 41.44 340 SER A N 1
ATOM 2640 C CA . SER A 1 340 ? 28.391 15.019 -16.761 1.00 41.44 340 SER A CA 1
ATOM 2641 C C . SER A 1 340 ? 29.687 15.160 -15.965 1.00 41.44 340 SER A C 1
ATOM 2643 O O . SER A 1 340 ? 29.845 16.135 -15.231 1.00 41.44 340 SER A O 1
ATOM 2645 N N . ASP A 1 341 ? 30.596 14.215 -16.198 1.00 44.28 341 ASP A N 1
ATOM 2646 C CA . ASP A 1 341 ? 32.046 14.384 -16.295 1.00 44.28 341 ASP A CA 1
ATOM 2647 C C . ASP A 1 341 ? 32.677 15.383 -15.308 1.00 44.28 341 ASP A C 1
ATOM 2649 O O . ASP A 1 341 ? 32.912 16.530 -15.671 1.00 44.28 341 ASP A O 1
ATOM 2653 N N . ASP A 1 342 ? 32.952 14.953 -14.067 1.00 49.50 342 ASP A N 1
ATOM 2654 C CA . ASP A 1 342 ? 34.271 15.158 -13.418 1.00 49.50 342 ASP A CA 1
ATOM 2655 C C . ASP A 1 342 ? 34.332 14.722 -11.935 1.00 49.50 342 ASP A C 1
ATOM 2657 O O . ASP A 1 342 ? 35.432 14.503 -11.429 1.00 49.50 342 ASP A O 1
ATOM 2661 N N . ASP A 1 343 ? 33.205 14.477 -11.247 1.00 48.78 343 ASP A N 1
ATOM 2662 C CA . ASP A 1 343 ? 33.223 14.281 -9.777 1.00 48.78 343 ASP A CA 1
ATOM 2663 C C . ASP A 1 343 ? 32.796 12.890 -9.260 1.00 48.78 343 ASP A C 1
ATOM 2665 O O . ASP A 1 343 ? 32.719 12.675 -8.050 1.00 48.78 343 ASP A O 1
ATOM 2669 N N . GLY A 1 344 ? 32.553 11.907 -10.136 1.00 52.09 344 GLY A N 1
ATOM 2670 C CA . GLY A 1 344 ? 32.172 10.552 -9.703 1.00 52.09 344 GLY A CA 1
ATOM 2671 C C . GLY A 1 344 ? 30.813 10.486 -8.992 1.00 52.09 344 GLY A C 1
ATOM 2672 O O . GLY A 1 344 ? 30.618 9.636 -8.126 1.00 52.09 344 GLY A O 1
ATOM 2673 N N . ALA A 1 345 ? 29.894 11.393 -9.334 1.00 55.19 345 ALA A N 1
ATOM 2674 C CA . ALA A 1 345 ? 28.542 11.404 -8.794 1.00 55.19 345 ALA A CA 1
ATOM 2675 C C . ALA A 1 345 ? 27.768 10.155 -9.249 1.00 55.19 345 ALA A C 1
ATOM 2677 O O . ALA A 1 345 ? 27.663 9.872 -10.443 1.00 55.19 345 ALA A O 1
ATOM 2678 N N . GLU A 1 346 ? 27.231 9.408 -8.286 1.00 62.38 346 GLU A N 1
ATOM 2679 C CA . GLU A 1 346 ? 26.310 8.304 -8.544 1.00 62.38 346 GLU A CA 1
ATOM 2680 C C . GLU A 1 346 ? 25.024 8.857 -9.177 1.00 62.38 346 GLU A C 1
ATOM 2682 O O . GLU A 1 346 ? 24.466 9.851 -8.710 1.00 62.38 346 GLU A O 1
ATOM 2687 N N . THR A 1 347 ? 24.553 8.235 -10.262 1.00 75.06 347 THR A N 1
ATOM 2688 C CA . THR A 1 347 ? 23.258 8.602 -10.850 1.00 75.06 347 THR A CA 1
ATOM 2689 C C . THR A 1 347 ? 22.163 7.923 -10.046 1.00 75.06 347 THR A C 1
ATOM 2691 O O . THR A 1 347 ? 22.128 6.695 -9.967 1.00 75.06 347 THR A O 1
ATOM 2694 N N . LEU A 1 348 ? 21.289 8.717 -9.434 1.00 79.19 348 LEU A N 1
ATOM 2695 C CA . LEU A 1 348 ? 20.109 8.210 -8.746 1.00 79.19 348 LEU A CA 1
ATOM 2696 C C . LEU A 1 348 ? 18.985 7.955 -9.750 1.00 79.19 348 LEU A C 1
ATOM 2698 O O . LEU A 1 348 ? 18.765 8.729 -10.683 1.00 79.19 348 LEU A O 1
ATOM 2702 N N . GLY A 1 349 ? 18.249 6.879 -9.524 1.00 82.25 349 GLY A N 1
ATOM 2703 C CA . GLY A 1 349 ? 17.084 6.515 -10.311 1.00 82.25 349 GLY A CA 1
ATOM 2704 C C . GLY A 1 349 ? 16.246 5.475 -9.588 1.00 82.25 349 GLY A C 1
ATOM 2705 O O . GLY A 1 349 ? 16.457 5.194 -8.409 1.00 82.25 349 GLY A O 1
ATOM 2706 N N . SER A 1 350 ? 15.317 4.861 -10.302 1.00 85.88 350 SER A N 1
ATOM 2707 C CA . SER A 1 350 ? 14.538 3.742 -9.814 1.00 85.88 350 SER A CA 1
ATOM 2708 C C . SER A 1 350 ? 14.402 2.616 -10.825 1.00 85.88 350 SER A C 1
ATOM 2710 O O . SER A 1 350 ? 14.476 2.805 -12.034 1.00 85.88 350 SER A O 1
ATOM 2712 N N . LEU A 1 351 ? 14.217 1.411 -10.304 1.00 88.44 351 LEU A N 1
ATOM 2713 C CA . LEU A 1 351 ? 13.992 0.197 -11.066 1.00 88.44 351 LEU A CA 1
ATOM 2714 C C . LEU A 1 351 ? 12.577 -0.286 -10.737 1.00 88.44 351 LEU A C 1
ATOM 2716 O O . LEU A 1 351 ? 12.299 -0.719 -9.617 1.00 88.44 351 LEU A O 1
ATOM 2720 N N . TRP A 1 352 ? 11.671 -0.138 -11.697 1.00 90.50 352 TRP A N 1
ATOM 2721 C CA . TRP A 1 352 ? 10.269 -0.527 -11.588 1.00 90.50 352 TRP A CA 1
ATOM 2722 C C . TRP A 1 352 ? 10.138 -1.984 -11.999 1.00 90.50 352 TRP A C 1
ATOM 2724 O O . TRP A 1 352 ? 10.620 -2.374 -13.057 1.00 90.50 352 TRP A O 1
ATOM 2734 N N . THR A 1 353 ? 9.502 -2.809 -11.176 1.00 92.31 353 THR A N 1
ATOM 2735 C CA . THR A 1 353 ? 9.400 -4.255 -11.411 1.00 92.31 353 THR A CA 1
ATOM 2736 C C . THR A 1 353 ? 7.963 -4.721 -11.262 1.00 92.31 353 THR A C 1
ATOM 2738 O O . THR A 1 353 ? 7.226 -4.187 -10.434 1.00 92.31 353 THR A O 1
ATOM 2741 N N . ALA A 1 354 ? 7.585 -5.779 -11.984 1.00 91.19 354 ALA A N 1
ATOM 2742 C CA . ALA A 1 354 ? 6.270 -6.414 -11.841 1.00 91.19 354 ALA A CA 1
ATOM 2743 C C . ALA A 1 354 ? 5.977 -6.921 -10.412 1.00 91.19 354 ALA A C 1
ATOM 2745 O O . ALA A 1 354 ? 4.825 -7.194 -10.076 1.00 91.19 354 ALA A O 1
ATOM 2746 N N . GLY A 1 355 ? 7.016 -7.048 -9.577 1.00 91.94 355 GLY A N 1
ATOM 2747 C CA . GLY A 1 355 ? 6.909 -7.462 -8.187 1.00 91.94 355 GLY A CA 1
ATOM 2748 C C . GLY A 1 355 ? 6.275 -8.842 -8.037 1.00 91.94 355 GLY A C 1
ATOM 2749 O O . GLY A 1 355 ? 6.688 -9.804 -8.687 1.00 91.94 355 GLY A O 1
ATOM 2750 N N . VAL A 1 356 ? 5.306 -8.963 -7.128 1.00 93.69 356 VAL A N 1
ATOM 2751 C CA . VAL A 1 356 ? 4.662 -10.241 -6.803 1.00 93.69 356 VAL A CA 1
ATOM 2752 C C . VAL A 1 356 ? 3.224 -10.036 -6.327 1.00 93.69 356 VAL A C 1
ATOM 2754 O O . VAL A 1 356 ? 2.901 -9.040 -5.688 1.00 93.69 356 VAL A O 1
ATOM 2757 N N . ALA A 1 357 ? 2.344 -10.999 -6.621 1.00 93.81 357 ALA A N 1
ATOM 2758 C CA . ALA A 1 357 ? 0.931 -10.973 -6.220 1.00 93.81 357 ALA A CA 1
ATOM 2759 C C . ALA A 1 357 ? 0.165 -9.707 -6.667 1.00 93.81 357 ALA A C 1
ATOM 2761 O O . ALA A 1 357 ? -0.721 -9.219 -5.964 1.00 93.81 357 ALA A O 1
ATOM 2762 N N . GLY A 1 358 ? 0.500 -9.189 -7.852 1.00 90.56 358 GLY A N 1
ATOM 2763 C CA . GLY A 1 358 ? -0.148 -8.012 -8.433 1.00 90.56 358 GLY A CA 1
ATOM 2764 C C . GLY A 1 358 ? 0.205 -6.685 -7.752 1.00 90.56 358 GLY A C 1
ATOM 2765 O O . GLY A 1 358 ? -0.501 -5.702 -7.975 1.00 90.56 358 GLY A O 1
ATOM 2766 N N . LEU A 1 359 ? 1.257 -6.666 -6.926 1.00 93.69 359 LEU A N 1
ATOM 2767 C CA . LEU A 1 359 ? 1.891 -5.456 -6.413 1.00 93.69 359 LEU A CA 1
ATOM 2768 C C . LEU A 1 359 ? 3.284 -5.333 -7.024 1.00 93.69 359 LEU A C 1
ATOM 2770 O O . LEU A 1 359 ? 4.133 -6.207 -6.817 1.00 93.69 359 LEU A O 1
ATOM 2774 N N . ALA A 1 360 ? 3.504 -4.247 -7.753 1.00 93.94 360 ALA A N 1
ATOM 2775 C CA . ALA A 1 360 ? 4.802 -3.896 -8.297 1.00 93.94 360 ALA A CA 1
ATOM 2776 C C . ALA A 1 360 ? 5.730 -3.326 -7.207 1.00 93.94 360 ALA A C 1
ATOM 2778 O O . ALA A 1 360 ? 5.296 -2.905 -6.130 1.00 93.94 360 ALA A O 1
ATOM 2779 N N . PHE A 1 361 ? 7.032 -3.308 -7.481 1.00 92.00 361 PHE A N 1
ATOM 2780 C CA . PHE A 1 361 ? 8.008 -2.631 -6.624 1.00 92.00 361 PHE A CA 1
ATOM 2781 C C . PHE A 1 361 ? 8.784 -1.607 -7.436 1.00 92.00 361 PHE A C 1
ATOM 2783 O O . PHE A 1 361 ? 9.341 -1.957 -8.476 1.00 92.00 361 PHE A O 1
ATOM 2790 N N . GLU A 1 362 ? 8.857 -0.379 -6.928 1.00 90.00 362 GLU A N 1
ATOM 2791 C CA . GLU A 1 362 ? 9.797 0.636 -7.396 1.00 90.00 362 GLU A CA 1
ATOM 2792 C C . GLU A 1 362 ? 10.989 0.654 -6.435 1.00 90.00 362 GLU A C 1
ATOM 2794 O O . GLU A 1 362 ? 10.850 0.957 -5.253 1.00 90.00 362 GLU A O 1
ATOM 2799 N N . LEU A 1 363 ? 12.174 0.312 -6.927 1.00 87.44 363 LEU A N 1
ATOM 2800 C CA . LEU A 1 363 ? 13.393 0.226 -6.126 1.00 87.44 363 LEU A CA 1
ATOM 2801 C C . LEU A 1 363 ? 14.266 1.436 -6.450 1.00 87.44 363 LEU A C 1
ATOM 2803 O O . LEU A 1 363 ? 14.793 1.520 -7.553 1.00 87.44 363 LEU A O 1
ATOM 2807 N N . HIS A 1 364 ? 14.386 2.398 -5.536 1.00 83.94 364 HIS A N 1
ATOM 2808 C CA . HIS A 1 364 ? 15.062 3.674 -5.809 1.00 83.94 364 HIS A CA 1
ATOM 2809 C C . HIS A 1 364 ? 16.493 3.677 -5.275 1.00 83.94 364 HIS A C 1
ATOM 2811 O O . HIS A 1 364 ? 16.676 3.424 -4.094 1.00 83.94 364 HIS A O 1
ATOM 2817 N N . GLY A 1 365 ? 17.512 4.001 -6.068 1.00 82.25 365 GLY A N 1
ATOM 2818 C CA . GLY A 1 365 ? 18.901 4.005 -5.604 1.00 82.25 365 GLY A CA 1
ATOM 2819 C C . GLY A 1 365 ? 19.910 4.449 -6.657 1.00 82.25 365 GLY A C 1
ATOM 2820 O O . GLY A 1 365 ? 19.543 4.918 -7.731 1.00 82.25 365 GLY A O 1
ATOM 2821 N N . ALA A 1 366 ? 21.193 4.287 -6.335 1.00 82.44 366 ALA A N 1
ATOM 2822 C CA . ALA A 1 366 ? 22.294 4.553 -7.255 1.00 82.44 366 ALA A CA 1
ATOM 2823 C C . ALA A 1 366 ? 22.358 3.518 -8.389 1.00 82.44 366 ALA A C 1
ATOM 2825 O O . ALA A 1 366 ? 22.108 2.335 -8.164 1.00 82.44 366 ALA A O 1
ATOM 2826 N N . PHE A 1 367 ? 22.756 3.948 -9.583 1.00 82.12 367 PHE A N 1
ATOM 2827 C CA . PHE A 1 367 ? 23.065 3.096 -10.733 1.00 82.12 367 PHE A CA 1
ATOM 2828 C C . PHE A 1 367 ? 24.578 3.066 -10.977 1.00 82.12 367 PHE A C 1
ATOM 2830 O O . PHE A 1 367 ? 25.243 4.101 -10.893 1.00 82.12 367 PHE A O 1
ATOM 2837 N N . ASN A 1 368 ? 25.128 1.890 -11.302 1.00 82.62 368 ASN A N 1
ATOM 2838 C CA . ASN A 1 368 ? 26.517 1.745 -11.765 1.00 82.62 368 ASN A CA 1
ATOM 2839 C C . ASN A 1 368 ? 26.632 1.413 -13.260 1.00 82.62 368 ASN A C 1
ATOM 2841 O O . ASN A 1 368 ? 27.750 1.303 -13.769 1.00 82.62 368 ASN A O 1
ATOM 2845 N N . PHE A 1 369 ? 25.494 1.260 -13.941 1.00 83.44 369 PHE A N 1
ATOM 2846 C CA . PHE A 1 369 ? 25.373 0.996 -15.375 1.00 83.44 369 PHE A CA 1
ATOM 2847 C C . PHE A 1 369 ? 26.035 -0.315 -15.821 1.00 83.44 369 PHE A C 1
ATOM 2849 O O . PHE A 1 369 ? 26.473 -0.463 -16.966 1.00 83.44 369 PHE A O 1
ATOM 2856 N N . THR A 1 370 ? 26.130 -1.291 -14.911 1.00 80.81 370 THR A N 1
ATOM 2857 C CA . THR A 1 370 ? 26.665 -2.622 -15.235 1.00 80.81 370 THR A CA 1
ATOM 2858 C C . THR A 1 370 ? 25.649 -3.488 -15.958 1.00 80.81 370 THR A C 1
ATOM 2860 O O . THR A 1 370 ? 26.059 -4.348 -16.738 1.00 80.81 370 THR A O 1
ATOM 2863 N N . ALA A 1 371 ? 24.358 -3.259 -15.713 1.00 78.75 371 ALA A N 1
ATOM 2864 C CA . ALA A 1 371 ? 23.268 -3.988 -16.354 1.00 78.75 371 ALA A CA 1
ATOM 2865 C C . ALA A 1 371 ? 22.370 -3.109 -17.235 1.00 78.75 371 ALA A C 1
ATOM 2867 O O . ALA A 1 371 ? 21.676 -3.637 -18.095 1.00 78.75 371 ALA A O 1
ATOM 2868 N N . VAL A 1 372 ? 22.408 -1.788 -17.045 1.00 78.19 372 VAL A N 1
ATOM 2869 C CA . VAL A 1 372 ? 21.621 -0.817 -17.813 1.00 78.19 372 VAL A CA 1
ATOM 2870 C C . VAL A 1 372 ? 22.588 0.053 -18.603 1.00 78.19 372 VAL A C 1
ATOM 2872 O O . VAL A 1 372 ? 23.459 0.698 -18.019 1.00 78.19 372 VAL A O 1
ATOM 2875 N N . HIS A 1 373 ? 22.500 0.013 -19.931 1.00 66.00 373 HIS A N 1
ATOM 2876 C CA . HIS A 1 373 ? 23.509 0.616 -20.811 1.00 66.00 373 HIS A CA 1
ATOM 2877 C C . HIS A 1 373 ? 23.007 1.834 -21.586 1.00 66.00 373 HIS A C 1
ATOM 2879 O O . HIS A 1 373 ? 23.819 2.692 -21.932 1.00 66.00 373 HIS A O 1
ATOM 2885 N N . ASP A 1 374 ? 21.698 1.936 -21.809 1.00 64.69 374 ASP A N 1
ATOM 2886 C CA . ASP A 1 374 ? 21.086 3.026 -22.558 1.00 64.69 374 ASP A CA 1
ATOM 2887 C C . ASP A 1 374 ? 20.113 3.791 -21.649 1.00 64.69 374 ASP A C 1
ATOM 2889 O O . ASP A 1 374 ? 19.287 3.160 -20.992 1.00 64.69 374 ASP A O 1
ATOM 2893 N N . PRO A 1 375 ? 20.183 5.138 -21.589 1.00 56.84 375 PRO A N 1
ATOM 2894 C CA . PRO A 1 375 ? 19.208 5.944 -20.866 1.00 56.84 375 PRO A CA 1
ATOM 2895 C C . PRO A 1 375 ? 17.817 5.754 -21.447 1.00 56.84 375 PRO A C 1
ATOM 2897 O O . PRO A 1 375 ? 17.434 6.407 -22.421 1.00 56.84 375 PRO A O 1
ATOM 2900 N N . VAL A 1 376 ? 17.042 4.892 -20.797 1.00 57.81 376 VAL A N 1
ATOM 2901 C CA . VAL A 1 376 ? 15.597 4.872 -20.952 1.00 57.81 376 VAL A CA 1
ATOM 2902 C C . VAL A 1 376 ? 15.094 6.170 -20.323 1.00 57.81 376 VAL A C 1
ATOM 2904 O O . VAL A 1 376 ? 15.447 6.517 -19.196 1.00 57.81 376 VAL A O 1
ATOM 2907 N N . GLY A 1 377 ? 14.404 6.985 -21.123 1.00 56.22 377 GLY A N 1
ATOM 2908 C CA . GLY A 1 377 ? 13.935 8.299 -20.684 1.00 56.22 377 GLY A CA 1
ATOM 2909 C C . GLY A 1 377 ? 12.970 8.214 -19.497 1.00 56.22 377 GLY A C 1
ATOM 2910 O O . GLY A 1 377 ? 12.644 7.143 -18.986 1.00 56.22 377 GLY A O 1
ATOM 2911 N N . GLU A 1 378 ? 12.472 9.370 -19.064 1.00 62.31 378 GLU A N 1
ATOM 2912 C CA . GLU A 1 378 ? 11.340 9.402 -18.134 1.00 62.31 378 GLU A CA 1
ATOM 2913 C C . GLU A 1 378 ? 10.162 8.573 -18.684 1.00 62.31 378 GLU A C 1
ATOM 2915 O O . GLU A 1 378 ? 9.976 8.494 -19.903 1.00 62.31 378 GLU A O 1
ATOM 2920 N N . LEU A 1 379 ? 9.358 7.970 -17.793 1.00 69.12 379 LEU A N 1
ATOM 2921 C CA . LEU A 1 379 ? 8.106 7.314 -18.186 1.00 69.12 379 LEU A CA 1
ATOM 2922 C C . LEU A 1 379 ? 7.240 8.285 -18.979 1.00 69.12 379 LEU A C 1
ATOM 2924 O O . LEU A 1 379 ? 6.717 9.260 -18.436 1.00 69.12 379 LEU A O 1
ATOM 2928 N N . ASP A 1 380 ? 7.034 7.977 -20.254 1.00 67.88 380 ASP A N 1
ATOM 2929 C CA . ASP A 1 380 ? 6.065 8.690 -21.064 1.00 67.88 380 ASP A CA 1
ATOM 2930 C C . ASP A 1 380 ? 4.671 8.082 -20.864 1.00 67.88 380 ASP A C 1
ATOM 2932 O O . ASP A 1 380 ? 4.209 7.239 -21.642 1.00 67.88 380 ASP A O 1
ATOM 2936 N N . TYR A 1 381 ? 3.992 8.553 -19.813 1.00 73.06 381 TYR A N 1
ATOM 2937 C CA . TYR A 1 381 ? 2.601 8.213 -19.484 1.00 73.06 381 TYR A CA 1
ATOM 2938 C C . TYR A 1 381 ? 1.594 8.617 -20.567 1.00 73.06 381 TYR A C 1
ATOM 2940 O O . TYR A 1 381 ? 0.422 8.250 -20.485 1.00 73.06 381 TYR A O 1
ATOM 2948 N N . CYS A 1 382 ? 2.019 9.396 -21.560 1.00 68.88 382 CYS A N 1
ATOM 2949 C CA . CYS A 1 382 ? 1.198 9.822 -22.680 1.00 68.88 382 CYS A CA 1
ATOM 2950 C C . CYS A 1 382 ? 1.317 8.898 -23.889 1.00 68.88 382 CYS A C 1
ATOM 2952 O O . CYS A 1 382 ? 0.696 9.158 -24.924 1.00 68.88 382 CYS A O 1
ATOM 2954 N N . THR A 1 383 ? 2.098 7.823 -23.784 1.00 64.00 383 THR A N 1
ATOM 2955 C CA . THR A 1 383 ? 2.345 6.919 -24.898 1.00 64.00 383 THR A CA 1
ATOM 2956 C C . THR A 1 383 ? 2.039 5.486 -24.527 1.00 64.00 383 THR A C 1
ATOM 2958 O O . THR A 1 383 ? 2.168 5.042 -23.391 1.00 64.00 383 THR A O 1
ATOM 2961 N N . ARG A 1 384 ? 1.621 4.728 -25.538 1.00 58.84 384 ARG A N 1
ATOM 2962 C CA . ARG A 1 384 ? 1.156 3.358 -25.356 1.00 58.84 384 ARG A CA 1
ATOM 2963 C C . ARG A 1 384 ? 2.233 2.383 -24.950 1.00 58.84 384 ARG A C 1
ATOM 2965 O O . ARG A 1 384 ? 1.904 1.229 -24.811 1.00 58.84 384 ARG A O 1
ATOM 2972 N N . THR A 1 385 ? 3.501 2.732 -24.881 1.00 54.41 385 THR A N 1
ATOM 2973 C CA . THR A 1 385 ? 4.488 1.691 -24.610 1.00 54.41 385 THR A CA 1
ATOM 2974 C C . THR A 1 385 ? 5.590 2.152 -23.698 1.00 54.41 385 THR A C 1
ATOM 2976 O O . THR A 1 385 ? 6.201 1.271 -23.125 1.00 54.41 385 THR A O 1
ATOM 2979 N N . SER A 1 386 ? 5.875 3.456 -23.578 1.00 57.62 386 SER A N 1
ATOM 2980 C CA . SER A 1 386 ? 7.098 4.014 -22.963 1.00 57.62 386 SER A CA 1
ATOM 2981 C C . SER A 1 386 ? 8.425 3.370 -23.421 1.00 57.62 386 SER A C 1
ATOM 2983 O O . SER A 1 386 ? 9.490 3.782 -22.978 1.00 57.62 386 SER A O 1
ATOM 2985 N N . VAL A 1 387 ? 8.382 2.388 -24.337 1.00 51.38 387 VAL A N 1
ATOM 2986 C CA . VAL A 1 387 ? 9.527 1.607 -24.824 1.00 51.38 387 VAL A CA 1
ATOM 2987 C C . VAL A 1 387 ? 10.537 2.522 -25.501 1.00 51.38 387 VAL A C 1
ATOM 2989 O O . VAL A 1 387 ? 11.719 2.205 -25.494 1.00 51.38 387 VAL A O 1
ATOM 2992 N N . CYS A 1 388 ? 10.085 3.643 -26.075 1.00 46.94 388 CYS A N 1
ATOM 2993 C CA . CYS A 1 388 ? 10.920 4.561 -26.834 1.00 46.94 388 CYS A CA 1
ATOM 2994 C C . CYS A 1 388 ? 10.470 6.010 -26.675 1.00 46.94 388 CYS A C 1
ATOM 2996 O O . CYS A 1 388 ? 9.270 6.292 -26.600 1.00 46.94 388 CYS A O 1
ATOM 2998 N N . ARG A 1 389 ? 11.445 6.931 -26.688 1.00 45.53 389 ARG A N 1
ATOM 2999 C CA . ARG A 1 389 ? 11.182 8.363 -26.870 1.00 45.53 389 ARG A CA 1
ATOM 3000 C C . ARG A 1 389 ? 10.399 8.552 -28.169 1.00 45.53 389 ARG A C 1
ATOM 3002 O O . ARG A 1 389 ? 10.567 7.782 -29.117 1.00 45.53 389 ARG A O 1
ATOM 3009 N N . ALA A 1 390 ? 9.567 9.591 -28.239 1.00 41.41 390 ALA A N 1
ATOM 3010 C CA . ALA A 1 390 ? 8.693 9.821 -29.391 1.00 41.41 390 ALA A CA 1
ATOM 3011 C C . ALA A 1 390 ? 9.428 9.885 -30.748 1.00 41.41 390 ALA A C 1
ATOM 3013 O O . ALA A 1 390 ? 8.853 9.606 -31.800 1.00 41.41 390 ALA A O 1
ATOM 3014 N N . GLU A 1 391 ? 10.713 10.224 -30.714 1.00 43.47 391 GLU A N 1
ATOM 3015 C CA . GLU A 1 391 ? 11.626 10.281 -31.852 1.00 43.47 391 GLU A CA 1
ATOM 3016 C C . GLU A 1 391 ? 12.110 8.911 -32.375 1.00 43.47 391 GLU A C 1
ATOM 3018 O O . GLU A 1 391 ? 12.510 8.827 -33.537 1.00 43.47 391 GLU A O 1
ATOM 3023 N N . ASP A 1 392 ? 11.964 7.826 -31.603 1.00 43.38 392 ASP A N 1
ATOM 3024 C CA . ASP A 1 392 ? 12.563 6.511 -31.894 1.00 43.38 392 ASP A CA 1
ATOM 3025 C C . ASP A 1 392 ? 11.553 5.391 -32.212 1.00 43.38 392 ASP A C 1
ATOM 3027 O O . ASP A 1 392 ? 11.942 4.259 -32.504 1.00 43.38 392 ASP A O 1
ATOM 3031 N N . TYR A 1 393 ? 10.247 5.684 -32.256 1.00 44.78 393 TYR A N 1
ATOM 3032 C CA . TYR A 1 393 ? 9.189 4.672 -32.439 1.00 44.78 393 TYR A CA 1
ATOM 3033 C C . TYR A 1 393 ? 9.360 3.724 -33.634 1.00 44.78 393 TYR A C 1
ATOM 3035 O O . TYR A 1 393 ? 8.930 2.572 -33.573 1.00 44.78 393 TYR A O 1
ATOM 3043 N N . ALA A 1 394 ? 9.998 4.172 -34.718 1.00 41.94 394 ALA A N 1
ATOM 3044 C CA . ALA A 1 394 ? 10.226 3.348 -35.905 1.00 41.94 394 ALA A CA 1
ATOM 3045 C C . ALA A 1 394 ? 11.216 2.188 -35.672 1.00 41.94 394 ALA A C 1
ATOM 3047 O O . ALA A 1 394 ? 11.221 1.232 -36.448 1.00 41.94 394 ALA A O 1
ATOM 3048 N N . GLN A 1 395 ? 12.055 2.261 -34.635 1.00 44.31 395 GLN A N 1
ATOM 3049 C CA . GLN A 1 395 ? 13.093 1.267 -34.346 1.00 44.31 395 GLN A CA 1
ATOM 3050 C C . GLN A 1 395 ? 12.618 0.171 -33.382 1.00 44.31 395 GLN A C 1
ATOM 3052 O O . GLN A 1 395 ? 13.200 -0.910 -33.347 1.00 44.31 395 GLN A O 1
ATOM 3057 N N . CYS A 1 396 ? 11.529 0.415 -32.651 1.00 44.84 396 CYS A N 1
ATOM 3058 C CA . CYS A 1 396 ? 11.185 -0.355 -31.453 1.00 44.84 396 CYS A CA 1
ATOM 3059 C C . CYS A 1 396 ? 10.175 -1.487 -31.692 1.00 44.84 396 CYS A C 1
ATOM 3061 O O . CYS A 1 396 ? 9.815 -2.200 -30.765 1.00 44.84 396 CYS A O 1
ATOM 3063 N N . GLY A 1 397 ? 9.737 -1.689 -32.941 1.00 42.16 397 GLY A N 1
ATOM 3064 C CA . GLY A 1 397 ? 9.089 -2.933 -33.379 1.00 42.16 397 GLY A CA 1
ATOM 3065 C C . GLY A 1 397 ? 7.751 -3.288 -32.715 1.00 42.16 397 GLY A C 1
ATOM 3066 O O . GLY A 1 397 ? 7.364 -4.455 -32.738 1.00 42.16 397 GLY A O 1
ATOM 3067 N N . LEU A 1 398 ? 7.038 -2.322 -32.136 1.00 46.84 398 LEU A N 1
ATOM 3068 C CA . LEU A 1 398 ? 5.776 -2.571 -31.436 1.00 46.84 398 LEU A CA 1
ATOM 3069 C C . LEU A 1 398 ? 4.635 -2.733 -32.450 1.00 46.84 398 LEU A C 1
ATOM 3071 O O . LEU A 1 398 ? 4.203 -1.768 -33.074 1.00 46.84 398 LEU A O 1
ATOM 3075 N N . ALA A 1 399 ? 4.196 -3.977 -32.649 1.00 43.09 399 ALA A N 1
ATOM 3076 C CA . ALA A 1 399 ? 3.104 -4.336 -33.551 1.00 43.09 399 ALA A CA 1
ATOM 3077 C C . ALA A 1 399 ? 1.727 -4.187 -32.871 1.00 43.09 399 ALA A C 1
ATOM 3079 O O . ALA A 1 399 ? 1.556 -4.553 -31.710 1.00 43.09 399 ALA A O 1
ATOM 3080 N N . ASP A 1 400 ? 0.737 -3.712 -33.631 1.00 45.78 400 ASP A N 1
ATOM 3081 C CA . ASP A 1 400 ? -0.630 -3.342 -33.214 1.00 45.78 400 ASP A CA 1
ATOM 3082 C C . ASP A 1 400 ? -1.538 -4.502 -32.714 1.00 45.78 400 ASP A C 1
ATOM 3084 O O . ASP A 1 400 ? -2.709 -4.287 -32.396 1.00 45.78 400 ASP A O 1
ATOM 3088 N N . ASP A 1 401 ? -1.043 -5.739 -32.616 1.00 44.56 401 ASP A N 1
ATOM 3089 C CA . ASP A 1 401 ? -1.896 -6.940 -32.606 1.00 44.56 401 ASP A CA 1
ATOM 3090 C C . ASP A 1 401 ? -2.359 -7.428 -31.209 1.00 44.56 401 ASP A C 1
ATOM 3092 O O . ASP A 1 401 ? -3.212 -8.317 -31.116 1.00 44.56 401 ASP A O 1
ATOM 3096 N N . LEU A 1 402 ? -1.854 -6.865 -30.102 1.00 42.69 402 LEU A N 1
ATOM 3097 C CA . LEU A 1 402 ? -2.064 -7.435 -28.755 1.00 42.69 402 LEU A CA 1
ATOM 3098 C C . LEU A 1 402 ? -3.427 -7.102 -28.104 1.00 42.69 402 LEU A C 1
ATOM 3100 O O . LEU A 1 402 ? -3.966 -7.909 -27.339 1.00 42.69 402 LEU A O 1
ATOM 3104 N N . VAL A 1 403 ? -4.018 -5.948 -28.439 1.00 41.38 403 VAL A N 1
ATOM 3105 C CA . VAL A 1 403 ? -5.215 -5.385 -27.769 1.00 41.38 403 VAL A CA 1
ATOM 3106 C C . VAL A 1 403 ? -6.456 -6.280 -27.922 1.00 41.38 403 VAL A C 1
ATOM 3108 O O . VAL A 1 403 ? -7.242 -6.431 -26.990 1.00 41.38 403 VAL A O 1
ATOM 3111 N N . SER A 1 404 ? -6.594 -6.985 -29.048 1.00 43.06 404 SER A N 1
ATOM 3112 C CA . SER A 1 404 ? -7.768 -7.832 -29.328 1.00 43.06 404 SER A CA 1
ATOM 3113 C C . SER A 1 404 ? -7.906 -9.065 -28.417 1.00 43.06 404 SER A C 1
ATOM 3115 O O . SER A 1 404 ? -8.981 -9.662 -28.341 1.00 43.06 404 SER A O 1
ATOM 3117 N N . SER A 1 405 ? -6.840 -9.453 -27.709 1.00 44.03 405 SER A N 1
ATOM 3118 C CA . SER A 1 405 ? -6.821 -10.652 -26.859 1.00 44.03 405 SER A CA 1
ATOM 3119 C C . SER A 1 405 ? -7.214 -10.399 -25.397 1.00 44.03 405 SER A C 1
ATOM 3121 O O . SER A 1 405 ? -7.594 -11.345 -24.703 1.00 44.03 405 SER A O 1
ATOM 3123 N N . LEU A 1 406 ? -7.173 -9.140 -24.942 1.00 41.31 406 LEU A N 1
ATOM 3124 C CA . LEU A 1 406 ? -7.483 -8.743 -23.562 1.00 41.31 406 LEU A CA 1
ATOM 3125 C C . LEU A 1 406 ? -8.955 -8.330 -23.369 1.00 41.31 406 LEU A C 1
ATOM 3127 O O . LEU A 1 406 ? -9.478 -8.427 -22.263 1.00 41.31 406 LEU A O 1
ATOM 3131 N N . GLU A 1 407 ? -9.665 -7.963 -24.442 1.00 42.81 407 GLU A N 1
ATOM 3132 C CA . GLU A 1 407 ? -11.071 -7.516 -24.393 1.00 42.81 407 GLU A CA 1
ATOM 3133 C C . GLU A 1 407 ? -12.105 -8.659 -24.291 1.00 42.81 407 GLU A C 1
ATOM 3135 O O . GLU A 1 407 ? -13.313 -8.426 -24.272 1.00 42.81 407 GLU A O 1
ATOM 3140 N N . SER A 1 408 ? -11.671 -9.920 -24.224 1.00 37.25 408 SER A N 1
ATOM 3141 C CA . SER A 1 408 ? -12.571 -11.074 -24.122 1.00 37.25 408 SER A CA 1
ATOM 3142 C C . SER A 1 408 ? -12.178 -11.984 -22.960 1.00 37.25 408 SER A C 1
ATOM 3144 O O . SER A 1 408 ? -11.409 -12.927 -23.167 1.00 37.25 408 SER A O 1
ATOM 3146 N N . PRO A 1 409 ? -12.741 -11.811 -21.746 1.00 36.53 409 PRO A N 1
ATOM 3147 C CA . PRO A 1 409 ? -12.757 -12.909 -20.797 1.00 36.53 409 PRO A CA 1
ATOM 3148 C C . PRO A 1 409 ? -13.575 -14.017 -21.458 1.00 36.53 409 PRO A C 1
ATOM 3150 O O . PRO A 1 409 ? -14.794 -13.903 -21.624 1.00 36.53 409 PRO A O 1
ATOM 3153 N N . LYS A 1 410 ? -12.893 -15.065 -21.927 1.00 35.03 410 LYS A N 1
ATOM 3154 C CA . LYS A 1 410 ? -13.541 -16.252 -22.474 1.00 35.03 410 LYS A CA 1
ATOM 3155 C C . LYS A 1 410 ? -14.555 -16.755 -21.449 1.00 35.03 410 LYS A C 1
ATOM 3157 O O . LYS A 1 410 ? -14.195 -17.387 -20.462 1.00 35.03 410 LYS A O 1
ATOM 3162 N N . LYS A 1 411 ? -15.838 -16.502 -21.711 1.00 34.91 411 LYS A N 1
ATOM 3163 C CA . LYS A 1 411 ? -16.952 -17.243 -21.119 1.00 34.91 411 LYS A CA 1
ATOM 3164 C C . LYS A 1 411 ? -16.931 -18.654 -21.705 1.00 34.91 411 LYS A C 1
ATOM 3166 O O . LYS A 1 411 ? -17.748 -18.978 -22.565 1.00 34.91 411 LYS A O 1
ATOM 3171 N N . GLU A 1 412 ? -15.980 -19.481 -21.291 1.00 33.38 412 GLU A N 1
ATOM 3172 C CA . GLU A 1 412 ? -16.104 -20.926 -21.461 1.00 33.38 412 GLU A CA 1
ATOM 3173 C C . GLU A 1 412 ? -16.865 -21.465 -20.238 1.00 33.38 412 GLU A C 1
ATOM 3175 O O . GLU A 1 412 ? -16.502 -21.206 -19.093 1.00 33.38 412 GLU A O 1
ATOM 3180 N N . ARG A 1 413 ? -18.021 -22.071 -20.528 1.00 35.19 413 ARG A N 1
ATOM 3181 C CA . ARG A 1 413 ? -18.976 -22.663 -19.581 1.00 35.19 413 ARG A CA 1
ATOM 3182 C C . ARG A 1 413 ? -18.499 -23.998 -19.037 1.00 35.19 413 ARG A C 1
ATOM 3184 O O . ARG A 1 413 ? -17.867 -24.732 -19.829 1.00 35.19 413 ARG A O 1
#

Radius of gyration: 21.87 Å; Cα contacts (8 Å, |Δi|>4): 801; chains: 1; bounding box: 61×57×61 Å

Solvent-accessible surface area (backbone atoms only — not comparable to full-atom values): 23610 Å² total; per-residue (Å²): 137,84,84,82,84,76,80,82,58,76,78,65,59,75,78,76,58,98,62,42,47,52,75,50,78,46,77,40,50,61,67,37,74,45,76,50,79,48,64,68,30,40,56,78,42,81,67,49,71,63,58,50,24,55,49,32,44,29,38,73,32,40,86,92,55,76,85,49,84,83,54,79,58,66,91,38,39,48,63,35,28,20,50,29,25,38,32,86,52,44,52,58,57,56,49,47,34,59,76,71,68,48,50,54,41,54,27,22,48,70,42,77,81,64,48,60,35,39,36,40,36,34,69,38,65,76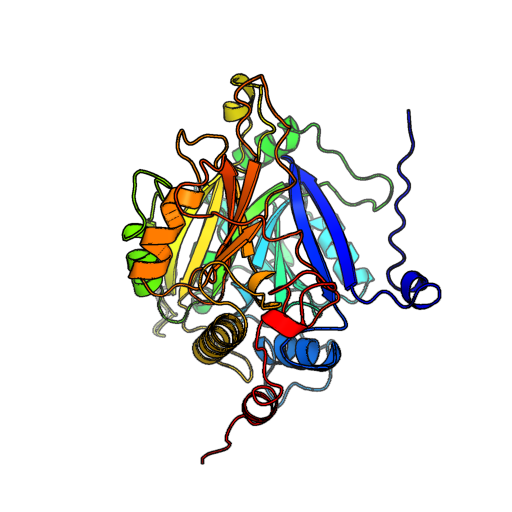,76,40,39,19,42,33,45,32,15,65,38,63,93,60,62,90,67,32,50,67,69,56,44,54,65,26,57,63,79,73,53,60,88,62,44,60,70,55,53,53,50,55,44,56,71,65,70,61,49,65,42,82,86,81,66,37,67,55,47,30,73,44,33,38,34,33,37,23,75,49,24,67,59,50,47,52,53,59,67,67,46,60,61,86,70,52,78,65,60,70,44,77,46,72,27,58,48,60,96,82,71,91,58,102,58,91,52,31,59,20,36,35,22,33,32,66,42,67,43,57,68,77,88,90,48,85,76,46,64,79,70,46,47,76,24,41,44,35,30,38,20,59,75,39,53,57,23,74,41,49,60,52,55,51,26,55,50,39,50,53,47,30,61,73,36,18,39,81,69,28,31,40,32,80,59,50,70,48,46,52,80,44,77,33,86,89,46,100,52,46,51,41,70,47,51,67,54,33,58,74,70,71,44,34,27,28,58,35,48,64,80,70,81,74,91,86,81,84,72,70,38,53,30,34,40,38,27,53,64,54,63,52,34,11,33,31,39,30,26,37,46,75,55,84,70,53,87,70,91,45,59,74,85,41,51,60,38,45,36,48,62,53,61,91,92,44,59,90,76,69,76,81,70,91,75,65,51,80,68,73,82,53,83,78,85,77,130

Foldseek 3Di:
DDDDDDPPPVPVVVPPDPDQKDWDWDAFFLRFIDIDIDGCAALLGRPDLVVQLVVLVLFQAAPVRPPDQLPARDAFLLQLQEWEWEDQECALVVVVCVVVSFHKAWAWDQAPVRQIKIWIWTADSRHNYIYIYIYSDYPCVVRHYYDDLQRLCVSVHFNDDNVVNVVLCVVSVWDQPPVSSHTTIGTTEHGAEFQCQPVLLVVVVLQPCQQPVFPWDKDWRGSDDPDPDPDCSKTKIKIKGKAWRDDDPDDPVCVVSTHIYIYIYINHPGHTGPADLVNLLVLLQVQCPVQFAQQFWDGPLLSQEDEGESSVHPDAPLVRSVVCVVVVKGKHWAWDDDPDDDDPDFTWTWIWICRPSSYIYTYTDGHPCPRPPDHQYPQPSSHHISRDDPVCVVPRPDDPPDNVVSVDPPPDD

Secondary structure (DSSP, 8-state):
---------TTGGGGT---SEEEEEEEEGGGEEEEEEEES-BTTBS--HHHHHHHHHHHH--TTTTT-TTSPP---GGGGSEEEEE-S-SHHHHHHHHHTT--EEEEEEE-TTSPEEEEEEEE-TTT-PEEEEEES--S-GGG-PBPPGGG-HHHHS-SS-HHHHHHHHHHTT--B-TTT-PBP-EEEEEEEE-S-HHHHHHHHHHS-TTT-----EEEEEPS-TT---SS----EEEEEEEEEPP--TT-GGGGGGPPEEEEEEEE-----SSS-HHHHHHHHHHHHHHHB-BS-B--GGGGSEEEEE-TTSSS-GGGGHHHHHHTT--EEEEE-----SSS-PPEEEEEEEEEETTEEEEEEEEE-SSS--S---S--TTSS--SS-TTTTTTS---TTSGGGTS------